Protein AF-0000000081276004 (afdb_homodimer)

Solvent-accessible surface area (backbone atoms only — not comparable to full-atom values): 21443 Å² total; per-residue (Å²): 122,68,46,35,33,49,77,76,47,69,80,52,56,73,73,50,68,52,49,69,80,66,57,55,46,68,77,34,50,74,53,20,30,40,45,36,46,27,44,47,33,45,11,24,35,52,50,48,51,50,47,47,46,24,47,67,69,69,43,90,40,64,66,53,48,53,54,54,70,67,44,74,56,67,69,53,44,51,50,51,40,50,55,50,43,53,64,72,32,64,92,35,61,70,59,47,53,49,50,52,20,52,51,52,51,49,55,57,52,47,55,57,43,46,48,68,54,53,25,25,57,21,36,27,87,78,38,81,78,37,38,30,40,31,43,65,82,29,68,75,51,72,77,45,48,76,46,24,31,40,40,37,64,67,45,27,50,51,50,26,50,53,33,33,50,50,36,50,53,49,53,56,48,46,39,50,75,69,61,33,73,78,31,70,82,44,51,48,59,52,52,54,52,64,35,66,76,35,40,66,52,70,104,124,68,45,36,33,50,75,77,46,70,81,52,57,76,45,75,66,53,44,70,81,66,57,55,46,70,76,34,51,73,52,19,31,40,47,36,46,28,45,47,33,46,12,26,36,50,50,46,51,50,46,46,46,25,47,68,69,70,42,90,42,64,66,53,48,53,56,54,68,68,46,73,57,67,68,53,43,50,48,50,41,50,55,49,42,54,66,72,32,64,91,36,62,68,60,46,52,50,50,51,21,52,52,51,50,49,55,56,55,47,55,57,44,47,49,69,55,53,25,27,56,23,35,27,88,78,36,80,76,39,37,30,39,31,43,64,84,30,68,75,52,73,77,44,47,77,47,24,31,39,40,40,64,64,46,30,51,49,50,27,51,52,33,34,51,51,35,49,53,48,52,55,48,47,39,50,75,69,61,32,72,76,31,70,83,44,52,49,58,51,54,53,53,65,34,65,77,34,39,68,53,70,104

Radius of gyration: 22.64 Å; Cα contacts (8 Å, |Δi|>4): 605; chains: 2; bounding box: 50×72×54 Å

Nearest PDB structures (foldseek):
  5a7d-assembly2_Q  TM=2.598E-01  e=9.391E+00  Drosophila melanogaster

pLDDT: mean 90.32, std 7.88, range [60.88, 97.88]

Secondary structure (DSSP, 8-state):
--EEHHHH-TT------S-TT--TGGG-HHHHHHHHHHHHHHHHHHHHHHHHHHHHTTS--HHHHHHHHHS-SHHHHHHHHHHHHHHHTTT-HHHHHHHHHHHHHHHHHHHHHHHHHHSEEE--TT-TT-EEEE-GGGTSSS--GGGEEEE-HHHHHHHHHHHHHHHHHHHHHHHHHTT-GGGTTSHHHHHHHHSHHHHHHH-/--EEHHHH-TTPPPB--S-TT--TGGG-HHHHHHHHHHHHHHHHHHHHHHHHHHHHTTS--HHHHHHHHHS-SHHHHHHHHHHHHHHHTTT-HHHHHHHHHHHHHHHHHHHHHHHHHHSEEEB-TT-TT-EEEE-GGGTSSS--GGGEEEE-HHHHHHHHHHHHHHHHHHHHHHHHHTT-GGGTTSHHHHHHHHSHHHHHHH-

Structure (mmCIF, N/CA/C/O backbone):
data_AF-0000000081276004-model_v1
#
loop_
_entity.id
_entity.type
_entity.pdbx_description
1 polymer 'Uncharacterized protein'
#
loop_
_atom_site.group_PDB
_atom_site.id
_atom_site.type_symbol
_atom_site.label_atom_id
_atom_site.label_alt_id
_atom_site.label_comp_id
_atom_site.label_asym_id
_atom_site.label_entity_id
_atom_site.label_seq_id
_atom_site.pdbx_PDB_ins_code
_atom_site.Cartn_x
_atom_site.Cartn_y
_atom_site.Cartn_z
_atom_site.occupancy
_atom_site.B_iso_or_equiv
_atom_site.auth_seq_id
_atom_site.auth_comp_id
_atom_site.auth_asym_id
_atom_site.auth_atom_id
_atom_site.pdbx_PDB_model_num
ATOM 1 N N . MET A 1 1 ? 20.219 4.16 3.414 1 78.31 1 MET A N 1
ATOM 2 C CA . MET A 1 1 ? 19.469 3.623 2.277 1 78.31 1 MET A CA 1
ATOM 3 C C . MET A 1 1 ? 19.766 2.137 2.094 1 78.31 1 MET A C 1
ATOM 5 O O . MET A 1 1 ? 20.906 1.693 2.268 1 78.31 1 MET A O 1
ATOM 9 N N . PRO A 1 2 ? 18.688 1.425 1.86 1 89.38 2 PRO A N 1
ATOM 10 C CA . PRO A 1 2 ? 18.938 -0.004 1.656 1 89.38 2 PRO A CA 1
ATOM 11 C C . PRO A 1 2 ? 19.906 -0.278 0.504 1 89.38 2 PRO A C 1
ATOM 13 O O . PRO A 1 2 ? 19.953 0.487 -0.462 1 89.38 2 PRO A O 1
ATOM 16 N N . GLN A 1 3 ? 20.75 -1.247 0.705 1 90.06 3 GLN A N 1
ATOM 17 C CA . GLN A 1 3 ? 21.719 -1.628 -0.309 1 90.06 3 GLN A CA 1
ATOM 18 C C . GLN A 1 3 ? 21.328 -2.941 -0.982 1 90.06 3 GLN A C 1
ATOM 20 O O . GLN A 1 3 ? 20.688 -3.793 -0.366 1 90.06 3 GLN A O 1
ATOM 25 N N . PRO A 1 4 ? 21.75 -3.107 -2.252 1 90.94 4 PRO A N 1
ATOM 26 C CA . PRO A 1 4 ? 21.469 -4.375 -2.928 1 90.94 4 PRO A CA 1
ATOM 27 C C . PRO A 1 4 ? 22.172 -5.559 -2.273 1 90.94 4 PRO A C 1
ATOM 29 O O . PRO A 1 4 ? 23.281 -5.41 -1.751 1 90.94 4 PRO A O 1
ATOM 32 N N . LEU A 1 5 ? 21.531 -6.656 -2.324 1 88.75 5 LEU A N 1
ATOM 33 C CA . LEU A 1 5 ? 22.078 -7.875 -1.737 1 88.75 5 LEU A CA 1
ATOM 34 C C . LEU A 1 5 ? 23.438 -8.219 -2.342 1 88.75 5 LEU A C 1
ATOM 36 O O . LEU A 1 5 ? 24.328 -8.711 -1.645 1 88.75 5 LEU A O 1
ATOM 40 N N . SER A 1 6 ? 23.641 -7.91 -3.656 1 86.62 6 SER A N 1
ATOM 41 C CA . SER A 1 6 ? 24.875 -8.211 -4.359 1 86.62 6 SER A CA 1
ATOM 42 C C . SER A 1 6 ? 26.062 -7.453 -3.754 1 86.62 6 SER A C 1
ATOM 44 O O . SER A 1 6 ? 27.203 -7.914 -3.824 1 86.62 6 SER A O 1
ATOM 46 N N . ARG A 1 7 ? 25.797 -6.371 -3.125 1 87.38 7 ARG A N 1
ATOM 47 C CA . ARG A 1 7 ? 26.844 -5.547 -2.523 1 87.38 7 ARG A CA 1
ATOM 48 C C . ARG A 1 7 ? 27.047 -5.906 -1.055 1 87.38 7 ARG A C 1
ATOM 50 O O . ARG A 1 7 ? 28.172 -5.875 -0.552 1 87.38 7 ARG A O 1
ATOM 57 N N . VAL A 1 8 ? 26.031 -6.352 -0.382 1 86.94 8 VAL A N 1
ATOM 58 C CA . VAL A 1 8 ? 26.094 -6.637 1.048 1 86.94 8 VAL A CA 1
ATOM 59 C C . VAL A 1 8 ? 26.703 -8.016 1.273 1 86.94 8 VAL A C 1
ATOM 61 O O . VAL A 1 8 ? 27.625 -8.172 2.084 1 86.94 8 VAL A O 1
ATOM 64 N N . THR A 1 9 ? 26.141 -9.039 0.538 1 85.81 9 THR A N 1
ATOM 65 C CA . THR A 1 9 ? 26.625 -10.414 0.626 1 85.81 9 THR A CA 1
ATOM 66 C C . THR A 1 9 ? 26.297 -11.188 -0.644 1 85.81 9 THR A C 1
ATOM 68 O O . THR A 1 9 ? 25.266 -11.852 -0.718 1 85.81 9 THR A O 1
ATOM 71 N N . PRO A 1 10 ? 27.172 -11.172 -1.586 1 81.69 10 PRO A N 1
ATOM 72 C CA . PRO A 1 10 ? 26.922 -11.781 -2.893 1 81.69 10 PRO A CA 1
ATOM 73 C C . PRO A 1 10 ? 26.609 -13.273 -2.795 1 81.69 10 PRO A C 1
ATOM 75 O O . PRO A 1 10 ? 25.922 -13.82 -3.654 1 81.69 10 PRO A O 1
ATOM 78 N N . GLU A 1 11 ? 27.016 -13.914 -1.723 1 79.81 11 GLU A N 1
ATOM 79 C CA . GLU A 1 11 ? 26.875 -15.367 -1.648 1 79.81 11 GLU A CA 1
ATOM 80 C C . GLU A 1 11 ? 25.734 -15.758 -0.714 1 79.81 11 GLU A C 1
ATOM 82 O O . GLU A 1 11 ? 25.531 -16.938 -0.441 1 79.81 11 GLU A O 1
ATOM 87 N N . ALA A 1 12 ? 24.984 -14.797 -0.309 1 81.06 12 ALA A N 1
ATOM 88 C CA . ALA A 1 12 ? 23.938 -15.094 0.66 1 81.06 12 ALA A CA 1
ATOM 89 C C . ALA A 1 12 ? 22.828 -15.93 0.03 1 81.06 12 ALA A C 1
ATOM 91 O O . ALA A 1 12 ? 22.453 -15.711 -1.123 1 81.06 12 ALA A O 1
ATOM 92 N N . GLY A 1 13 ? 22.422 -16.969 0.756 1 80.12 13 GLY A N 1
ATOM 93 C CA . GLY A 1 13 ? 21.234 -17.703 0.328 1 80.12 13 GLY A CA 1
ATOM 94 C C . GLY A 1 13 ? 19.969 -16.891 0.463 1 80.12 13 GLY A C 1
ATOM 95 O O . GLY A 1 13 ? 19.844 -16.062 1.36 1 80.12 13 GLY A O 1
ATOM 96 N N . ILE A 1 14 ? 19.188 -16.969 -0.552 1 76 14 ILE A N 1
ATOM 97 C CA . ILE A 1 14 ? 17.844 -16.391 -0.474 1 76 14 ILE A CA 1
ATOM 98 C C . ILE A 1 14 ? 16.828 -17.5 -0.227 1 76 14 ILE A C 1
ATOM 100 O O . ILE A 1 14 ? 16.75 -18.469 -0.986 1 76 14 ILE A O 1
ATOM 104 N N . VAL A 1 15 ? 16.203 -17.516 0.828 1 64.56 15 VAL A N 1
ATOM 105 C CA . VAL A 1 15 ? 15.32 -18.625 1.182 1 64.56 15 VAL A CA 1
ATOM 106 C C . VAL A 1 15 ? 14 -18.484 0.439 1 64.56 15 VAL A C 1
ATOM 108 O O . VAL A 1 15 ? 13.516 -19.438 -0.176 1 64.56 15 VAL A O 1
ATOM 111 N N . VAL A 1 16 ? 13.211 -17.453 0.784 1 62.56 16 VAL A N 1
ATOM 112 C CA . VAL A 1 16 ? 11.852 -17.547 0.275 1 62.56 16 VAL A CA 1
ATOM 113 C C . VAL A 1 16 ? 11.398 -16.172 -0.246 1 62.56 16 VAL A C 1
ATOM 115 O O . VAL A 1 16 ? 11.453 -15.18 0.478 1 62.56 16 VAL A O 1
ATOM 118 N N . ILE A 1 17 ? 11.117 -16.297 -1.538 1 66.25 17 ILE A N 1
ATOM 119 C CA . ILE A 1 17 ? 10.594 -15.07 -2.119 1 66.25 17 ILE A CA 1
ATOM 120 C C . ILE A 1 17 ? 9.273 -15.359 -2.838 1 66.25 17 ILE A C 1
ATOM 122 O O . ILE A 1 17 ? 9.211 -16.234 -3.699 1 66.25 17 ILE A O 1
ATOM 126 N N . GLY A 1 18 ? 8.297 -14.586 -2.33 1 65.19 18 GLY A N 1
ATOM 127 C CA . GLY A 1 18 ? 7.098 -14.484 -3.148 1 65.19 18 GLY A CA 1
ATOM 128 C C . GLY A 1 18 ? 6.207 -15.711 -3.051 1 65.19 18 GLY A C 1
ATOM 129 O O . GLY A 1 18 ? 5.309 -15.898 -3.871 1 65.19 18 GLY A O 1
ATOM 130 N N . ASN A 1 19 ? 6.594 -16.641 -2.172 1 70.38 19 ASN A N 1
ATOM 131 C CA . ASN A 1 19 ? 5.727 -17.812 -2.047 1 70.38 19 ASN A CA 1
ATOM 132 C C . ASN A 1 19 ? 4.559 -17.531 -1.104 1 70.38 19 ASN A C 1
ATOM 134 O O . ASN A 1 19 ? 4.746 -17 -0.013 1 70.38 19 ASN A O 1
ATOM 138 N N . ALA A 1 20 ? 3.412 -17.891 -1.712 1 76.5 20 ALA A N 1
ATOM 139 C CA . ALA A 1 20 ? 2.227 -17.797 -0.864 1 76.5 20 ALA A CA 1
ATOM 140 C C . ALA A 1 20 ? 2.367 -18.688 0.368 1 76.5 20 ALA A C 1
ATOM 142 O O . ALA A 1 20 ? 2.871 -19.812 0.276 1 76.5 20 ALA A O 1
ATOM 143 N N . GLY A 1 21 ? 2.125 -18.141 1.544 1 79.62 21 GLY A N 1
ATOM 144 C CA . GLY A 1 21 ? 2.219 -18.906 2.785 1 79.62 21 GLY A CA 1
ATOM 145 C C . GLY A 1 21 ? 3.482 -18.609 3.568 1 79.62 21 GLY A C 1
ATOM 146 O O . GLY A 1 21 ? 3.561 -18.891 4.766 1 79.62 21 GLY A O 1
ATOM 147 N N . ASP A 1 22 ? 4.453 -18.141 2.768 1 83.06 22 ASP A N 1
ATOM 148 C CA . ASP A 1 22 ? 5.668 -17.75 3.479 1 83.06 22 ASP A CA 1
ATOM 149 C C . ASP A 1 22 ? 5.422 -16.531 4.359 1 83.06 22 ASP A C 1
ATOM 151 O O . ASP A 1 22 ? 4.723 -15.594 3.957 1 83.06 22 ASP A O 1
ATOM 155 N N . ARG A 1 23 ? 5.934 -16.703 5.57 1 89.25 23 ARG A N 1
ATOM 156 C CA . ARG A 1 23 ? 5.73 -15.656 6.562 1 89.25 23 ARG A CA 1
ATOM 157 C C . ARG A 1 23 ? 7.055 -15.039 6.992 1 89.25 23 ARG A C 1
ATOM 159 O O . ARG A 1 23 ? 7.434 -15.125 8.164 1 89.25 23 ARG A O 1
ATOM 166 N N . VAL A 1 24 ? 7.641 -14.328 6.086 1 91.12 24 VAL A N 1
ATOM 167 C CA . VAL A 1 24 ? 8.977 -13.773 6.262 1 91.12 24 VAL A CA 1
ATOM 168 C C . VAL A 1 24 ? 8.984 -12.812 7.449 1 91.12 24 VAL A C 1
ATOM 170 O O . VAL A 1 24 ? 9.844 -12.914 8.328 1 91.12 24 VAL A O 1
ATOM 173 N N . LEU A 1 25 ? 8 -12.008 7.551 1 93.25 25 LEU A N 1
ATOM 174 C CA . LEU A 1 25 ? 7.992 -10.945 8.555 1 93.25 25 LEU A CA 1
ATOM 175 C C . LEU A 1 25 ? 7.609 -11.492 9.922 1 93.25 25 LEU A C 1
ATOM 177 O O . LEU A 1 25 ? 8.047 -10.969 10.953 1 93.25 25 LEU A O 1
ATOM 181 N N . ALA A 1 26 ? 6.906 -12.547 9.938 1 91.94 26 ALA A N 1
ATOM 182 C CA . ALA A 1 26 ? 6.609 -13.203 11.203 1 91.94 26 ALA A CA 1
ATOM 183 C C . ALA A 1 26 ? 7.871 -13.773 11.836 1 91.94 26 ALA A C 1
ATOM 185 O O . ALA A 1 26 ? 7.977 -13.867 13.062 1 91.94 26 ALA A O 1
ATOM 186 N N . ARG A 1 27 ? 8.844 -14.086 11.031 1 92.62 27 ARG A N 1
ATOM 187 C CA . ARG A 1 27 ? 10.102 -14.648 11.523 1 92.62 27 ARG A CA 1
ATOM 188 C C . ARG A 1 27 ? 11.031 -13.547 12.023 1 92.62 27 ARG A C 1
ATOM 190 O O . ARG A 1 27 ? 12.023 -13.828 12.695 1 92.62 27 ARG A O 1
ATOM 197 N N . HIS A 1 28 ? 10.711 -12.359 11.68 1 94.31 28 HIS A N 1
ATOM 198 C CA . HIS A 1 28 ? 11.461 -11.18 12.102 1 94.31 28 HIS A CA 1
ATOM 199 C C . HIS A 1 28 ? 10.547 -10.141 12.734 1 94.31 28 HIS A C 1
ATOM 201 O O . HIS A 1 28 ? 10.406 -9.031 12.219 1 94.31 28 HIS A O 1
ATOM 207 N N . PRO A 1 29 ? 10.023 -10.414 13.93 1 95.12 29 PRO A N 1
ATOM 208 C CA . PRO A 1 29 ? 8.953 -9.586 14.492 1 95.12 29 PRO A CA 1
ATOM 209 C C . PRO A 1 29 ? 9.398 -8.156 14.766 1 95.12 29 PRO A C 1
ATOM 211 O O . PRO A 1 29 ? 8.617 -7.215 14.594 1 95.12 29 PRO A O 1
ATOM 214 N N . ASP A 1 30 ? 10.617 -7.984 15.195 1 95.56 30 ASP A N 1
ATOM 215 C CA . ASP A 1 30 ? 11.102 -6.629 15.461 1 95.56 30 ASP A CA 1
ATOM 216 C C . ASP A 1 30 ? 11.133 -5.801 14.18 1 95.56 30 ASP A C 1
ATOM 218 O O . ASP A 1 30 ? 10.727 -4.637 14.172 1 95.56 30 ASP A O 1
ATOM 222 N N . LEU A 1 31 ? 11.562 -6.422 13.117 1 97 31 LEU A N 1
ATOM 223 C CA . LEU A 1 31 ? 11.602 -5.734 11.828 1 97 31 LEU A CA 1
ATOM 224 C C . LEU A 1 31 ? 10.195 -5.555 11.266 1 97 31 LEU A C 1
ATOM 226 O O . LEU A 1 31 ? 9.906 -4.543 10.617 1 97 31 LEU A O 1
ATOM 230 N N . ALA A 1 32 ? 9.375 -6.512 11.562 1 97.19 32 ALA A N 1
ATOM 231 C CA . ALA A 1 32 ? 7.984 -6.457 11.109 1 97.19 32 ALA A CA 1
ATOM 232 C C . ALA A 1 32 ? 7.273 -5.227 11.672 1 97.19 32 ALA A C 1
ATOM 234 O O . ALA A 1 32 ? 6.57 -4.523 10.945 1 97.19 32 ALA A O 1
ATOM 235 N N . VAL A 1 33 ? 7.488 -4.93 12.883 1 97 33 VAL A N 1
ATOM 236 C CA . VAL A 1 33 ? 6.852 -3.795 13.539 1 97 33 VAL A CA 1
ATOM 237 C C . VAL A 1 33 ? 7.352 -2.492 12.922 1 97 33 VAL A C 1
ATOM 239 O O . VAL A 1 33 ? 6.562 -1.594 12.625 1 97 33 VAL A O 1
ATOM 242 N N . LEU A 1 34 ? 8.617 -2.441 12.688 1 97.19 34 LEU A N 1
ATOM 243 C CA . LEU A 1 34 ? 9.188 -1.247 12.078 1 97.19 34 LEU A CA 1
ATOM 244 C C . LEU A 1 34 ? 8.688 -1.084 10.641 1 97.19 34 LEU A C 1
ATOM 246 O O . LEU A 1 34 ? 8.414 0.034 10.203 1 97.19 34 LEU A O 1
ATOM 250 N N . ALA A 1 35 ? 8.539 -2.176 9.953 1 97.5 35 ALA A N 1
ATOM 251 C CA . ALA A 1 35 ? 8.078 -2.143 8.57 1 97.5 35 ALA A CA 1
ATOM 252 C C . ALA A 1 35 ? 6.648 -1.618 8.477 1 97.5 35 ALA A C 1
ATOM 254 O O . ALA A 1 35 ? 6.348 -0.759 7.648 1 97.5 35 ALA A O 1
ATOM 255 N N . ILE A 1 36 ? 5.809 -2.098 9.281 1 97.38 36 ILE A N 1
ATOM 256 C CA . ILE A 1 36 ? 4.414 -1.671 9.211 1 97.38 36 ILE A CA 1
ATOM 257 C C . ILE A 1 36 ? 4.297 -0.217 9.664 1 97.38 36 ILE A C 1
ATOM 259 O O . ILE A 1 36 ? 3.463 0.534 9.156 1 97.38 36 ILE A O 1
ATOM 263 N N . GLU A 1 37 ? 5.105 0.197 10.602 1 95.69 37 GLU A N 1
ATOM 264 C CA . GLU A 1 37 ? 5.105 1.602 11 1 95.69 37 GLU A CA 1
ATOM 265 C C . GLU A 1 37 ? 5.512 2.504 9.836 1 95.69 37 GLU A C 1
ATOM 267 O O . GLU A 1 37 ? 4.984 3.609 9.688 1 95.69 37 GLU A O 1
ATOM 272 N N . ALA A 1 38 ? 6.445 2.018 9.094 1 96.62 38 ALA A N 1
ATOM 273 C CA . ALA A 1 38 ? 6.859 2.777 7.914 1 96.62 38 ALA A CA 1
ATOM 274 C C . ALA A 1 38 ? 5.707 2.916 6.922 1 96.62 38 ALA A C 1
ATOM 276 O O . ALA A 1 38 ? 5.449 4.008 6.406 1 96.62 38 ALA A O 1
ATOM 277 N N . ILE A 1 39 ? 4.992 1.857 6.727 1 96.44 39 ILE A N 1
ATOM 278 C CA . ILE A 1 39 ? 3.854 1.883 5.812 1 96.44 39 ILE A CA 1
ATOM 279 C C . ILE A 1 39 ? 2.736 2.736 6.406 1 96.44 39 ILE A C 1
ATOM 281 O O . ILE A 1 39 ? 2.148 3.57 5.711 1 96.44 39 ILE A O 1
ATOM 285 N N . ALA A 1 40 ? 2.482 2.611 7.648 1 94.62 40 ALA A N 1
ATOM 286 C CA . ALA A 1 40 ? 1.433 3.352 8.344 1 94.62 40 ALA A CA 1
ATOM 287 C C . ALA A 1 40 ? 1.74 4.848 8.367 1 94.62 40 ALA A C 1
ATOM 289 O O . ALA A 1 40 ? 0.83 5.676 8.305 1 94.62 40 ALA A O 1
ATOM 290 N N . SER A 1 41 ? 2.98 5.18 8.5 1 95.12 41 SER A N 1
ATOM 291 C CA . SER A 1 41 ? 3.363 6.586 8.523 1 95.12 41 SER A CA 1
ATOM 292 C C . SER A 1 41 ? 2.98 7.281 7.219 1 95.12 41 SER A C 1
ATOM 294 O O . SER A 1 41 ? 2.67 8.477 7.211 1 95.12 41 SER A O 1
ATOM 296 N N . TRP A 1 42 ? 2.955 6.504 6.16 1 95.12 42 TRP A N 1
ATOM 297 C CA . TRP A 1 42 ? 2.535 7.09 4.891 1 95.12 42 TRP A CA 1
ATOM 298 C C . TRP A 1 42 ? 1.041 7.398 4.902 1 95.12 42 TRP A C 1
ATOM 300 O O . TRP A 1 42 ? 0.603 8.398 4.32 1 95.12 42 TRP A O 1
ATOM 310 N N . SER A 1 43 ? 0.286 6.551 5.492 1 93 43 SER A N 1
ATOM 311 C CA . SER A 1 43 ? -1.141 6.836 5.594 1 93 43 SER A CA 1
ATOM 312 C C . SER A 1 43 ? -1.389 8.164 6.297 1 93 43 SER A C 1
ATOM 314 O O . SER A 1 43 ? -2.346 8.875 5.977 1 93 43 SER A O 1
ATOM 316 N N . ASN A 1 44 ? -0.542 8.5 7.27 1 92.75 44 ASN A N 1
ATOM 317 C CA . ASN A 1 44 ? -0.617 9.812 7.902 1 92.75 44 ASN A CA 1
ATOM 318 C C . ASN A 1 44 ? -0.337 10.938 6.902 1 92.75 44 ASN A C 1
ATOM 320 O O . ASN A 1 44 ? -0.995 11.977 6.934 1 92.75 44 ASN A O 1
ATOM 324 N N . VAL A 1 45 ? 0.624 10.703 6.055 1 94.19 45 VAL A N 1
ATOM 325 C CA . VAL A 1 45 ? 0.941 11.68 5.02 1 94.19 45 VAL A CA 1
ATOM 326 C C . VAL A 1 45 ? -0.27 11.883 4.109 1 94.19 45 VAL A C 1
ATOM 328 O O . VAL A 1 45 ? -0.637 13.016 3.801 1 94.19 45 VAL A O 1
ATOM 331 N N . GLU A 1 46 ? -0.879 10.758 3.754 1 93 46 GLU A N 1
ATOM 332 C CA . GLU A 1 46 ? -2.068 10.844 2.91 1 93 46 GLU A CA 1
ATOM 333 C C . GLU A 1 46 ? -3.174 11.641 3.598 1 93 46 GLU A C 1
ATOM 335 O O . GLU A 1 46 ? -3.863 12.438 2.955 1 93 46 GLU A O 1
ATOM 340 N N . SER A 1 47 ? -3.34 11.453 4.844 1 90.31 47 SER A N 1
ATOM 341 C CA . SER A 1 47 ? -4.324 12.195 5.621 1 90.31 47 SER A CA 1
ATOM 342 C C . SER A 1 47 ? -4.012 13.688 5.621 1 90.31 47 SER A C 1
ATOM 344 O O . SER A 1 47 ? -4.906 14.516 5.441 1 90.31 47 SER A O 1
ATOM 346 N N . PHE A 1 48 ? -2.801 14 5.801 1 90.5 48 PHE A N 1
ATOM 347 C CA . PHE A 1 48 ? -2.387 15.398 5.816 1 90.5 48 PHE A CA 1
ATOM 348 C C . PHE A 1 48 ? -2.566 16.031 4.441 1 90.5 48 PHE A C 1
ATOM 350 O O . PHE A 1 48 ? -2.975 17.188 4.336 1 90.5 48 PHE A O 1
ATOM 357 N N . MET A 1 49 ? -2.295 15.242 3.375 1 93.25 49 MET A N 1
ATOM 358 C CA . MET A 1 49 ? -2.496 15.742 2.016 1 93.25 49 MET A CA 1
ATOM 359 C C . MET A 1 49 ? -3.971 16.031 1.75 1 93.25 49 MET A C 1
ATOM 361 O O . MET A 1 49 ? -4.309 17.031 1.121 1 93.25 49 MET A O 1
ATOM 365 N N . LEU A 1 50 ? -4.77 15.141 2.24 1 92.69 50 LEU A N 1
ATOM 366 C CA . LEU A 1 50 ? -6.207 15.375 2.139 1 92.69 50 LEU A CA 1
ATOM 367 C C . LEU A 1 50 ? -6.605 16.656 2.855 1 92.69 50 LEU A C 1
ATOM 369 O O . LEU A 1 50 ? -7.332 17.484 2.301 1 92.69 50 LEU A O 1
ATOM 373 N N . GLY A 1 51 ? -6.094 16.812 4.051 1 90.81 51 GLY A N 1
ATOM 374 C CA . GLY A 1 51 ? -6.371 18.031 4.809 1 90.81 51 GLY A CA 1
ATOM 375 C C . GLY A 1 51 ? -5.918 19.297 4.098 1 90.81 51 GLY A C 1
ATOM 376 O O . GLY A 1 51 ? -6.621 20.297 4.113 1 90.81 51 GLY A O 1
ATOM 377 N N . LEU A 1 52 ? -4.797 19.219 3.527 1 92.25 52 LEU A N 1
ATOM 378 C CA . LEU A 1 52 ? -4.262 20.344 2.777 1 92.25 52 LEU A CA 1
ATOM 379 C C . LEU A 1 52 ? -5.168 20.703 1.606 1 92.25 52 LEU A C 1
ATOM 381 O O . LEU A 1 52 ? -5.461 21.875 1.377 1 92.25 52 LEU A O 1
ATOM 385 N N . PHE A 1 53 ? -5.59 19.688 0.873 1 93.69 53 PHE A N 1
ATOM 386 C CA . PHE A 1 53 ? -6.473 19.891 -0.271 1 93.69 53 PHE A CA 1
ATOM 387 C C . PHE A 1 53 ? -7.773 20.562 0.161 1 93.69 53 PHE A C 1
ATOM 389 O O . PHE A 1 53 ? -8.211 21.531 -0.448 1 93.69 53 PHE A O 1
ATOM 396 N N . VAL A 1 54 ? -8.344 20.078 1.195 1 91.69 54 VAL A N 1
ATOM 397 C CA . VAL A 1 54 ? -9.617 20.609 1.689 1 91.69 54 VAL A CA 1
ATOM 398 C C . VAL A 1 54 ? -9.43 22.047 2.174 1 91.69 54 VAL A C 1
ATOM 400 O O . VAL A 1 54 ? -10.297 22.891 1.961 1 91.69 54 VAL A O 1
ATOM 403 N N . GLU A 1 55 ? -8.289 22.328 2.807 1 90.88 55 GLU A N 1
ATOM 404 C CA . GLU A 1 55 ? -8 23.672 3.293 1 90.88 55 GLU A CA 1
ATOM 405 C C . GLU A 1 55 ? -7.953 24.672 2.146 1 90.88 55 GLU A C 1
ATOM 407 O O . GLU A 1 55 ? -8.391 25.812 2.297 1 90.88 55 GLU A O 1
ATOM 412 N N . LEU A 1 56 ? -7.441 24.297 1.029 1 91.94 56 LEU A N 1
ATOM 413 C CA . LEU A 1 56 ? -7.348 25.172 -0.135 1 91.94 56 LEU A CA 1
ATOM 414 C C . LEU A 1 56 ? -8.734 25.562 -0.634 1 91.94 56 LEU A C 1
ATOM 416 O O . LEU A 1 56 ? -8.898 26.625 -1.247 1 91.94 56 LEU A O 1
ATOM 420 N N . PHE A 1 57 ? -9.719 24.75 -0.296 1 89.88 57 PHE A N 1
ATOM 421 C CA . PHE A 1 57 ? -11.102 25.031 -0.68 1 89.88 57 PHE A CA 1
ATOM 422 C C . PHE A 1 57 ? -11.828 25.781 0.433 1 89.88 57 PHE A C 1
ATOM 424 O O . PHE A 1 57 ? -13.047 25.953 0.378 1 89.88 57 PHE A O 1
ATOM 431 N N . GLY A 1 58 ? -11.18 26.188 1.42 1 84.62 58 GLY A N 1
ATOM 432 C CA . GLY A 1 58 ? -11.75 26.984 2.488 1 84.62 58 GLY A CA 1
ATOM 433 C C . GLY A 1 58 ? -12.148 26.156 3.699 1 84.62 58 GLY A C 1
ATOM 434 O O . GLY A 1 58 ? -12.859 26.656 4.582 1 84.62 58 GLY A O 1
ATOM 435 N N . GLY A 1 59 ? -11.875 25 3.713 1 79.75 59 GLY A N 1
ATOM 436 C CA . GLY A 1 59 ? -12.164 24.141 4.852 1 79.75 59 GLY A CA 1
ATOM 437 C C . GLY A 1 59 ? -13.562 23.562 4.82 1 79.75 59 GLY A C 1
ATOM 438 O O . GLY A 1 59 ? -14.438 24.078 4.121 1 79.75 59 GLY A O 1
ATOM 439 N N . HIS A 1 60 ? -13.914 22.391 5.395 1 73.19 60 HIS A N 1
ATOM 440 C CA . HIS A 1 60 ? -15.18 21.703 5.613 1 73.19 60 HIS A CA 1
ATOM 441 C C . HIS A 1 60 ? -15.914 21.469 4.297 1 73.19 60 HIS A C 1
ATOM 443 O O . HIS A 1 60 ? -17.141 21.547 4.246 1 73.19 60 HIS A O 1
ATOM 449 N N . ASN A 1 61 ? -15.281 21.312 3.273 1 79.19 61 ASN A N 1
ATOM 450 C CA . ASN A 1 61 ? -15.898 21.031 1.984 1 79.19 61 ASN A CA 1
ATOM 451 C C . ASN A 1 61 ? -15.961 19.531 1.718 1 79.19 61 ASN A C 1
ATOM 453 O O . ASN A 1 61 ? -14.977 18.922 1.308 1 79.19 61 ASN A O 1
ATOM 457 N N . SER A 1 62 ? -17.141 18.984 1.843 1 83 62 SER A N 1
ATOM 458 C CA . SER A 1 62 ? -17.344 17.547 1.664 1 83 62 SER A CA 1
ATOM 459 C C . SER A 1 62 ? -17.109 17.141 0.213 1 83 62 SER A C 1
ATOM 461 O O . SER A 1 62 ? -16.609 16.047 -0.057 1 83 62 SER A O 1
ATOM 463 N N . LEU A 1 63 ? -17.531 18 -0.675 1 87.81 63 LEU A N 1
ATOM 464 C CA . LEU A 1 63 ? -17.328 17.688 -2.088 1 87.81 63 LEU A CA 1
ATOM 465 C C . LEU A 1 63 ? -15.844 17.594 -2.422 1 87.81 63 LEU A C 1
ATOM 467 O O . LEU A 1 63 ? -15.422 16.672 -3.123 1 87.81 63 LEU A O 1
ATOM 471 N N . ALA A 1 64 ? -15.016 18.516 -1.876 1 90.75 64 ALA A N 1
ATOM 472 C CA . ALA A 1 64 ? -13.57 18.484 -2.094 1 90.75 64 ALA A CA 1
ATOM 473 C C . ALA A 1 64 ? -12.969 17.188 -1.556 1 90.75 64 ALA A C 1
ATOM 475 O O . ALA A 1 64 ? -12.109 16.578 -2.203 1 90.75 64 ALA A O 1
ATOM 476 N N . THR A 1 65 ? -13.422 16.766 -0.4 1 91.44 65 THR A N 1
ATOM 477 C CA . THR A 1 65 ? -12.977 15.508 0.206 1 91.44 65 THR A CA 1
ATOM 478 C C . THR A 1 65 ? -13.281 14.328 -0.707 1 91.44 65 THR A C 1
ATOM 480 O O . THR A 1 65 ? -12.398 13.523 -1.01 1 91.44 65 THR A O 1
ATOM 483 N N . GLU A 1 66 ? -14.516 14.305 -1.208 1 90.12 66 GLU A N 1
ATOM 484 C CA . GLU A 1 66 ? -14.945 13.188 -2.047 1 90.12 66 GLU A CA 1
ATOM 485 C C . GLU A 1 66 ? -14.188 13.164 -3.369 1 90.12 66 GLU A C 1
ATOM 487 O O . GLU A 1 66 ? -13.797 12.102 -3.85 1 90.12 66 GLU A O 1
ATOM 492 N N . VAL A 1 67 ? -13.977 14.305 -3.918 1 91 67 VAL A N 1
ATOM 493 C CA . VAL A 1 67 ? -13.234 14.406 -5.176 1 91 67 VAL A CA 1
ATOM 494 C C . VAL A 1 67 ? -11.805 13.922 -4.973 1 91 67 VAL A C 1
ATOM 496 O O . VAL A 1 67 ? -11.297 13.109 -5.754 1 91 67 VAL A O 1
ATOM 499 N N . PHE A 1 68 ? -11.219 14.391 -3.896 1 93.94 68 PHE A N 1
ATOM 500 C CA . PHE A 1 68 ? -9.828 14.023 -3.623 1 93.94 68 PHE A CA 1
ATOM 501 C C . PHE A 1 68 ? -9.695 12.523 -3.414 1 93.94 68 PHE A C 1
ATOM 503 O O . PHE A 1 68 ? -8.773 11.891 -3.945 1 93.94 68 PHE A O 1
ATOM 510 N N . LEU A 1 69 ? -10.594 11.93 -2.68 1 91.31 69 LEU A N 1
ATOM 511 C CA . LEU A 1 69 ? -10.523 10.516 -2.326 1 91.31 69 LEU A CA 1
ATOM 512 C C . LEU A 1 69 ? -10.836 9.633 -3.533 1 91.31 69 LEU A C 1
ATOM 514 O O . LEU A 1 69 ? -10.469 8.461 -3.559 1 91.31 69 LEU A O 1
ATOM 518 N N . SER A 1 70 ? -11.492 10.219 -4.535 1 90.19 70 SER A N 1
ATOM 519 C CA . SER A 1 70 ? -11.82 9.461 -5.738 1 90.19 70 SER A CA 1
ATOM 520 C C . SER A 1 70 ? -10.609 9.336 -6.66 1 90.19 70 SER A C 1
ATOM 522 O O . SER A 1 70 ? -10.617 8.531 -7.594 1 90.19 70 SER A O 1
ATOM 524 N N . LEU A 1 71 ? -9.602 10.18 -6.453 1 89.75 71 LEU A N 1
ATOM 525 C CA . LEU A 1 71 ? -8.398 10.141 -7.281 1 89.75 71 LEU A CA 1
ATOM 526 C C . LEU A 1 71 ? -7.535 8.938 -6.926 1 89.75 71 LEU A C 1
ATOM 528 O O . LEU A 1 71 ? -7.266 8.68 -5.75 1 89.75 71 LEU A O 1
ATOM 532 N N . ASP A 1 72 ? -7.172 8.234 -8.016 1 83.44 72 ASP A N 1
ATOM 533 C CA . ASP A 1 72 ? -6.328 7.062 -7.797 1 83.44 72 ASP A CA 1
ATOM 534 C C . ASP A 1 72 ? -4.852 7.418 -7.934 1 83.44 72 ASP A C 1
ATOM 536 O O . ASP A 1 72 ? -4.43 7.961 -8.961 1 83.44 72 ASP A O 1
ATOM 540 N N . GLY A 1 73 ? -4.109 7.129 -6.918 1 87.31 73 GLY A N 1
ATOM 541 C CA . GLY A 1 73 ? -2.668 7.305 -6.988 1 87.31 73 GLY A CA 1
ATOM 542 C C . GLY A 1 73 ? -2.201 8.625 -6.41 1 87.31 73 GLY A C 1
ATOM 543 O O . GLY A 1 73 ? -2.926 9.625 -6.457 1 87.31 73 GLY A O 1
ATOM 544 N N . GLN A 1 74 ? -1.061 8.664 -5.973 1 89.25 74 GLN A N 1
ATOM 545 C CA . GLN A 1 74 ? -0.468 9.828 -5.324 1 89.25 74 GLN A CA 1
ATOM 546 C C . GLN A 1 74 ? -0.173 10.93 -6.34 1 89.25 74 GLN A C 1
ATOM 548 O O . GLN A 1 74 ? -0.313 12.117 -6.031 1 89.25 74 GLN A O 1
ATOM 553 N N . ALA A 1 75 ? 0.216 10.539 -7.562 1 90.38 75 ALA A N 1
ATOM 554 C CA . ALA A 1 75 ? 0.528 11.523 -8.594 1 90.38 75 ALA A CA 1
ATOM 555 C C . ALA A 1 75 ? -0.692 12.383 -8.922 1 90.38 75 ALA A C 1
ATOM 557 O O . ALA A 1 75 ? -0.594 13.609 -9.008 1 90.38 75 ALA A O 1
ATOM 558 N N . ALA A 1 76 ? -1.833 11.703 -9.102 1 92.88 76 ALA A N 1
ATOM 559 C CA . ALA A 1 76 ? -3.078 12.414 -9.383 1 92.88 76 ALA A CA 1
ATOM 560 C C . ALA A 1 76 ? -3.467 13.312 -8.211 1 92.88 76 ALA A C 1
ATOM 562 O O . ALA A 1 76 ? -3.908 14.445 -8.414 1 92.88 76 ALA A O 1
ATOM 563 N N . LYS A 1 77 ? -3.299 12.898 -7.004 1 95.38 77 LYS A N 1
ATOM 564 C CA . LYS A 1 77 ? -3.619 13.68 -5.812 1 95.38 77 LYS A CA 1
ATOM 565 C C . LYS A 1 77 ? -2.711 14.898 -5.688 1 95.38 77 LYS A C 1
ATOM 567 O O . LYS A 1 77 ? -3.182 16 -5.414 1 95.38 77 LYS A O 1
ATOM 572 N N . SER A 1 78 ? -1.438 14.688 -5.965 1 95.69 78 SER A N 1
ATOM 573 C CA . SER A 1 78 ? -0.497 15.805 -5.926 1 95.69 78 SER A CA 1
ATOM 574 C C . SER A 1 78 ? -0.824 16.844 -6.996 1 95.69 78 SER A C 1
ATOM 576 O O . SER A 1 78 ? -0.743 18.047 -6.746 1 95.69 78 SER A O 1
ATOM 578 N N . ALA A 1 79 ? -1.215 16.391 -8.156 1 95.69 79 ALA A N 1
ATOM 579 C CA . ALA A 1 79 ? -1.595 17.312 -9.234 1 95.69 79 ALA A CA 1
ATOM 580 C C . ALA A 1 79 ? -2.822 18.125 -8.844 1 95.69 79 ALA A C 1
ATOM 582 O O . ALA A 1 79 ? -2.877 19.328 -9.109 1 95.69 79 ALA A O 1
ATOM 583 N N . ALA A 1 80 ? -3.758 17.5 -8.219 1 95.06 80 ALA A N 1
ATOM 584 C CA . ALA A 1 80 ? -4.965 18.188 -7.777 1 95.06 80 ALA A CA 1
ATOM 585 C C . ALA A 1 80 ? -4.637 19.266 -6.758 1 95.06 80 ALA A C 1
ATOM 587 O O . ALA A 1 80 ? -5.152 20.391 -6.844 1 95.06 80 ALA A O 1
ATOM 588 N N . ILE A 1 81 ? -3.791 18.938 -5.809 1 96.69 81 ILE A N 1
ATOM 589 C CA . ILE A 1 81 ? -3.377 19.906 -4.809 1 96.69 81 ILE A CA 1
ATOM 590 C C . ILE A 1 81 ? -2.668 21.078 -5.488 1 96.69 81 ILE A C 1
ATOM 592 O O . ILE A 1 81 ? -2.936 22.234 -5.18 1 96.69 81 ILE A O 1
ATOM 596 N N . ASN A 1 82 ? -1.836 20.734 -6.449 1 95.81 82 ASN A N 1
ATOM 597 C CA . ASN A 1 82 ? -1.073 21.766 -7.152 1 95.81 82 ASN A CA 1
ATOM 598 C C . ASN A 1 82 ? -1.987 22.719 -7.918 1 95.81 82 ASN A C 1
ATOM 600 O O . ASN A 1 82 ? -1.792 23.938 -7.883 1 95.81 82 ASN A O 1
ATOM 604 N N . VAL A 1 83 ? -2.953 22.219 -8.625 1 95.19 83 VAL A N 1
ATOM 605 C CA . VAL A 1 83 ? -3.887 23.031 -9.398 1 95.19 83 VAL A CA 1
ATOM 606 C C . VAL A 1 83 ? -4.695 23.922 -8.461 1 95.19 83 VAL A C 1
ATOM 608 O O . VAL A 1 83 ? -4.836 25.125 -8.711 1 95.19 83 VAL A O 1
ATOM 611 N N . ALA A 1 84 ? -5.238 23.359 -7.395 1 94.69 84 ALA A N 1
ATOM 612 C CA . ALA A 1 84 ? -5.98 24.156 -6.41 1 94.69 84 ALA A CA 1
ATOM 613 C C . ALA A 1 84 ? -5.109 25.25 -5.816 1 94.69 84 ALA A C 1
ATOM 615 O O . ALA A 1 84 ? -5.547 26.406 -5.703 1 94.69 84 ALA A O 1
ATOM 616 N N . ALA A 1 85 ? -3.902 24.906 -5.496 1 95.81 85 ALA A N 1
ATOM 617 C CA . ALA A 1 85 ? -2.984 25.859 -4.867 1 95.81 85 ALA A CA 1
ATOM 618 C C . ALA A 1 85 ? -2.629 27 -5.824 1 95.81 85 ALA A C 1
ATOM 620 O O . ALA A 1 85 ? -2.557 28.156 -5.418 1 95.81 85 ALA A O 1
ATOM 621 N N . ALA A 1 86 ? -2.418 26.656 -7.059 1 95.12 86 ALA A N 1
ATOM 622 C CA . ALA A 1 86 ? -2.08 27.672 -8.055 1 95.12 86 ALA A CA 1
ATOM 623 C C . ALA A 1 86 ? -3.191 28.703 -8.18 1 95.12 86 ALA A C 1
ATOM 625 O O . ALA A 1 86 ? -2.922 29.891 -8.398 1 95.12 86 ALA A O 1
ATOM 626 N N . SER A 1 87 ? -4.371 28.234 -8.062 1 93.69 87 SER A N 1
ATOM 627 C CA . SER A 1 87 ? -5.52 29.125 -8.148 1 93.69 87 SER A CA 1
ATOM 628 C C . SER A 1 87 ? -5.66 29.969 -6.891 1 93.69 87 SER A C 1
ATOM 630 O O . SER A 1 87 ? -5.836 31.188 -6.973 1 93.69 87 SER A O 1
ATOM 632 N N . VAL A 1 88 ? -5.551 29.438 -5.746 1 92.75 88 VAL A N 1
ATOM 633 C CA . VAL A 1 88 ? -5.809 30.078 -4.461 1 92.75 88 VAL A CA 1
ATOM 634 C C . VAL A 1 88 ? -4.637 30.984 -4.09 1 92.75 88 VAL A C 1
ATOM 636 O O . VAL A 1 88 ? -4.832 32.062 -3.5 1 92.75 88 VAL A O 1
ATOM 639 N N . LEU A 1 89 ? -3.471 30.562 -4.473 1 94 89 LEU A N 1
ATOM 640 C CA . LEU A 1 89 ? -2.268 31.266 -4.059 1 94 89 LEU A CA 1
ATOM 641 C C . LEU A 1 89 ? -1.688 32.062 -5.215 1 94 89 LEU A C 1
ATOM 643 O O . LEU A 1 89 ? -0.477 32.312 -5.273 1 94 89 LEU A O 1
ATOM 647 N N . LYS A 1 90 ? -2.451 32.469 -6.137 1 92.62 90 LYS A N 1
ATOM 648 C CA . LYS A 1 90 ? -2.02 33.156 -7.352 1 92.62 90 LYS A CA 1
ATOM 649 C C . LYS A 1 90 ? -1.166 34.375 -7.016 1 92.62 90 LYS A C 1
ATOM 651 O O . LYS A 1 90 ? -0.208 34.688 -7.727 1 92.62 90 LYS A O 1
ATOM 656 N N . ASP A 1 91 ? -1.395 35.188 -5.949 1 92.5 91 ASP A N 1
ATOM 657 C CA . ASP A 1 91 ? -0.627 36.375 -5.586 1 92.5 91 ASP A CA 1
ATOM 658 C C . ASP A 1 91 ? 0.267 36.094 -4.379 1 92.5 91 ASP A C 1
ATOM 660 O O . ASP A 1 91 ? 0.72 37.031 -3.709 1 92.5 91 ASP A O 1
ATOM 664 N N . ARG A 1 92 ? 0.469 34.844 -4.062 1 93.31 92 ARG A N 1
ATOM 665 C CA . ARG A 1 92 ? 1.282 34.406 -2.936 1 93.31 92 ARG A CA 1
ATOM 666 C C . ARG A 1 92 ? 2.346 33.406 -3.385 1 93.31 92 ARG A C 1
ATOM 668 O O . ARG A 1 92 ? 2.354 32.25 -2.941 1 93.31 92 ARG A O 1
ATOM 675 N N . ASP A 1 93 ? 3.342 33.906 -4.141 1 94.25 93 ASP A N 1
ATOM 676 C CA . ASP A 1 93 ? 4.328 33.094 -4.852 1 94.25 93 ASP A CA 1
ATOM 677 C C . ASP A 1 93 ? 5.207 32.312 -3.873 1 94.25 93 ASP A C 1
ATOM 679 O O . ASP A 1 93 ? 5.574 31.172 -4.137 1 94.25 93 ASP A O 1
ATOM 683 N N . ALA A 1 94 ? 5.551 32.938 -2.812 1 93.88 94 ALA A N 1
ATOM 684 C CA . ALA A 1 94 ? 6.426 32.281 -1.839 1 93.88 94 ALA A CA 1
ATOM 685 C C . ALA A 1 94 ? 5.754 31.062 -1.242 1 93.88 94 ALA A C 1
ATOM 687 O O . ALA A 1 94 ? 6.383 30.016 -1.105 1 93.88 94 ALA A O 1
ATOM 688 N N . GLU A 1 95 ? 4.5 31.188 -0.908 1 95.12 95 GLU A N 1
ATOM 689 C CA . GLU A 1 95 ? 3.74 30.062 -0.369 1 95.12 95 GLU A CA 1
ATOM 690 C C . GLU A 1 95 ? 3.6 28.953 -1.398 1 95.12 95 GLU A C 1
ATOM 692 O O . GLU A 1 95 ? 3.76 27.781 -1.07 1 95.12 95 GLU A O 1
ATOM 697 N N . LEU A 1 96 ? 3.393 29.344 -2.6 1 96.56 96 LEU A N 1
ATOM 698 C CA . LEU A 1 96 ? 3.211 28.359 -3.664 1 96.56 96 LEU A CA 1
ATOM 699 C C . LEU A 1 96 ? 4.492 27.562 -3.896 1 96.56 96 LEU A C 1
ATOM 701 O O . LEU A 1 96 ? 4.449 26.344 -4.066 1 96.56 96 LEU A O 1
ATOM 705 N N . ARG A 1 97 ? 5.582 28.234 -3.885 1 96.38 97 ARG A N 1
ATOM 706 C CA . ARG A 1 97 ? 6.867 27.562 -4.09 1 96.38 97 ARG A CA 1
ATOM 707 C C . ARG A 1 97 ? 7.152 26.562 -2.977 1 96.38 97 ARG A C 1
ATOM 709 O O . ARG A 1 97 ? 7.625 25.453 -3.24 1 96.38 97 ARG A O 1
ATOM 716 N N . VAL A 1 98 ? 6.848 26.922 -1.783 1 96.69 98 VAL A N 1
ATOM 717 C CA . VAL A 1 98 ? 7.082 26.047 -0.642 1 96.69 98 VAL A CA 1
ATOM 718 C C . VAL A 1 98 ? 6.164 24.828 -0.729 1 96.69 98 VAL A C 1
ATOM 720 O O . VAL A 1 98 ? 6.594 23.703 -0.481 1 96.69 98 VAL A O 1
ATOM 723 N N . LEU A 1 99 ? 4.961 25.047 -1.102 1 97.12 99 LEU A N 1
ATOM 724 C CA . LEU A 1 99 ? 4.031 23.938 -1.241 1 97.12 99 LEU A CA 1
ATOM 725 C C . LEU A 1 99 ? 4.516 22.953 -2.305 1 97.12 99 LEU A C 1
ATOM 727 O O . LEU A 1 99 ? 4.469 21.734 -2.102 1 97.12 99 LEU A O 1
ATOM 731 N N . ARG A 1 100 ? 4.996 23.453 -3.391 1 97.06 100 ARG A N 1
ATOM 732 C CA . ARG A 1 100 ? 5.492 22.594 -4.461 1 97.06 100 ARG A CA 1
ATOM 733 C C . ARG A 1 100 ? 6.703 21.797 -4 1 97.06 100 ARG A C 1
ATOM 735 O O . ARG A 1 100 ? 6.875 20.641 -4.391 1 97.06 100 ARG A O 1
ATOM 742 N N . ALA A 1 101 ? 7.492 22.422 -3.193 1 97.81 101 ALA A N 1
ATOM 743 C CA . ALA A 1 101 ? 8.609 21.703 -2.602 1 97.81 101 ALA A CA 1
ATOM 744 C C . ALA A 1 101 ? 8.125 20.562 -1.703 1 97.81 101 ALA A C 1
ATOM 746 O O . ALA A 1 101 ? 8.664 19.469 -1.735 1 97.81 101 ALA A O 1
ATOM 747 N N . ILE A 1 102 ? 7.145 20.828 -0.931 1 97.62 102 ILE A N 1
ATOM 748 C CA . ILE A 1 102 ? 6.562 19.828 -0.044 1 97.62 102 ILE A CA 1
ATOM 749 C C . ILE A 1 102 ? 6.016 18.672 -0.868 1 97.62 102 ILE A C 1
ATOM 751 O O . ILE A 1 102 ? 6.246 17.5 -0.538 1 97.62 102 ILE A O 1
ATOM 755 N N . LEU A 1 103 ? 5.367 18.969 -1.961 1 97.62 103 LEU A N 1
ATOM 756 C CA . LEU A 1 103 ? 4.809 17.938 -2.826 1 97.62 103 LEU A CA 1
ATOM 757 C C . LEU A 1 103 ? 5.914 17.125 -3.486 1 97.62 103 LEU A C 1
ATOM 759 O O . LEU A 1 103 ? 5.762 15.914 -3.697 1 97.62 103 LEU A O 1
ATOM 763 N N . ALA A 1 104 ? 6.992 17.781 -3.779 1 97.38 104 ALA A N 1
ATOM 764 C CA . ALA A 1 104 ? 8.133 17.078 -4.348 1 97.38 104 ALA A CA 1
ATOM 765 C C . ALA A 1 104 ? 8.727 16.094 -3.338 1 97.38 104 ALA A C 1
ATOM 767 O O . ALA A 1 104 ? 9.141 14.992 -3.703 1 97.38 104 ALA A O 1
ATOM 768 N N . ILE A 1 105 ? 8.805 16.469 -2.129 1 97.75 105 ILE A N 1
ATOM 769 C CA . ILE A 1 105 ? 9.273 15.586 -1.067 1 97.75 105 ILE A CA 1
ATOM 770 C C . ILE A 1 105 ? 8.32 14.398 -0.932 1 97.75 105 ILE A C 1
ATOM 772 O O . ILE A 1 105 ? 8.758 13.258 -0.78 1 97.75 105 ILE A O 1
ATOM 776 N N . ALA A 1 106 ? 7.023 14.656 -0.969 1 97.56 106 ALA A N 1
ATOM 777 C CA . ALA A 1 106 ? 6.023 13.602 -0.887 1 97.56 106 ALA A CA 1
ATOM 778 C C . ALA A 1 106 ? 6.227 12.562 -1.991 1 97.56 106 ALA A C 1
ATOM 780 O O . ALA A 1 106 ? 6.102 11.359 -1.754 1 97.56 106 ALA A O 1
ATOM 781 N N . LYS A 1 107 ? 6.531 13.047 -3.143 1 96.69 107 LYS A N 1
ATOM 782 C CA . LYS A 1 107 ? 6.773 12.141 -4.266 1 96.69 107 LYS A CA 1
ATOM 783 C C . LYS A 1 107 ? 7.941 11.211 -3.975 1 96.69 107 LYS A C 1
ATOM 785 O O . LYS A 1 107 ? 7.867 10.008 -4.25 1 96.69 107 LYS A O 1
ATOM 790 N N . THR A 1 108 ? 8.961 11.742 -3.451 1 96.12 108 THR A N 1
ATOM 791 C CA . THR A 1 108 ? 10.141 10.945 -3.102 1 96.12 108 THR A CA 1
ATOM 792 C C . THR A 1 108 ? 9.789 9.914 -2.029 1 96.12 108 THR A C 1
ATOM 794 O O . THR A 1 108 ? 10.141 8.742 -2.156 1 96.12 108 THR A O 1
ATOM 797 N N . ASN A 1 109 ? 9.109 10.344 -0.984 1 97.19 109 ASN A N 1
ATOM 798 C CA . ASN A 1 109 ? 8.742 9.453 0.11 1 97.19 109 ASN A CA 1
ATOM 799 C C . ASN A 1 109 ? 7.801 8.344 -0.363 1 97.19 109 ASN A C 1
ATOM 801 O O . ASN A 1 109 ? 7.863 7.215 0.131 1 97.19 109 ASN A O 1
ATOM 805 N N . GLU A 1 110 ? 6.941 8.688 -1.244 1 96.31 110 GLU A N 1
ATOM 806 C CA . GLU A 1 110 ? 6 7.727 -1.8 1 96.31 110 GLU A CA 1
ATOM 807 C C . GLU A 1 110 ? 6.73 6.551 -2.449 1 96.31 110 GLU A C 1
ATOM 809 O O . GLU A 1 110 ? 6.289 5.406 -2.342 1 96.31 110 GLU A O 1
ATOM 814 N N . LYS A 1 111 ? 7.812 6.82 -3.123 1 95.38 111 LYS A N 1
ATOM 815 C CA . LYS A 1 111 ? 8.586 5.773 -3.787 1 95.38 111 LYS A CA 1
ATOM 816 C C . LYS A 1 111 ? 9.109 4.754 -2.779 1 95.38 111 LYS A C 1
ATOM 818 O O . LYS A 1 111 ? 9.102 3.549 -3.045 1 95.38 111 LYS A O 1
ATOM 823 N N . ASP A 1 112 ? 9.516 5.219 -1.684 1 95.88 112 ASP A N 1
ATOM 824 C CA . ASP A 1 112 ? 10.016 4.324 -0.646 1 95.88 112 ASP A CA 1
ATOM 825 C C . ASP A 1 112 ? 8.891 3.465 -0.071 1 95.88 112 ASP A C 1
ATOM 827 O O . ASP A 1 112 ? 9.047 2.252 0.09 1 95.88 112 ASP A O 1
ATOM 831 N N . ARG A 1 113 ? 7.816 4.121 0.203 1 95.19 113 ARG A N 1
ATOM 832 C CA . ARG A 1 113 ? 6.672 3.379 0.723 1 95.19 113 ARG A CA 1
ATOM 833 C C . ARG A 1 113 ? 6.184 2.348 -0.289 1 95.19 113 ARG A C 1
ATOM 835 O O . ARG A 1 113 ? 5.789 1.242 0.085 1 95.19 113 ARG A O 1
ATOM 842 N N . ASN A 1 114 ? 6.164 2.674 -1.565 1 94.56 114 ASN A N 1
ATOM 843 C CA . ASN A 1 114 ? 5.688 1.78 -2.615 1 94.56 114 ASN A CA 1
ATOM 844 C C . ASN A 1 114 ? 6.504 0.491 -2.666 1 94.56 114 ASN A C 1
ATOM 846 O O . ASN A 1 114 ? 5.953 -0.59 -2.877 1 94.56 114 ASN A O 1
ATOM 850 N N . LYS A 1 115 ? 7.777 0.604 -2.455 1 95.69 115 LYS A N 1
ATOM 851 C CA . LYS A 1 115 ? 8.602 -0.603 -2.408 1 95.69 115 LYS A CA 1
ATOM 852 C C . LYS A 1 115 ? 8.148 -1.529 -1.281 1 95.69 115 LYS A C 1
ATOM 854 O O . LYS A 1 115 ? 7.996 -2.734 -1.487 1 95.69 115 LYS A O 1
ATOM 859 N N . LEU A 1 116 ? 7.883 -0.964 -0.144 1 96.56 116 LEU A N 1
ATOM 860 C CA . LEU A 1 116 ? 7.488 -1.749 1.021 1 96.56 116 LEU A CA 1
ATOM 861 C C . LEU A 1 116 ? 6.133 -2.414 0.794 1 96.56 116 LEU A C 1
ATOM 863 O O . LEU A 1 116 ? 5.91 -3.545 1.233 1 96.56 116 LEU A O 1
ATOM 867 N N . ALA A 1 117 ? 5.309 -1.736 0.075 1 94.38 117 ALA A N 1
ATOM 868 C CA . ALA A 1 117 ? 3.928 -2.189 -0.051 1 94.38 117 ALA A CA 1
ATOM 869 C C . ALA A 1 117 ? 3.773 -3.166 -1.215 1 94.38 117 ALA A C 1
ATOM 871 O O . ALA A 1 117 ? 2.881 -4.016 -1.206 1 94.38 117 ALA A O 1
ATOM 872 N N . HIS A 1 118 ? 4.695 -3.062 -2.213 1 93.19 118 HIS A N 1
ATOM 873 C CA . HIS A 1 118 ? 4.387 -3.738 -3.467 1 93.19 118 HIS A CA 1
ATOM 874 C C . HIS A 1 118 ? 5.477 -4.734 -3.842 1 93.19 118 HIS A C 1
ATOM 876 O O . HIS A 1 118 ? 5.273 -5.59 -4.703 1 93.19 118 HIS A O 1
ATOM 882 N N . TRP A 1 119 ? 6.66 -4.633 -3.279 1 93.5 119 TRP A N 1
ATOM 883 C CA . TRP A 1 119 ? 7.707 -5.598 -3.594 1 93.5 119 TRP A CA 1
ATOM 884 C C . TRP A 1 119 ? 7.562 -6.855 -2.742 1 93.5 119 TRP A C 1
ATOM 886 O O . TRP A 1 119 ? 6.891 -6.84 -1.706 1 93.5 119 TRP A O 1
ATOM 896 N N . THR A 1 120 ? 8.133 -7.891 -3.176 1 92.75 120 THR A N 1
ATOM 897 C CA . THR A 1 120 ? 8.023 -9.172 -2.496 1 92.75 120 THR A CA 1
ATOM 898 C C . THR A 1 120 ? 9.047 -9.273 -1.365 1 92.75 120 THR A C 1
ATOM 900 O O . THR A 1 120 ? 10.219 -8.938 -1.547 1 92.75 120 THR A O 1
ATOM 903 N N . TRP A 1 121 ? 8.555 -9.734 -0.213 1 94.5 121 TRP A N 1
ATOM 904 C CA . TRP A 1 121 ? 9.391 -9.844 0.976 1 94.5 121 TRP A CA 1
ATOM 905 C C . TRP A 1 121 ? 10.117 -11.18 1.015 1 94.5 121 TRP A C 1
ATOM 907 O O . TRP A 1 121 ? 9.555 -12.211 0.622 1 94.5 121 TRP A O 1
ATOM 917 N N . GLY A 1 122 ? 11.391 -11.156 1.394 1 92.94 122 GLY A N 1
ATOM 918 C CA . GLY A 1 122 ? 12.203 -12.344 1.603 1 92.94 122 GLY A CA 1
ATOM 919 C C . GLY A 1 122 ? 13.164 -12.203 2.773 1 92.94 122 GLY A C 1
ATOM 920 O O . GLY A 1 122 ? 13.109 -11.219 3.512 1 92.94 122 GLY A O 1
ATOM 921 N N . ASP A 1 123 ? 13.812 -13.305 3.096 1 92.25 123 ASP A N 1
ATOM 922 C CA . ASP A 1 123 ? 14.859 -13.266 4.109 1 92.25 123 ASP A CA 1
ATOM 923 C C . ASP A 1 123 ? 16.016 -14.203 3.75 1 92.25 123 ASP A C 1
ATOM 925 O O . ASP A 1 123 ? 15.953 -14.906 2.736 1 92.25 123 ASP A O 1
ATOM 929 N N . SER A 1 124 ? 17.109 -14.039 4.395 1 90.19 124 SER A N 1
ATOM 930 C CA . SER A 1 124 ? 18.312 -14.836 4.199 1 90.19 124 SER A CA 1
ATOM 931 C C . SER A 1 124 ? 18.875 -15.336 5.527 1 90.19 124 SER A C 1
ATOM 933 O O . SER A 1 124 ? 18.969 -14.57 6.488 1 90.19 124 SER A O 1
ATOM 935 N N . PRO A 1 125 ? 19.234 -16.609 5.512 1 87.88 125 PRO A N 1
ATOM 936 C CA . PRO A 1 125 ? 19.875 -17.125 6.734 1 87.88 125 PRO A CA 1
ATOM 937 C C . PRO A 1 125 ? 21.188 -16.438 7.047 1 87.88 125 PRO A C 1
ATOM 939 O O . PRO A 1 125 ? 21.625 -16.422 8.203 1 87.88 125 PRO A O 1
ATOM 942 N N . ASN A 1 126 ? 21.781 -15.812 6.148 1 90.94 126 ASN A N 1
ATOM 943 C CA . ASN A 1 126 ? 23.062 -15.141 6.312 1 90.94 126 ASN A CA 1
ATOM 944 C C . ASN A 1 126 ? 22.891 -13.727 6.863 1 90.94 126 ASN A C 1
ATOM 946 O O . ASN A 1 126 ? 23.859 -13.102 7.293 1 90.94 126 ASN A O 1
ATOM 950 N N . LEU A 1 127 ? 21.688 -13.32 6.805 1 91.75 127 LEU A N 1
ATOM 951 C CA . LEU A 1 127 ? 21.391 -11.969 7.262 1 91.75 127 LEU A CA 1
ATOM 952 C C . LEU A 1 127 ? 20.25 -11.977 8.273 1 91.75 127 LEU A C 1
ATOM 954 O O . LEU A 1 127 ? 19.172 -11.43 8 1 91.75 127 LEU A O 1
ATOM 958 N N . PRO A 1 128 ? 20.516 -12.445 9.438 1 89.69 128 PRO A N 1
ATOM 959 C CA . PRO A 1 128 ? 19.453 -12.602 10.422 1 89.69 128 PRO A CA 1
ATOM 960 C C . PRO A 1 128 ? 18.906 -11.266 10.922 1 89.69 128 PRO A C 1
ATOM 962 O O . PRO A 1 128 ? 17.797 -11.203 11.453 1 89.69 128 PRO A O 1
ATOM 965 N N . ASP A 1 129 ? 19.688 -10.188 10.75 1 94.12 129 ASP A N 1
ATOM 966 C CA . ASP A 1 129 ? 19.281 -8.875 11.25 1 94.12 129 ASP A CA 1
ATOM 967 C C . ASP A 1 129 ? 18.609 -8.055 10.148 1 94.12 129 ASP A C 1
ATOM 969 O O . ASP A 1 129 ? 18.406 -6.852 10.305 1 94.12 129 ASP A O 1
ATOM 973 N N . ALA A 1 130 ? 18.234 -8.805 9.031 1 95.56 130 ALA A N 1
ATOM 974 C CA . ALA A 1 130 ? 17.703 -8.078 7.879 1 95.56 130 ALA A CA 1
ATOM 975 C C . ALA A 1 130 ? 16.594 -8.867 7.195 1 95.56 130 ALA A C 1
ATOM 977 O O . ALA A 1 130 ? 16.438 -10.07 7.422 1 95.56 130 ALA A O 1
ATOM 978 N N . VAL A 1 131 ? 15.75 -8.141 6.488 1 95.75 131 VAL A N 1
ATOM 979 C CA . VAL A 1 131 ? 14.82 -8.734 5.539 1 95.75 131 VAL A CA 1
ATOM 980 C C . VAL A 1 131 ? 15.125 -8.234 4.129 1 95.75 131 VAL A C 1
ATOM 982 O O . VAL A 1 131 ? 15.883 -7.281 3.953 1 95.75 131 VAL A O 1
ATOM 985 N N . LEU A 1 132 ? 14.594 -8.961 3.229 1 94.06 132 LEU A N 1
ATOM 986 C CA . LEU A 1 132 ? 14.875 -8.641 1.834 1 94.06 132 LEU A CA 1
ATOM 987 C C . LEU A 1 132 ? 13.617 -8.141 1.13 1 94.06 132 LEU A C 1
ATOM 989 O O . LEU A 1 132 ? 12.508 -8.602 1.42 1 94.06 132 LEU A O 1
ATOM 993 N N . LEU A 1 133 ? 13.797 -7.16 0.253 1 94.75 133 LEU A N 1
ATOM 994 C CA . LEU A 1 133 ? 12.758 -6.746 -0.684 1 94.75 133 LEU A CA 1
ATOM 995 C C . LEU A 1 133 ? 13.195 -6.992 -2.123 1 94.75 133 LEU A C 1
ATOM 997 O O . LEU A 1 133 ? 14.25 -6.516 -2.549 1 94.75 133 LEU A O 1
ATOM 1001 N N . VAL A 1 134 ? 12.305 -7.672 -2.779 1 92.12 134 VAL A N 1
ATOM 1002 C CA . VAL A 1 134 ? 12.648 -8.125 -4.125 1 92.12 134 VAL A CA 1
ATOM 1003 C C . VAL A 1 134 ? 11.844 -7.336 -5.156 1 92.12 134 VAL A C 1
ATOM 1005 O O . VAL A 1 134 ? 10.617 -7.34 -5.133 1 92.12 134 VAL A O 1
ATOM 1008 N N . ASP A 1 135 ? 12.57 -6.746 -6.062 1 90.81 135 ASP A N 1
ATOM 1009 C CA . ASP A 1 135 ? 11.938 -6.074 -7.195 1 90.81 135 ASP A CA 1
ATOM 1010 C C . ASP A 1 135 ? 11.164 -7.062 -8.062 1 90.81 135 ASP A C 1
ATOM 1012 O O . ASP A 1 135 ? 11.711 -8.078 -8.5 1 90.81 135 ASP A O 1
ATOM 1016 N N . PRO A 1 136 ? 9.875 -6.77 -8.273 1 86.81 136 PRO A N 1
ATOM 1017 C CA . PRO A 1 136 ? 9.055 -7.715 -9.039 1 86.81 136 PRO A CA 1
ATOM 1018 C C . PRO A 1 136 ? 9.617 -7.98 -10.438 1 86.81 136 PRO A C 1
ATOM 1020 O O . PRO A 1 136 ? 9.344 -9.031 -11.023 1 86.81 136 PRO A O 1
ATOM 1023 N N . ARG A 1 137 ? 10.438 -7.176 -11.023 1 83.94 137 ARG A N 1
ATOM 1024 C CA . ARG A 1 137 ? 11.031 -7.375 -12.344 1 83.94 137 ARG A CA 1
ATOM 1025 C C . ARG A 1 137 ? 11.883 -8.641 -12.375 1 83.94 137 ARG A C 1
ATOM 1027 O O . ARG A 1 137 ? 12.039 -9.266 -13.43 1 83.94 137 ARG A O 1
ATOM 1034 N N . THR A 1 138 ? 12.367 -8.953 -11.164 1 79.69 138 THR A N 1
ATOM 1035 C CA . THR A 1 138 ? 13.289 -10.086 -11.141 1 79.69 138 THR A CA 1
ATOM 1036 C C . THR A 1 138 ? 12.578 -11.359 -10.695 1 79.69 138 THR A C 1
ATOM 1038 O O . THR A 1 138 ? 13.18 -12.43 -10.664 1 79.69 138 THR A O 1
ATOM 1041 N N . THR A 1 139 ? 11.352 -11.312 -10.422 1 74 139 THR A N 1
ATOM 1042 C CA . THR A 1 139 ? 10.656 -12.492 -9.93 1 74 139 THR A CA 1
ATOM 1043 C C . THR A 1 139 ? 10.18 -13.367 -11.086 1 74 139 THR A C 1
ATOM 1045 O O . THR A 1 139 ? 9.844 -14.531 -10.891 1 74 139 THR A O 1
ATOM 1048 N N . VAL A 1 140 ? 10.133 -12.828 -12.242 1 73.19 140 VAL A N 1
ATOM 1049 C CA . VAL A 1 140 ? 9.609 -13.555 -13.391 1 73.19 140 VAL A CA 1
ATOM 1050 C C . VAL A 1 140 ? 10.734 -14.32 -14.078 1 73.19 140 VAL A C 1
ATOM 1052 O O . VAL A 1 140 ? 10.492 -15.312 -14.773 1 73.19 140 VAL A O 1
ATOM 1055 N N . HIS A 1 141 ? 11.953 -13.766 -13.883 1 73.5 141 HIS A N 1
ATOM 1056 C CA . HIS A 1 141 ? 13.133 -14.383 -14.477 1 73.5 141 HIS A CA 1
ATOM 1057 C C . HIS A 1 141 ? 14.062 -14.938 -13.406 1 73.5 141 HIS A C 1
ATOM 1059 O O . HIS A 1 141 ? 13.633 -15.195 -12.281 1 73.5 141 HIS A O 1
ATOM 1065 N N . GLU A 1 142 ? 15.164 -15.203 -13.828 1 73.69 142 GLU A N 1
ATOM 1066 C CA . GLU A 1 142 ? 16.203 -15.562 -12.859 1 73.69 142 GLU A CA 1
ATOM 1067 C C . GLU A 1 142 ? 16.438 -14.43 -11.859 1 73.69 142 GLU A C 1
ATOM 1069 O O . GLU A 1 142 ? 16.5 -13.258 -12.242 1 73.69 142 GLU A O 1
ATOM 1074 N N . LEU A 1 143 ? 16.312 -14.922 -10.695 1 78.5 143 LEU A N 1
ATOM 1075 C CA . LEU A 1 143 ? 16.516 -13.938 -9.633 1 78.5 143 LEU A CA 1
ATOM 1076 C C . LEU A 1 143 ? 17.828 -13.203 -9.82 1 78.5 143 LEU A C 1
ATOM 1078 O O . LEU A 1 143 ? 18.891 -13.836 -9.898 1 78.5 143 LEU A O 1
ATOM 1082 N N . ASP A 1 144 ? 17.766 -11.945 -10.086 1 82.5 144 ASP A N 1
ATOM 1083 C CA . ASP A 1 144 ? 18.906 -11.055 -10.156 1 82.5 144 ASP A CA 1
ATOM 1084 C C . ASP A 1 144 ? 19.141 -10.344 -8.82 1 82.5 144 ASP A C 1
ATOM 1086 O O . ASP A 1 144 ? 18.328 -9.5 -8.414 1 82.5 144 ASP A O 1
ATOM 1090 N N . ARG A 1 145 ? 20.203 -10.633 -8.18 1 85.69 145 ARG A N 1
ATOM 1091 C CA . ARG A 1 145 ? 20.5 -10.172 -6.828 1 85.69 145 ARG A CA 1
ATOM 1092 C C . ARG A 1 145 ? 20.703 -8.664 -6.793 1 85.69 145 ARG A C 1
ATOM 1094 O O . ARG A 1 145 ? 20.672 -8.047 -5.723 1 85.69 145 ARG A O 1
ATOM 1101 N N . SER A 1 146 ? 20.984 -8.094 -7.906 1 87.25 146 SER A N 1
ATOM 1102 C CA . SER A 1 146 ? 21.156 -6.648 -7.98 1 87.25 146 SER A CA 1
ATOM 1103 C C . SER A 1 146 ? 19.828 -5.93 -7.793 1 87.25 146 SER A C 1
ATOM 1105 O O . SER A 1 146 ? 19.797 -4.719 -7.562 1 87.25 146 SER A O 1
ATOM 1107 N N . TYR A 1 147 ? 18.719 -6.723 -7.797 1 89.38 147 TYR A N 1
ATOM 1108 C CA . TYR A 1 147 ? 17.391 -6.148 -7.652 1 89.38 147 TYR A CA 1
ATOM 1109 C C . TYR A 1 147 ? 16.703 -6.66 -6.391 1 89.38 147 TYR A C 1
ATOM 1111 O O . TYR A 1 147 ? 15.477 -6.645 -6.289 1 89.38 147 TYR A O 1
ATOM 1119 N N . VAL A 1 148 ? 17.562 -7.148 -5.512 1 91.75 148 VAL A N 1
ATOM 1120 C CA . VAL A 1 148 ? 17.125 -7.539 -4.172 1 91.75 148 VAL A CA 1
ATOM 1121 C C . VAL A 1 148 ? 17.781 -6.633 -3.135 1 91.75 148 VAL A C 1
ATOM 1123 O O . VAL A 1 148 ? 19.016 -6.543 -3.068 1 91.75 148 VAL A O 1
ATOM 1126 N N . TYR A 1 149 ? 16.984 -5.996 -2.326 1 95 149 TYR A N 1
ATOM 1127 C CA . TYR A 1 149 ? 17.547 -5.008 -1.409 1 95 149 TYR A CA 1
ATOM 1128 C C . TYR A 1 149 ? 17.438 -5.48 0.036 1 95 149 TYR A C 1
ATOM 1130 O O . TYR A 1 149 ? 16.438 -6.102 0.419 1 95 149 TYR A O 1
ATOM 1138 N N . VAL A 1 150 ? 18.453 -5.16 0.772 1 96.06 150 VAL A N 1
ATOM 1139 C CA . VAL A 1 150 ? 18.547 -5.551 2.176 1 96.06 150 VAL A CA 1
ATOM 1140 C C . VAL A 1 150 ? 18.016 -4.426 3.062 1 96.06 150 VAL A C 1
ATOM 1142 O O . VAL A 1 150 ? 18.531 -3.303 3.025 1 96.06 150 VAL A O 1
ATOM 1145 N N . TYR A 1 151 ? 17.031 -4.711 3.83 1 97.19 151 TYR A N 1
ATOM 1146 C CA . TYR A 1 151 ? 16.438 -3.742 4.75 1 97.19 151 TYR A CA 1
ATOM 1147 C C . TYR A 1 151 ? 16.719 -4.121 6.199 1 97.19 151 TYR A C 1
ATOM 1149 O O . TYR A 1 151 ? 16.484 -5.262 6.605 1 97.19 151 TYR A O 1
ATOM 1157 N N . ARG A 1 152 ? 17.25 -3.18 6.934 1 97.5 152 ARG A N 1
ATOM 1158 C CA . ARG A 1 152 ? 17.5 -3.318 8.367 1 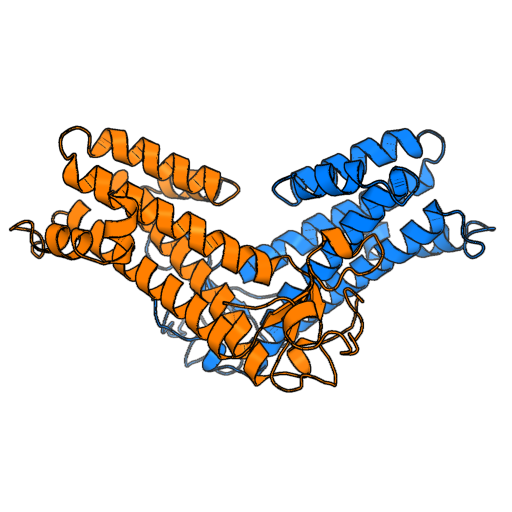97.5 152 ARG A CA 1
ATOM 1159 C C . ARG A 1 152 ? 16.656 -2.326 9.164 1 97.5 152 ARG A C 1
ATOM 1161 O O . ARG A 1 152 ? 15.922 -1.524 8.586 1 97.5 152 ARG A O 1
ATOM 1168 N N . ALA A 1 153 ? 16.797 -2.457 10.477 1 97.62 153 ALA A N 1
ATOM 1169 C CA . ALA A 1 153 ? 15.977 -1.633 11.367 1 97.62 153 ALA A CA 1
ATOM 1170 C C . ALA A 1 153 ? 16.094 -0.154 11.008 1 97.62 153 ALA A C 1
ATOM 1172 O O . ALA A 1 153 ? 15.094 0.554 10.922 1 97.62 153 ALA A O 1
ATOM 1173 N N . GLN A 1 154 ? 17.266 0.288 10.719 1 97.38 154 GLN A N 1
ATOM 1174 C CA . GLN A 1 154 ? 17.516 1.706 10.5 1 97.38 154 GLN A CA 1
ATOM 1175 C C . GLN A 1 154 ? 16.859 2.195 9.211 1 97.38 154 GLN A C 1
ATOM 1177 O O . GLN A 1 154 ? 16.484 3.365 9.109 1 97.38 154 GLN A O 1
ATOM 1182 N N . ASP A 1 155 ? 16.734 1.312 8.273 1 97.81 155 ASP A N 1
ATOM 1183 C CA . ASP A 1 155 ? 16.094 1.695 7.016 1 97.81 155 ASP A CA 1
ATOM 1184 C C . ASP A 1 155 ? 14.625 2.021 7.223 1 97.81 155 ASP A C 1
ATOM 1186 O O . ASP A 1 155 ? 14.117 3.016 6.695 1 97.81 155 ASP A O 1
ATOM 1190 N N . PHE A 1 156 ? 13.938 1.247 7.996 1 97.81 156 PHE A N 1
ATOM 1191 C CA . PHE A 1 156 ? 12.523 1.477 8.281 1 97.81 156 PHE A CA 1
ATOM 1192 C C . PHE A 1 156 ? 12.344 2.727 9.133 1 97.81 156 PHE A C 1
ATOM 1194 O O . PHE A 1 156 ? 11.43 3.521 8.891 1 97.81 156 PHE A O 1
ATOM 1201 N N . ILE A 1 157 ? 13.195 2.9 10.094 1 96.94 157 ILE A N 1
ATOM 1202 C CA . ILE A 1 157 ? 13.141 4.059 10.984 1 96.94 157 ILE A CA 1
ATOM 1203 C C . ILE A 1 157 ? 13.32 5.34 10.164 1 96.94 157 ILE A C 1
ATOM 1205 O O . ILE A 1 157 ? 12.586 6.312 10.359 1 96.94 157 ILE A O 1
ATOM 1209 N N . ALA A 1 158 ? 14.234 5.293 9.219 1 97.56 158 ALA A N 1
ATOM 1210 C CA . ALA A 1 158 ? 14.508 6.457 8.383 1 97.56 158 ALA A CA 1
ATOM 1211 C C . ALA A 1 158 ? 13.289 6.824 7.535 1 97.56 158 ALA A C 1
ATOM 1213 O O . ALA A 1 158 ? 12.977 8.008 7.367 1 97.56 158 ALA A O 1
ATOM 1214 N N . ILE A 1 159 ? 12.617 5.82 7.023 1 97.38 159 ILE A N 1
ATOM 1215 C CA . ILE A 1 159 ? 11.422 6.055 6.215 1 97.38 159 ILE A CA 1
ATOM 1216 C C . ILE A 1 159 ? 10.328 6.672 7.078 1 97.38 159 ILE A C 1
ATOM 1218 O O . ILE A 1 159 ? 9.688 7.648 6.68 1 97.38 159 ILE A O 1
ATOM 1222 N N . THR A 1 160 ? 10.117 6.16 8.242 1 96.56 160 THR A N 1
ATOM 1223 C CA . THR A 1 160 ? 9.117 6.684 9.172 1 96.56 160 THR A CA 1
ATOM 1224 C C . THR A 1 160 ? 9.422 8.133 9.531 1 96.56 160 THR A C 1
ATOM 1226 O O . THR A 1 160 ? 8.531 8.984 9.5 1 96.56 160 THR A O 1
ATOM 1229 N N . GLN A 1 161 ? 10.664 8.414 9.812 1 96.31 161 GLN A N 1
ATOM 1230 C CA . GLN A 1 161 ? 11.07 9.758 10.203 1 96.31 161 GLN A CA 1
ATOM 1231 C C . GLN A 1 161 ? 10.891 10.742 9.055 1 96.31 161 GLN A C 1
ATOM 1233 O O . GLN A 1 161 ? 10.484 11.891 9.266 1 96.31 161 GLN A O 1
ATOM 1238 N N . ALA A 1 162 ? 11.234 10.289 7.867 1 96.88 162 ALA A N 1
ATOM 1239 C CA . ALA A 1 162 ? 11.031 11.141 6.695 1 96.88 162 ALA A CA 1
ATOM 1240 C C . ALA A 1 162 ? 9.562 11.492 6.52 1 96.88 162 ALA A C 1
ATOM 1242 O O . ALA A 1 162 ? 9.219 12.641 6.234 1 96.88 162 ALA A O 1
ATOM 1243 N N . ASN A 1 163 ? 8.695 10.523 6.711 1 96.75 163 ASN A N 1
ATOM 1244 C CA . ASN A 1 163 ? 7.258 10.758 6.598 1 96.75 163 ASN A CA 1
ATOM 1245 C C . ASN A 1 163 ? 6.746 11.672 7.703 1 96.75 163 ASN A C 1
ATOM 1247 O O . ASN A 1 163 ? 5.91 12.539 7.457 1 96.75 163 ASN A O 1
ATOM 1251 N N . ASP A 1 164 ? 7.277 11.469 8.859 1 95.38 164 ASP A N 1
ATOM 1252 C CA . ASP A 1 164 ? 6.898 12.328 9.969 1 95.38 164 ASP A CA 1
ATOM 1253 C C . ASP A 1 164 ? 7.289 13.773 9.703 1 95.38 164 ASP A C 1
ATOM 1255 O O . ASP A 1 164 ? 6.512 14.695 9.977 1 95.38 164 ASP A O 1
ATOM 1259 N N . ARG A 1 165 ? 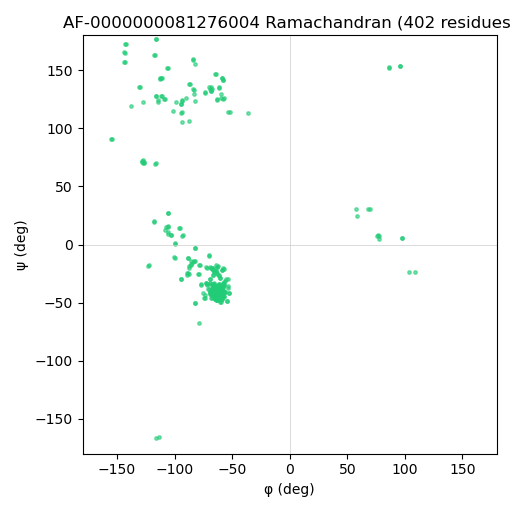8.5 13.938 9.219 1 95.5 165 ARG A N 1
ATOM 1260 C CA . ARG A 1 165 ? 8.922 15.297 8.883 1 95.5 165 ARG A CA 1
ATOM 1261 C C . ARG A 1 165 ? 8.008 15.914 7.84 1 95.5 165 ARG A C 1
ATOM 1263 O O . ARG A 1 165 ? 7.613 17.078 7.961 1 95.5 165 ARG A O 1
ATOM 1270 N N . LEU A 1 166 ? 7.695 15.156 6.863 1 96.5 166 LEU A N 1
ATOM 1271 C CA . LEU A 1 166 ? 6.805 15.633 5.812 1 96.5 166 LEU A CA 1
ATOM 1272 C C . LEU A 1 166 ? 5.453 16.047 6.387 1 96.5 166 LEU A C 1
ATOM 1274 O O . LEU A 1 166 ? 4.906 17.094 6.012 1 96.5 166 LEU A O 1
ATOM 1278 N N . CYS A 1 167 ? 4.918 15.25 7.27 1 94.75 167 CYS A N 1
ATOM 1279 C CA . CYS A 1 167 ? 3.672 15.609 7.941 1 94.75 167 CYS A CA 1
ATOM 1280 C C . CYS A 1 167 ? 3.816 16.922 8.688 1 94.75 167 CYS A C 1
ATOM 1282 O O . CYS A 1 167 ? 2.898 17.75 8.688 1 94.75 167 CYS A O 1
ATOM 1284 N N . GLY A 1 168 ? 4.961 17.062 9.297 1 93.25 168 GLY A N 1
ATOM 1285 C CA . GLY A 1 168 ? 5.234 18.328 9.969 1 93.25 168 GLY A CA 1
ATOM 1286 C C . GLY A 1 168 ? 5.207 19.516 9.023 1 93.25 168 GLY A C 1
ATOM 1287 O O . GLY A 1 168 ? 4.637 20.562 9.352 1 93.25 168 GLY A O 1
ATOM 1288 N N . TYR A 1 169 ? 5.848 19.375 7.895 1 94.88 169 TYR A N 1
ATOM 1289 C CA . TYR A 1 169 ? 5.809 20.438 6.883 1 94.88 169 TYR A CA 1
ATOM 1290 C C . TYR A 1 169 ? 4.375 20.75 6.477 1 94.88 169 TYR A C 1
ATOM 1292 O O . TYR A 1 169 ? 3.992 21.906 6.367 1 94.88 169 TYR A O 1
ATOM 1300 N N . GLY A 1 170 ? 3.627 19.656 6.266 1 92.56 170 GLY A N 1
ATOM 1301 C CA . GLY A 1 170 ? 2.234 19.828 5.883 1 92.56 170 GLY A CA 1
ATOM 1302 C C . GLY A 1 170 ? 1.417 20.578 6.918 1 92.56 170 GLY A C 1
ATOM 1303 O O . GLY A 1 170 ? 0.625 21.453 6.574 1 92.56 170 GLY A O 1
ATOM 1304 N N . LEU A 1 171 ? 1.573 20.203 8.125 1 90.12 171 LEU A N 1
ATOM 1305 C CA . LEU A 1 171 ? 0.848 20.859 9.211 1 90.12 171 LEU A CA 1
ATOM 1306 C C . LEU A 1 171 ? 1.188 22.344 9.273 1 90.12 171 LEU A C 1
ATOM 1308 O O . LEU A 1 171 ? 0.292 23.188 9.367 1 90.12 171 LEU A O 1
ATOM 1312 N N . SER A 1 172 ? 2.477 22.672 9.266 1 91.88 172 SER A N 1
ATOM 1313 C CA . SER A 1 172 ? 2.912 24.062 9.289 1 91.88 172 SER A CA 1
ATOM 1314 C C . SER A 1 172 ? 2.314 24.844 8.125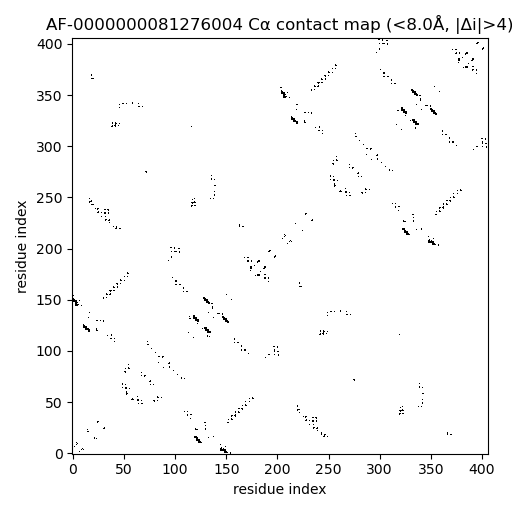 1 91.88 172 SER A C 1
ATOM 1316 O O . SER A 1 172 ? 1.854 25.969 8.312 1 91.88 172 SER A O 1
ATOM 1318 N N . PHE A 1 173 ? 2.268 24.266 7 1 94.31 173 PHE A N 1
ATOM 1319 C CA . PHE A 1 173 ? 1.749 24.969 5.832 1 94.31 173 PHE A CA 1
ATOM 1320 C C . PHE A 1 173 ? 0.25 25.203 5.965 1 94.31 173 PHE A C 1
ATOM 1322 O O . PHE A 1 173 ? -0.255 26.266 5.559 1 94.31 173 PHE A O 1
ATOM 1329 N N . ARG A 1 174 ? -0.427 24.219 6.461 1 90.44 174 ARG A N 1
ATOM 1330 C CA . ARG A 1 174 ? -1.859 24.391 6.68 1 90.44 174 ARG A CA 1
ATOM 1331 C C . ARG A 1 174 ? -2.135 25.562 7.617 1 90.44 174 ARG A C 1
ATOM 1333 O O . ARG A 1 174 ? -3.096 26.312 7.418 1 90.44 174 ARG A O 1
ATOM 1340 N N . LEU A 1 175 ? -1.295 25.688 8.578 1 89.38 175 LEU A N 1
ATOM 1341 C CA . LEU A 1 175 ? -1.425 26.828 9.484 1 89.38 175 LEU A CA 1
ATOM 1342 C C . LEU A 1 175 ? -1.212 28.141 8.734 1 89.38 175 LEU A C 1
ATOM 1344 O O . LEU A 1 175 ? -1.907 29.125 8.992 1 89.38 175 LEU A O 1
ATOM 1348 N N . ILE A 1 176 ? -0.316 28.094 7.898 1 90.81 176 ILE A N 1
ATOM 1349 C CA . ILE A 1 176 ? -0.042 29.281 7.078 1 90.81 176 ILE A CA 1
ATOM 1350 C C . ILE A 1 176 ? -1.262 29.609 6.223 1 90.81 176 ILE A C 1
ATOM 1352 O O . ILE A 1 176 ? -1.688 30.766 6.152 1 90.81 176 ILE A O 1
ATOM 1356 N N . LEU A 1 177 ? -1.854 28.625 5.609 1 88.62 177 LEU A N 1
ATOM 1357 C CA . LEU A 1 177 ? -3.021 28.812 4.754 1 88.62 177 LEU A CA 1
ATOM 1358 C C . LEU A 1 177 ? -4.188 29.391 5.547 1 88.62 177 LEU A C 1
ATOM 1360 O O . LEU A 1 177 ? -4.941 30.219 5.027 1 88.62 177 LEU A O 1
ATOM 1364 N N . ARG A 1 178 ? -4.305 29.031 6.793 1 85.25 178 ARG A N 1
ATOM 1365 C CA . ARG A 1 178 ? -5.422 29.438 7.637 1 85.25 178 ARG A CA 1
ATOM 1366 C C . ARG A 1 178 ? -5.199 30.828 8.203 1 85.25 178 ARG A C 1
ATOM 1368 O O . ARG A 1 178 ? -6.082 31.391 8.867 1 85.25 178 ARG A O 1
ATOM 1375 N N . GLY A 1 179 ? -4.098 31.359 7.914 1 79.06 179 GLY A N 1
ATOM 1376 C CA . GLY A 1 179 ? -3.793 32.656 8.484 1 79.06 179 GLY A CA 1
ATOM 1377 C C . GLY A 1 179 ? -3.578 32.625 9.984 1 79.06 179 GLY A C 1
ATOM 1378 O O . GLY A 1 179 ? -3.951 33.562 10.695 1 79.06 179 GLY A O 1
ATOM 1379 N N . HIS A 1 180 ? -3.119 31.578 10.375 1 73.75 180 HIS A N 1
ATOM 1380 C CA . HIS A 1 180 ? -2.863 31.406 11.797 1 73.75 180 HIS A CA 1
ATOM 1381 C C . HIS A 1 180 ? -1.891 32.438 12.32 1 73.75 180 HIS A C 1
ATOM 1383 O O . HIS A 1 180 ? -0.978 32.875 11.609 1 73.75 180 HIS A O 1
ATOM 1389 N N . MET A 1 181 ? -2.188 32.812 13.492 1 70.62 181 MET A N 1
ATOM 1390 C CA . MET A 1 181 ? -1.451 33.875 14.156 1 70.62 181 MET A CA 1
ATOM 1391 C C . MET A 1 181 ? 0.045 33.594 14.172 1 70.62 181 MET A C 1
ATOM 1393 O O . MET A 1 181 ? 0.865 34.5 14.141 1 70.62 181 MET A O 1
ATOM 1397 N N . ALA A 1 182 ? 0.289 32.344 14.188 1 68.5 182 ALA A N 1
ATOM 1398 C CA . ALA A 1 182 ? 1.693 31.953 14.234 1 68.5 182 ALA A CA 1
ATOM 1399 C C . ALA A 1 182 ? 2.434 32.406 12.977 1 68.5 182 ALA A C 1
ATOM 1401 O O . ALA A 1 182 ? 3.666 32.469 12.961 1 68.5 182 ALA A O 1
ATOM 1402 N N . ASN A 1 183 ? 1.671 32.688 11.945 1 73.5 183 ASN A N 1
ATOM 1403 C CA . ASN A 1 183 ? 2.318 33.125 10.711 1 73.5 183 ASN A CA 1
ATOM 1404 C C . ASN A 1 183 ? 2.098 34.625 10.453 1 73.5 183 ASN A C 1
ATOM 1406 O O . ASN A 1 183 ? 2.219 35.094 9.32 1 73.5 183 ASN A O 1
ATOM 1410 N N . ARG A 1 184 ? 1.674 35.344 11.438 1 71.44 184 ARG A N 1
ATOM 1411 C CA . ARG A 1 184 ? 1.327 36.75 11.266 1 71.44 184 ARG A CA 1
ATOM 1412 C C . ARG A 1 184 ? 2.51 37.531 10.719 1 71.44 184 ARG A C 1
ATOM 1414 O O . ARG A 1 184 ? 2.334 38.406 9.875 1 71.44 184 ARG A O 1
ATOM 1421 N N . ASP A 1 185 ? 3.658 37.125 11.086 1 78.56 185 ASP A N 1
ATOM 1422 C CA . ASP A 1 185 ? 4.82 37.875 10.609 1 78.56 185 ASP A CA 1
ATOM 1423 C C . ASP A 1 185 ? 5.52 37.125 9.477 1 78.56 185 ASP A C 1
ATOM 1425 O O . ASP A 1 185 ? 6.59 37.531 9.016 1 78.56 185 ASP A O 1
ATOM 1429 N N . GLY A 1 186 ? 4.91 36.031 8.969 1 86.25 186 GLY A N 1
ATOM 1430 C CA . GLY A 1 186 ? 5.52 35.219 7.914 1 86.25 186 GLY A CA 1
ATOM 1431 C C . GLY A 1 186 ? 6.621 34.312 8.414 1 86.25 186 GLY A C 1
ATOM 1432 O O . GLY A 1 186 ? 7.359 33.719 7.621 1 86.25 186 GLY A O 1
ATOM 1433 N N . SER A 1 187 ? 6.734 34.281 9.719 1 87.94 187 SER A N 1
ATOM 1434 C CA . SER A 1 187 ? 7.824 33.562 10.336 1 87.94 187 SER A CA 1
ATOM 1435 C C . SER A 1 187 ? 7.703 32.062 10.062 1 87.94 187 SER A C 1
ATOM 1437 O O . SER A 1 187 ? 8.703 31.391 9.789 1 87.94 187 SER A O 1
ATOM 1439 N N . LEU A 1 188 ? 6.527 31.594 10.055 1 91.62 188 LEU A N 1
ATOM 1440 C CA . LEU A 1 188 ? 6.324 30.156 9.836 1 91.62 188 LEU A CA 1
ATOM 1441 C C . LEU A 1 188 ? 6.719 29.781 8.414 1 91.62 188 LEU A C 1
ATOM 1443 O O . LEU A 1 188 ? 7.336 28.734 8.203 1 91.62 188 LEU A O 1
ATOM 1447 N N . LEU A 1 189 ? 6.398 30.578 7.523 1 93.94 189 LEU A N 1
ATOM 1448 C CA . LEU A 1 189 ? 6.773 30.312 6.137 1 93.94 189 LEU A CA 1
ATOM 1449 C C . LEU A 1 189 ? 8.289 30.359 5.973 1 93.94 189 LEU A C 1
ATOM 1451 O O . LEU A 1 189 ? 8.859 29.516 5.266 1 93.94 189 LEU A O 1
ATOM 1455 N N . ALA A 1 190 ? 8.867 31.328 6.602 1 93.69 190 ALA A N 1
ATOM 1456 C CA . ALA A 1 190 ? 10.32 31.453 6.527 1 93.69 190 ALA A CA 1
ATOM 1457 C C . ALA A 1 190 ? 11.008 30.234 7.133 1 93.69 190 ALA A C 1
ATOM 1459 O O . ALA A 1 190 ? 12.016 29.766 6.605 1 93.69 190 ALA A O 1
ATOM 1460 N N . GLU A 1 191 ? 10.508 29.781 8.219 1 93.94 191 GLU A N 1
ATOM 1461 C CA . GLU A 1 191 ? 11.047 28.594 8.875 1 93.94 191 GLU A CA 1
ATOM 1462 C C . GLU A 1 191 ? 10.922 27.375 7.98 1 93.94 191 GLU A C 1
ATOM 1464 O O . GLU A 1 191 ? 11.867 26.578 7.863 1 93.94 191 GLU A O 1
ATOM 1469 N N . LEU A 1 192 ? 9.781 27.266 7.387 1 94.5 192 LEU A N 1
ATOM 1470 C CA . LEU A 1 192 ? 9.547 26.141 6.477 1 94.5 192 LEU A CA 1
ATOM 1471 C C . LEU A 1 192 ? 10.492 26.203 5.285 1 94.5 192 LEU A C 1
ATOM 1473 O O . LEU A 1 192 ? 11.078 25.203 4.898 1 94.5 192 LEU A O 1
ATOM 1477 N N . ALA A 1 193 ? 10.664 27.344 4.77 1 95 193 ALA A N 1
ATOM 1478 C CA . ALA A 1 193 ? 11.523 27.547 3.605 1 95 193 ALA A CA 1
ATOM 1479 C C . ALA A 1 193 ? 12.984 27.281 3.947 1 95 193 ALA A C 1
ATOM 1481 O O . ALA A 1 193 ? 13.789 26.938 3.068 1 95 193 ALA A O 1
ATOM 1482 N N . ALA A 1 194 ? 13.328 27.359 5.215 1 95 194 ALA A N 1
ATOM 1483 C CA . ALA A 1 194 ? 14.711 27.203 5.656 1 95 194 ALA A CA 1
ATOM 1484 C C . ALA A 1 194 ? 15.055 25.75 5.918 1 95 194 ALA A C 1
ATOM 1486 O O . ALA A 1 194 ? 16.219 25.391 6.035 1 95 194 ALA A O 1
ATOM 1487 N N . GLU A 1 195 ? 14.031 24.891 5.953 1 96 195 GLU A N 1
ATOM 1488 C CA . GLU A 1 195 ? 14.297 23.469 6.141 1 96 195 GLU A CA 1
ATOM 1489 C C . GLU A 1 195 ? 15.148 22.906 5.004 1 96 195 GLU A C 1
ATOM 1491 O O . GLU A 1 195 ? 14.898 23.188 3.832 1 96 195 GLU A O 1
ATOM 1496 N N . GLN A 1 196 ? 16.141 22.125 5.359 1 95.31 196 GLN A N 1
ATOM 1497 C CA . GLN A 1 196 ? 17.109 21.625 4.398 1 95.31 196 GLN A CA 1
ATOM 1498 C C . GLN A 1 196 ? 16.422 20.906 3.246 1 95.31 196 GLN A C 1
ATOM 1500 O O . GLN A 1 196 ? 16.734 21.141 2.078 1 95.31 196 GLN A O 1
ATOM 1505 N N . GLU A 1 197 ? 15.539 20.031 3.527 1 95.88 197 GLU A N 1
ATOM 1506 C CA . GLU A 1 197 ? 14.859 19.234 2.51 1 95.88 197 GLU A CA 1
ATOM 1507 C C . GLU A 1 197 ? 14.062 20.125 1.559 1 95.88 197 GLU A C 1
ATOM 1509 O O . GLU A 1 197 ? 13.961 19.828 0.365 1 95.88 197 GLU A O 1
ATOM 1514 N N . ILE A 1 198 ? 13.508 21.188 2.107 1 96.75 198 ILE A N 1
ATOM 1515 C CA . ILE A 1 198 ? 12.727 22.125 1.299 1 96.75 198 ILE A CA 1
ATOM 1516 C C . ILE A 1 198 ? 13.664 22.953 0.432 1 96.75 198 ILE A C 1
ATOM 1518 O O . ILE A 1 198 ? 13.43 23.109 -0.77 1 96.75 198 ILE A O 1
ATOM 1522 N N . GLN A 1 199 ? 14.703 23.375 1.002 1 95.94 199 GLN A N 1
ATOM 1523 C CA . GLN A 1 199 ? 15.672 24.172 0.272 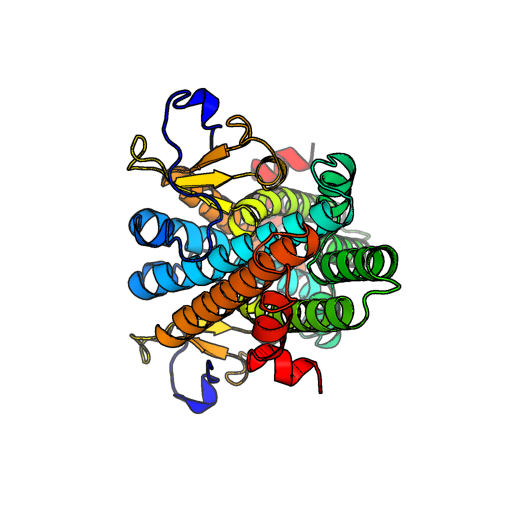1 95.94 199 GLN A CA 1
ATOM 1524 C C . GLN A 1 199 ? 16.203 23.422 -0.946 1 95.94 199 GLN A C 1
ATOM 1526 O O . GLN A 1 199 ? 16.438 24.016 -1.999 1 95.94 199 GLN A O 1
ATOM 1531 N N . GLU A 1 200 ? 16.359 22.188 -0.797 1 95.44 200 GLU A N 1
ATOM 1532 C CA . GLU A 1 200 ? 16.891 21.359 -1.874 1 95.44 200 GLU A CA 1
ATOM 1533 C C . GLU A 1 200 ? 15.93 21.312 -3.059 1 95.44 200 GLU A C 1
ATOM 1535 O O . GLU A 1 200 ? 16.344 21.031 -4.188 1 95.44 200 GLU A O 1
ATOM 1540 N N . ARG A 1 201 ? 14.688 21.562 -2.76 1 92.88 201 ARG A N 1
ATOM 1541 C CA . ARG A 1 201 ? 13.68 21.484 -3.814 1 92.88 201 ARG A CA 1
ATOM 1542 C C . ARG A 1 201 ? 13.336 22.875 -4.355 1 92.88 201 ARG A C 1
ATOM 1544 O O . ARG A 1 201 ? 12.633 22.984 -5.363 1 92.88 201 ARG A O 1
ATOM 1551 N N . LEU A 1 202 ? 13.789 23.906 -3.674 1 89.44 202 LEU A N 1
ATOM 1552 C CA . LEU A 1 202 ? 13.539 25.281 -4.105 1 89.44 202 LEU A CA 1
ATOM 1553 C C . LEU A 1 202 ? 14.617 25.734 -5.082 1 89.44 202 LEU A C 1
ATOM 1555 O O . LEU A 1 202 ? 14.43 26.734 -5.785 1 89.44 202 LEU A O 1
ATOM 1559 N N . ARG A 1 203 ? 15.75 25.031 -5.039 1 77.62 203 ARG A N 1
ATOM 1560 C CA . ARG A 1 203 ? 16.812 25.391 -5.973 1 77.62 203 ARG A CA 1
ATOM 1561 C C . ARG A 1 203 ? 16.484 24.906 -7.383 1 77.62 203 ARG A C 1
ATOM 1563 O O . ARG A 1 203 ? 15.797 23.891 -7.555 1 77.62 203 ARG A O 1
ATOM 1570 N N . MET B 1 1 ? -15.188 -10.297 9.719 1 78.75 1 MET B N 1
ATOM 1571 C CA . MET B 1 1 ? -15.078 -8.977 9.117 1 78.75 1 MET B CA 1
ATOM 1572 C C . MET B 1 1 ? -15.023 -7.887 10.188 1 78.75 1 MET B C 1
ATOM 1574 O O . MET B 1 1 ? -15.727 -7.973 11.195 1 78.75 1 MET B O 1
ATOM 1578 N N . PRO B 1 2 ? -14.109 -6.973 9.969 1 89.56 2 PRO B N 1
ATOM 1579 C CA . PRO B 1 2 ? -14.055 -5.902 10.969 1 89.56 2 PRO B CA 1
ATOM 1580 C C . PRO B 1 2 ? -15.383 -5.16 11.117 1 89.56 2 PRO B C 1
ATOM 1582 O O . PRO B 1 2 ? -16.141 -5.051 10.148 1 89.56 2 PRO B O 1
ATOM 1585 N N . GLN B 1 3 ? -15.703 -4.824 12.328 1 90.25 3 GLN B N 1
ATOM 1586 C CA . GLN B 1 3 ? -16.938 -4.105 12.625 1 90.25 3 GLN B CA 1
ATOM 1587 C C . GLN B 1 3 ? -16.656 -2.652 12.984 1 90.25 3 GLN B C 1
ATOM 1589 O O . GLN B 1 3 ? -15.594 -2.334 13.523 1 90.25 3 GLN B O 1
ATOM 1594 N N . PRO B 1 4 ? -17.641 -1.766 12.711 1 91.19 4 PRO B N 1
ATOM 1595 C CA . PRO B 1 4 ? -17.453 -0.365 13.102 1 91.19 4 PRO B CA 1
ATOM 1596 C C . PRO B 1 4 ? -17.375 -0.182 14.617 1 91.19 4 PRO B C 1
ATOM 1598 O O . PRO B 1 4 ? -18.031 -0.917 15.367 1 91.19 4 PRO B O 1
ATOM 1601 N N . LEU B 1 5 ? -16.609 0.759 14.984 1 88.75 5 LEU B N 1
ATOM 1602 C CA . LEU B 1 5 ? -16.406 1.058 16.406 1 88.75 5 LEU B CA 1
ATOM 1603 C C . LEU B 1 5 ? -17.734 1.374 17.078 1 88.75 5 LEU B C 1
ATOM 1605 O O . LEU B 1 5 ? -17.953 1.017 18.234 1 88.75 5 LEU B O 1
ATOM 1609 N N . SER B 1 6 ? -18.688 2.002 16.344 1 86.69 6 SER B N 1
ATOM 1610 C CA . SER B 1 6 ? -20 2.389 16.875 1 86.69 6 SER B CA 1
ATOM 1611 C C . SER B 1 6 ? -20.797 1.166 17.297 1 86.69 6 SER B C 1
ATOM 1613 O O . SER B 1 6 ? -21.641 1.25 18.203 1 86.69 6 SER B O 1
ATOM 1615 N N . ARG B 1 7 ? -20.531 0.054 16.734 1 87.75 7 ARG B N 1
ATOM 1616 C CA . ARG B 1 7 ? -21.25 -1.18 17.047 1 87.75 7 ARG B CA 1
ATOM 1617 C C . ARG B 1 7 ? -20.531 -1.989 18.109 1 87.75 7 ARG B C 1
ATOM 1619 O O . ARG B 1 7 ? -21.172 -2.637 18.938 1 87.75 7 ARG B O 1
ATOM 1626 N N . VAL B 1 8 ? -19.234 -1.889 18.172 1 87.19 8 VAL B N 1
ATOM 1627 C CA . VAL B 1 8 ? -18.453 -2.693 19.094 1 87.19 8 VAL B CA 1
ATOM 1628 C C . VAL B 1 8 ? -18.453 -2.055 20.484 1 87.19 8 VAL B C 1
ATOM 1630 O O . VAL B 1 8 ? -18.719 -2.727 21.484 1 87.19 8 VAL B O 1
ATOM 1633 N N . THR B 1 9 ? -18.125 -0.71 20.516 1 86.12 9 THR B N 1
ATOM 1634 C CA . THR B 1 9 ? -18.109 0.05 21.75 1 86.12 9 THR B CA 1
ATOM 1635 C C . THR B 1 9 ? -18.344 1.534 21.484 1 86.12 9 THR B C 1
ATOM 1637 O O . THR B 1 9 ? -17.375 2.295 21.328 1 86.12 9 THR B O 1
ATOM 1640 N N . PRO B 1 10 ? -19.562 1.958 21.5 1 81.75 10 PRO B N 1
ATOM 1641 C CA . PRO B 1 10 ? -19.906 3.334 21.141 1 81.75 10 PRO B CA 1
ATOM 1642 C C . PRO B 1 10 ? -19.219 4.371 22.031 1 81.75 10 PRO B C 1
ATOM 1644 O O . PRO B 1 10 ? -19 5.504 21.594 1 81.75 10 PRO B O 1
ATOM 1647 N N . GLU B 1 11 ? -18.797 3.988 23.203 1 79.44 11 GLU B N 1
ATOM 1648 C CA . GLU B 1 11 ? -18.266 4.973 24.141 1 79.44 11 GLU B CA 1
ATOM 1649 C C . GLU B 1 11 ? -16.75 4.875 24.25 1 79.44 11 GLU B C 1
ATOM 1651 O O . GLU B 1 11 ? -16.141 5.531 25.078 1 79.44 11 GLU B O 1
ATOM 1656 N N . ALA B 1 12 ? -16.188 4.133 23.375 1 81.06 12 ALA B N 1
ATOM 1657 C CA . ALA B 1 12 ? -14.742 3.916 23.469 1 81.06 12 ALA B CA 1
ATOM 1658 C C . ALA B 1 12 ? -13.977 5.188 23.125 1 81.06 12 ALA B C 1
ATOM 1660 O O . ALA B 1 12 ? -14.344 5.918 22.203 1 81.06 12 ALA B O 1
ATOM 1661 N N . GLY B 1 13 ? -12.969 5.48 23.953 1 79.44 13 GLY B N 1
ATOM 1662 C CA . GLY B 1 13 ? -12.047 6.543 23.578 1 79.44 13 GLY B CA 1
ATOM 1663 C C . GLY B 1 13 ? -11.18 6.188 22.391 1 79.44 13 GLY B C 1
ATOM 1664 O O . GLY B 1 13 ? -10.828 5.023 22.203 1 79.44 13 GLY B O 1
ATOM 1665 N N . ILE B 1 14 ? -11.117 7.047 21.5 1 74.25 14 ILE B N 1
ATOM 1666 C CA . ILE B 1 14 ? -10.188 6.875 20.375 1 74.25 14 ILE B CA 1
ATOM 1667 C C . ILE B 1 14 ? -8.922 7.684 20.641 1 74.25 14 ILE B C 1
ATOM 1669 O O . ILE B 1 14 ? -8.992 8.875 20.969 1 74.25 14 ILE B O 1
ATOM 1673 N N . VAL B 1 15 ? -7.746 6.949 20.641 1 63.72 15 VAL B N 1
ATOM 1674 C CA . VAL B 1 15 ? -6.473 7.648 20.766 1 63.72 15 VAL B CA 1
ATOM 1675 C C . VAL B 1 15 ? -6.031 8.18 19.406 1 63.72 15 VAL B C 1
ATOM 1677 O O . VAL B 1 15 ? -6.348 7.598 18.375 1 63.72 15 VAL B O 1
ATOM 1680 N N . VAL B 1 16 ? -5.223 9.203 19.328 1 61.69 16 VAL B N 1
ATOM 1681 C CA . VAL B 1 16 ? -4.801 10.172 18.312 1 61.69 16 VAL B CA 1
ATOM 1682 C C . VAL B 1 16 ? -4.723 9.492 16.953 1 61.69 16 VAL B C 1
ATOM 1684 O O . VAL B 1 16 ? -4.035 8.477 16.797 1 61.69 16 VAL B O 1
ATOM 1687 N N . ILE B 1 17 ? -5.547 9.883 16.156 1 61.12 17 ILE B N 1
ATOM 1688 C CA . ILE B 1 17 ? -5.688 9.531 14.75 1 61.12 17 ILE B CA 1
ATOM 1689 C C . ILE B 1 17 ? -4.875 10.492 13.891 1 61.12 17 ILE B C 1
ATOM 1691 O O . ILE B 1 17 ? -4.953 11.711 14.07 1 61.12 17 ILE B O 1
ATOM 1695 N N . GLY B 1 18 ? -4 9.859 13.062 1 60.88 18 GLY B N 1
ATOM 1696 C CA . GLY B 1 18 ? -3.385 10.617 11.984 1 60.88 18 GLY B CA 1
ATOM 1697 C C . GLY B 1 18 ? -2.283 11.547 12.461 1 60.88 18 GLY B C 1
ATOM 1698 O O . GLY B 1 18 ? -1.87 12.445 11.727 1 60.88 18 GLY B O 1
ATOM 1699 N N . ASN B 1 19 ? -1.972 11.406 13.719 1 62.5 19 ASN B N 1
ATOM 1700 C CA . ASN B 1 19 ? -0.885 12.25 14.211 1 62.5 19 ASN B CA 1
ATOM 1701 C C . ASN B 1 19 ? 0.48 11.648 13.883 1 62.5 19 ASN B C 1
ATOM 1703 O O . ASN B 1 19 ? 0.749 10.492 14.203 1 62.5 19 ASN B O 1
ATOM 1707 N N . ALA B 1 20 ? 1.15 12.547 13.195 1 71.31 20 ALA B N 1
ATOM 1708 C CA . ALA B 1 20 ? 2.531 12.164 12.914 1 71.31 20 ALA B CA 1
ATOM 1709 C C . ALA B 1 20 ? 3.303 11.898 14.203 1 71.31 20 ALA B C 1
ATOM 1711 O O . ALA B 1 20 ? 3.143 12.633 15.188 1 71.31 20 ALA B O 1
ATOM 1712 N N . GLY B 1 21 ? 3.896 10.711 14.305 1 75.38 21 GLY B N 1
ATOM 1713 C CA . GLY B 1 21 ? 4.664 10.344 15.484 1 75.38 21 GLY B CA 1
ATOM 1714 C C . GLY B 1 21 ? 3.977 9.297 16.344 1 75.38 21 GLY B C 1
ATOM 1715 O O . GLY B 1 21 ? 4.621 8.633 17.156 1 75.38 21 GLY B O 1
ATOM 1716 N N . ASP B 1 22 ? 2.658 9.297 16.156 1 80.31 22 ASP B N 1
ATOM 1717 C CA . ASP B 1 22 ? 1.96 8.25 16.891 1 80.31 22 ASP B CA 1
ATOM 1718 C C . ASP B 1 22 ? 2.307 6.867 16.328 1 80.31 22 ASP B C 1
ATOM 1720 O O . ASP B 1 22 ? 2.365 6.676 15.117 1 80.31 22 ASP B O 1
ATOM 1724 N N . ARG B 1 23 ? 2.633 6.023 17.312 1 87.62 23 ARG B N 1
ATOM 1725 C CA . ARG B 1 23 ? 3.078 4.68 16.938 1 87.62 23 ARG B CA 1
ATOM 1726 C C . ARG B 1 23 ? 2.1 3.625 17.453 1 87.62 23 ARG B C 1
ATOM 1728 O O . ARG B 1 23 ? 2.461 2.771 18.266 1 87.62 23 ARG B O 1
ATOM 1735 N N . VAL B 1 24 ? 0.96 3.627 16.828 1 90.19 24 VAL B N 1
ATOM 1736 C CA . VAL B 1 24 ? -0.147 2.775 17.25 1 90.19 24 VAL B CA 1
ATOM 1737 C C . VAL B 1 24 ? 0.27 1.309 17.172 1 90.19 24 VAL B C 1
ATOM 1739 O O . VAL B 1 24 ? 0.099 0.553 18.125 1 90.19 24 VAL B O 1
ATOM 1742 N N . LEU B 1 25 ? 0.904 0.945 16.141 1 92.69 25 LEU B N 1
ATOM 1743 C CA . LEU B 1 25 ? 1.201 -0.461 15.891 1 92.69 25 LEU B CA 1
ATOM 1744 C C . LEU B 1 25 ? 2.393 -0.921 16.719 1 92.69 25 LEU B C 1
ATOM 1746 O O . LEU B 1 25 ? 2.482 -2.094 17.094 1 92.69 25 LEU B O 1
ATOM 1750 N N . ALA B 1 26 ? 3.221 -0.021 17.078 1 91 26 ALA B N 1
ATOM 1751 C CA . ALA B 1 26 ? 4.316 -0.364 17.984 1 91 26 ALA B CA 1
ATOM 1752 C C . ALA B 1 26 ? 3.789 -0.739 19.359 1 91 26 ALA B C 1
ATOM 1754 O O . ALA B 1 26 ? 4.398 -1.546 20.062 1 91 26 ALA B O 1
ATOM 1755 N N . ARG B 1 27 ? 2.635 -0.232 19.703 1 92.12 27 ARG B N 1
ATOM 1756 C CA . ARG B 1 27 ? 2.035 -0.516 21 1 92.12 27 ARG B CA 1
ATOM 1757 C C . ARG B 1 27 ? 1.291 -1.848 20.984 1 92.12 27 ARG B C 1
ATOM 1759 O O . ARG B 1 27 ? 0.923 -2.375 22.031 1 92.12 27 ARG B O 1
ATOM 1766 N N . HIS B 1 28 ? 1.083 -2.332 19.828 1 94 28 HIS B N 1
ATOM 1767 C CA . HIS B 1 28 ? 0.419 -3.615 19.625 1 94 28 HIS B CA 1
ATOM 1768 C C . HIS B 1 28 ? 1.244 -4.527 18.719 1 94 28 HIS B C 1
ATOM 1770 O O . HIS B 1 28 ? 0.8 -4.891 17.625 1 94 28 HIS B O 1
ATOM 1776 N N . PRO B 1 29 ? 2.371 -5.039 19.203 1 94.94 29 PRO B N 1
ATOM 1777 C CA . PRO B 1 29 ? 3.324 -5.719 18.328 1 94.94 29 PRO B CA 1
ATOM 1778 C C . PRO B 1 29 ? 2.754 -6.996 17.719 1 94.94 29 PRO B C 1
ATOM 1780 O O . PRO B 1 29 ? 3.057 -7.316 16.562 1 94.94 29 PRO B O 1
ATOM 1783 N N . ASP B 1 30 ? 1.973 -7.711 18.469 1 95.56 30 ASP B N 1
ATOM 1784 C CA . ASP B 1 30 ? 1.396 -8.938 17.922 1 95.56 30 ASP B CA 1
ATOM 1785 C C . ASP B 1 30 ? 0.464 -8.625 16.75 1 95.56 30 ASP B C 1
ATOM 1787 O O . ASP B 1 30 ? 0.499 -9.312 15.727 1 95.56 30 ASP B O 1
ATOM 1791 N N . LEU B 1 31 ? -0.306 -7.582 16.891 1 96.88 31 LEU B N 1
ATOM 1792 C CA . LEU B 1 31 ? -1.208 -7.176 15.828 1 96.88 31 LEU B CA 1
ATOM 1793 C C . LEU B 1 31 ? -0.433 -6.559 14.664 1 96.88 31 LEU B C 1
ATOM 1795 O O . LEU B 1 31 ? -0.807 -6.73 13.508 1 96.88 31 LEU B O 1
ATOM 1799 N N . ALA B 1 32 ? 0.629 -5.902 15.023 1 97.12 32 ALA B N 1
ATOM 1800 C CA . ALA B 1 32 ? 1.479 -5.281 14.016 1 97.12 32 ALA B CA 1
ATOM 1801 C C . ALA B 1 32 ? 2.049 -6.324 13.062 1 97.12 32 ALA B C 1
ATOM 1803 O O . ALA B 1 32 ? 2.041 -6.133 11.844 1 97.12 32 ALA B O 1
ATOM 1804 N N . VAL B 1 33 ? 2.463 -7.414 13.562 1 97.12 33 VAL B N 1
ATOM 1805 C CA . VAL B 1 33 ? 3.045 -8.484 12.758 1 97.12 33 VAL B CA 1
ATOM 1806 C C . VAL B 1 33 ? 1.981 -9.07 11.836 1 97.12 33 VAL B C 1
ATOM 1808 O O . VAL B 1 33 ? 2.23 -9.281 10.648 1 97.12 33 VAL B O 1
ATOM 1811 N N . LEU B 1 34 ? 0.833 -9.266 12.375 1 97.38 34 LEU B N 1
ATOM 1812 C CA . LEU B 1 34 ? -0.256 -9.805 11.57 1 97.38 34 LEU B CA 1
ATOM 1813 C C . LEU B 1 34 ? -0.676 -8.805 10.492 1 97.38 34 LEU B C 1
ATOM 1815 O O . LEU B 1 34 ? -0.974 -9.195 9.359 1 97.38 34 LEU B O 1
ATOM 1819 N N . ALA B 1 35 ? -0.657 -7.555 10.828 1 97.56 35 ALA B N 1
ATOM 1820 C CA . ALA B 1 35 ? -1.046 -6.512 9.883 1 97.56 35 ALA B CA 1
ATOM 1821 C C . ALA B 1 35 ? -0.078 -6.449 8.703 1 97.56 35 ALA B C 1
ATOM 1823 O O . ALA B 1 35 ? -0.501 -6.391 7.547 1 97.56 35 ALA B O 1
ATOM 1824 N N . ILE B 1 36 ? 1.16 -6.457 8.969 1 97.56 36 ILE B N 1
ATOM 1825 C CA . ILE B 1 36 ? 2.135 -6.348 7.891 1 97.56 36 ILE B CA 1
ATOM 1826 C C . ILE B 1 36 ? 2.113 -7.621 7.047 1 97.56 36 ILE B C 1
ATOM 1828 O O . ILE B 1 36 ? 2.318 -7.574 5.832 1 97.56 36 ILE B O 1
ATOM 1832 N N . GLU B 1 37 ? 1.858 -8.75 7.66 1 96.25 37 GLU B N 1
ATOM 1833 C CA . GLU B 1 37 ? 1.73 -9.984 6.883 1 96.25 37 GLU B CA 1
ATOM 1834 C C . GLU B 1 37 ? 0.545 -9.906 5.926 1 96.25 37 GLU B C 1
ATOM 1836 O O . GLU B 1 37 ? 0.61 -10.43 4.809 1 96.25 37 GLU B O 1
ATOM 1841 N N . ALA B 1 38 ? -0.48 -9.297 6.41 1 96.94 38 ALA B N 1
ATOM 1842 C CA . ALA B 1 38 ? -1.639 -9.109 5.539 1 96.94 38 ALA B CA 1
ATOM 1843 C C . ALA B 1 38 ? -1.29 -8.227 4.34 1 96.94 38 ALA B C 1
ATOM 1845 O O . ALA B 1 38 ? -1.637 -8.555 3.203 1 96.94 38 ALA B O 1
ATOM 1846 N N . ILE B 1 39 ? -0.58 -7.203 4.582 1 96.75 39 ILE B N 1
ATOM 1847 C CA . ILE B 1 39 ? -0.171 -6.305 3.506 1 96.75 39 ILE B CA 1
ATOM 1848 C C . ILE B 1 39 ? 0.833 -7.012 2.598 1 96.75 39 ILE B C 1
ATOM 1850 O O . ILE B 1 39 ? 0.712 -6.961 1.371 1 96.75 39 ILE B O 1
ATOM 1854 N N . ALA B 1 40 ? 1.758 -7.703 3.15 1 95.19 40 ALA B N 1
ATOM 1855 C CA . ALA B 1 40 ? 2.793 -8.414 2.408 1 95.19 40 ALA B CA 1
ATOM 1856 C C . ALA B 1 40 ? 2.189 -9.531 1.562 1 95.19 40 ALA B C 1
ATOM 1858 O O . ALA B 1 40 ? 2.68 -9.828 0.47 1 95.19 40 ALA B O 1
ATOM 1859 N N . SER B 1 41 ? 1.186 -10.164 2.061 1 95.81 41 SER B N 1
ATOM 1860 C CA . SER B 1 41 ? 0.543 -11.234 1.308 1 95.81 41 SER B CA 1
ATOM 1861 C C . SER B 1 41 ? -0.029 -10.719 -0.009 1 95.81 41 SER B C 1
ATOM 1863 O O . SER B 1 41 ? -0.085 -11.453 -0.997 1 95.81 41 SER B O 1
ATOM 1865 N N . TRP B 1 42 ? -0.402 -9.461 -0.004 1 95.62 42 TRP B N 1
ATOM 1866 C CA . TRP B 1 42 ? -0.901 -8.891 -1.251 1 95.62 42 TRP B CA 1
ATOM 1867 C C . TRP B 1 42 ? 0.224 -8.734 -2.27 1 95.62 42 TRP B C 1
ATOM 1869 O O . TRP B 1 42 ? 0.011 -8.914 -3.471 1 95.62 42 TRP B O 1
ATOM 1879 N N . SER B 1 43 ? 1.37 -8.367 -1.812 1 93.5 43 SER B N 1
ATOM 1880 C CA . SER B 1 43 ? 2.496 -8.281 -2.734 1 93.5 43 SER B CA 1
ATOM 1881 C C . SER B 1 43 ? 2.742 -9.617 -3.432 1 93.5 43 SER B C 1
ATOM 1883 O O . SER B 1 43 ? 3.158 -9.648 -4.594 1 93.5 43 SER B O 1
ATOM 1885 N N . ASN B 1 44 ? 2.506 -10.719 -2.721 1 93.19 44 ASN B N 1
ATOM 1886 C CA . ASN B 1 44 ? 2.578 -12.031 -3.35 1 93.19 44 ASN B CA 1
ATOM 1887 C C . ASN B 1 44 ? 1.526 -12.188 -4.445 1 93.19 44 ASN B C 1
ATOM 1889 O O . ASN B 1 44 ? 1.808 -12.75 -5.508 1 93.19 44 ASN B O 1
ATOM 1893 N N . VAL B 1 45 ? 0.352 -11.695 -4.164 1 94.62 45 VAL B N 1
ATOM 1894 C CA . VAL B 1 45 ? -0.713 -11.734 -5.16 1 94.62 45 VAL B CA 1
ATOM 1895 C C . VAL B 1 45 ? -0.287 -10.961 -6.406 1 94.62 45 VAL B C 1
ATOM 1897 O O . VAL B 1 45 ? -0.446 -11.438 -7.531 1 94.62 45 VAL B O 1
ATOM 1900 N N . GLU B 1 46 ? 0.284 -9.797 -6.16 1 93.25 46 GLU B N 1
ATOM 1901 C CA . GLU B 1 46 ? 0.755 -8.984 -7.277 1 93.25 46 GLU B CA 1
ATOM 1902 C C . GLU B 1 46 ? 1.811 -9.727 -8.094 1 93.25 46 GLU B C 1
ATOM 1904 O O . GLU B 1 46 ? 1.811 -9.656 -9.32 1 93.25 46 GLU B O 1
ATOM 1909 N N . SER B 1 47 ? 2.678 -10.398 -7.438 1 90.62 47 SER B N 1
ATOM 1910 C CA . SER B 1 47 ? 3.697 -11.195 -8.109 1 90.62 47 SER B CA 1
ATOM 1911 C C . SER B 1 47 ? 3.068 -12.297 -8.961 1 90.62 47 SER B C 1
ATOM 1913 O O . SER B 1 47 ? 3.475 -12.523 -10.102 1 90.62 47 SER B O 1
ATOM 1915 N N . PHE B 1 48 ? 2.119 -12.953 -8.422 1 90.81 48 PHE B N 1
ATOM 1916 C CA . PHE B 1 48 ? 1.443 -14.031 -9.141 1 90.81 48 PHE B CA 1
ATOM 1917 C C . PHE B 1 48 ? 0.678 -13.477 -10.344 1 90.81 48 PHE B C 1
ATOM 1919 O O . PHE B 1 48 ? 0.66 -14.094 -11.406 1 90.81 48 PHE B O 1
ATOM 1926 N N . MET B 1 49 ? 0.076 -12.281 -10.172 1 93.31 49 MET B N 1
ATOM 1927 C CA . MET B 1 49 ? -0.63 -11.641 -11.273 1 93.31 49 MET B CA 1
ATOM 1928 C C . MET B 1 49 ? 0.333 -11.281 -12.398 1 93.31 49 MET B C 1
ATOM 1930 O O . MET B 1 49 ? 0.013 -11.461 -13.578 1 93.31 49 MET B O 1
ATOM 1934 N N . LEU B 1 50 ? 1.463 -10.797 -11.992 1 92.81 50 LEU B N 1
ATOM 1935 C CA . LEU B 1 50 ? 2.5 -10.516 -12.977 1 92.81 50 LEU B CA 1
ATOM 1936 C C . LEU B 1 50 ? 2.889 -11.789 -13.727 1 92.81 50 LEU B C 1
ATOM 1938 O O . LEU B 1 50 ? 2.965 -11.781 -14.961 1 92.81 50 LEU B O 1
ATOM 1942 N N . GLY B 1 51 ? 3.088 -12.852 -12.992 1 90.88 51 GLY B N 1
ATOM 1943 C CA . GLY B 1 51 ? 3.416 -14.125 -13.609 1 90.88 51 GLY B CA 1
ATOM 1944 C C . GLY B 1 51 ? 2.354 -14.609 -14.578 1 90.88 51 GLY B C 1
ATOM 1945 O O . GLY B 1 51 ? 2.674 -15.141 -15.648 1 90.88 51 GLY B O 1
ATOM 1946 N N . LEU B 1 52 ? 1.169 -14.453 -14.195 1 92.38 52 LEU B N 1
ATOM 1947 C CA . LEU B 1 52 ? 0.05 -14.844 -15.039 1 92.38 52 LEU B CA 1
ATOM 1948 C C . LEU B 1 52 ? 0.053 -14.055 -16.344 1 92.38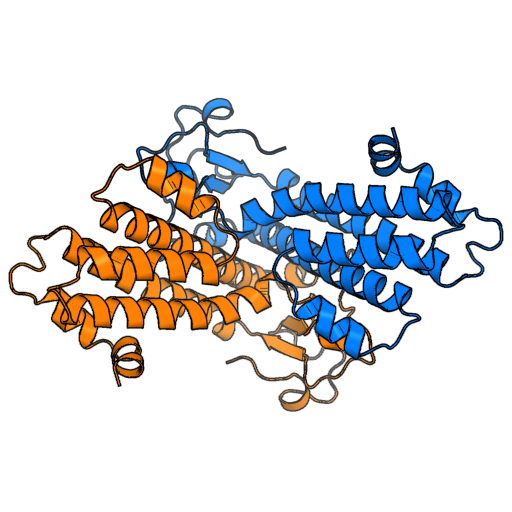 52 LEU B C 1
ATOM 1950 O O . LEU B 1 52 ? -0.123 -14.633 -17.422 1 92.38 52 LEU B O 1
ATOM 1954 N N . PHE B 1 53 ? 0.236 -12.75 -16.234 1 93.56 53 PHE B N 1
ATOM 1955 C CA . PHE B 1 53 ? 0.273 -11.883 -17.391 1 93.56 53 PHE B CA 1
ATOM 1956 C C . PHE B 1 53 ? 1.388 -12.305 -18.344 1 93.56 53 PHE B C 1
ATOM 1958 O O . PHE B 1 53 ? 1.164 -12.445 -19.547 1 93.56 53 PHE B O 1
ATOM 1965 N N . VAL B 1 54 ? 2.527 -12.539 -17.828 1 91.5 54 VAL B N 1
ATOM 1966 C CA . VAL B 1 54 ? 3.686 -12.914 -18.625 1 91.5 54 VAL B CA 1
ATOM 1967 C C . VAL B 1 54 ? 3.436 -14.266 -19.281 1 91.5 54 VAL B C 1
ATOM 1969 O O . VAL B 1 54 ? 3.803 -14.477 -20.438 1 91.5 54 VAL B O 1
ATOM 1972 N N . GLU B 1 55 ? 2.795 -15.188 -18.562 1 90.75 55 GLU B N 1
ATOM 1973 C CA . GLU B 1 55 ? 2.482 -16.5 -19.109 1 90.75 55 GLU B CA 1
ATOM 1974 C C . GLU B 1 55 ? 1.567 -16.406 -20.328 1 90.75 55 GLU B C 1
ATOM 1976 O O . GLU B 1 55 ? 1.717 -17.156 -21.281 1 90.75 55 GLU B O 1
ATOM 1981 N N . LEU B 1 56 ? 0.653 -15.516 -20.312 1 91.81 56 LEU B N 1
ATOM 1982 C CA . LEU B 1 56 ? -0.277 -15.328 -21.422 1 91.81 56 LEU B CA 1
ATOM 1983 C C . LEU B 1 56 ? 0.459 -14.875 -22.688 1 91.81 56 LEU B C 1
ATOM 1985 O O . LEU B 1 56 ? 0.002 -15.133 -23.797 1 91.81 56 LEU B O 1
ATOM 1989 N N . PHE B 1 57 ? 1.637 -14.281 -22.484 1 89.62 57 PHE B N 1
ATOM 1990 C CA . PHE B 1 57 ? 2.455 -13.852 -23.609 1 89.62 57 PHE B CA 1
ATOM 1991 C C . PHE B 1 57 ? 3.455 -14.93 -24 1 89.62 57 PHE B C 1
ATOM 1993 O O . PHE B 1 57 ? 4.352 -14.688 -24.812 1 89.62 57 PHE B O 1
ATOM 2000 N N . GLY B 1 58 ? 3.383 -16.062 -23.469 1 84.44 58 GLY B N 1
ATOM 2001 C CA . GLY B 1 58 ? 4.227 -17.188 -23.844 1 84.44 58 GLY B CA 1
ATOM 2002 C C . GLY B 1 58 ? 5.418 -17.375 -22.922 1 84.44 58 GLY B C 1
ATOM 2003 O O . GLY B 1 58 ? 6.344 -18.125 -23.234 1 84.44 58 GLY B O 1
ATOM 2004 N N . GLY B 1 59 ? 5.504 -16.688 -21.969 1 78.81 59 GLY B N 1
ATOM 2005 C CA . GLY B 1 59 ? 6.57 -16.828 -20.984 1 78.81 59 GLY B CA 1
ATOM 2006 C C . GLY B 1 59 ? 7.824 -16.062 -21.344 1 78.81 59 GLY B C 1
ATOM 2007 O O . GLY B 1 59 ? 8.039 -15.734 -22.516 1 78.81 59 GLY B O 1
ATOM 2008 N N . HIS B 1 60 ? 8.711 -15.57 -20.5 1 71.94 60 HIS B N 1
ATOM 2009 C CA . HIS B 1 60 ? 10.023 -14.945 -20.562 1 71.94 60 HIS B CA 1
ATOM 2010 C C . HIS B 1 60 ? 9.992 -13.68 -21.406 1 71.94 60 HIS B C 1
ATOM 2012 O O . HIS B 1 60 ? 11 -13.305 -22.031 1 71.94 60 HIS B O 1
ATOM 2018 N N . ASN B 1 61 ? 8.914 -13.086 -21.531 1 78.38 61 ASN B N 1
ATOM 2019 C CA . ASN B 1 61 ? 8.828 -11.836 -22.281 1 78.38 61 ASN B CA 1
ATOM 2020 C C . ASN B 1 61 ? 9.117 -10.633 -21.391 1 78.38 61 ASN B C 1
ATOM 2022 O O . ASN B 1 61 ? 8.242 -10.195 -20.625 1 78.38 61 ASN B O 1
ATOM 2026 N N . SER B 1 62 ? 10.273 -10.055 -21.562 1 81.25 62 SER B N 1
ATOM 2027 C CA . SER B 1 62 ? 10.68 -8.906 -20.75 1 81.25 62 SER B CA 1
ATOM 2028 C C . SER B 1 62 ? 9.805 -7.691 -21.047 1 81.25 62 SER B C 1
ATOM 2030 O O . SER B 1 62 ? 9.508 -6.902 -20.141 1 81.25 62 SER B O 1
ATOM 2032 N N . LEU B 1 63 ? 9.438 -7.551 -22.281 1 86.94 63 LEU B N 1
ATOM 2033 C CA . LEU B 1 63 ? 8.594 -6.414 -22.641 1 86.94 63 LEU B CA 1
ATOM 2034 C C . LEU B 1 63 ? 7.246 -6.5 -21.938 1 86.94 63 LEU B C 1
ATOM 2036 O O . LEU B 1 63 ? 6.746 -5.5 -21.422 1 86.94 63 LEU B O 1
ATOM 2040 N N . ALA B 1 64 ? 6.648 -7.715 -21.844 1 90.44 64 ALA B N 1
ATOM 2041 C CA . ALA B 1 64 ? 5.379 -7.906 -21.156 1 90.44 64 ALA B CA 1
ATOM 2042 C C . ALA B 1 64 ? 5.5 -7.543 -19.672 1 90.44 64 ALA B C 1
ATOM 2044 O O . ALA B 1 64 ? 4.609 -6.902 -19.109 1 90.44 64 ALA B O 1
ATOM 2045 N N . THR B 1 65 ? 6.605 -7.918 -19.062 1 91.25 65 THR B N 1
ATOM 2046 C CA . THR B 1 65 ? 6.883 -7.59 -17.672 1 91.25 65 THR B CA 1
ATOM 2047 C C . THR B 1 65 ? 6.93 -6.078 -17.469 1 91.25 65 THR B C 1
ATOM 2049 O O . THR B 1 65 ? 6.25 -5.543 -16.594 1 91.25 65 THR B O 1
ATOM 2052 N N . GLU B 1 66 ? 7.652 -5.406 -18.359 1 89.75 66 GLU B N 1
ATOM 2053 C CA . GLU B 1 66 ? 7.828 -3.961 -18.25 1 89.75 66 GLU B CA 1
ATOM 2054 C C . GLU B 1 66 ? 6.508 -3.227 -18.469 1 89.75 66 GLU B C 1
ATOM 2056 O O . GLU B 1 66 ? 6.199 -2.266 -17.75 1 89.75 66 GLU B O 1
ATOM 2061 N N . VAL B 1 67 ? 5.75 -3.688 -19.391 1 90.56 67 VAL B N 1
ATOM 2062 C CA . VAL B 1 67 ? 4.457 -3.072 -19.672 1 90.56 67 VAL B CA 1
ATOM 2063 C C . VAL B 1 67 ? 3.531 -3.238 -18.484 1 90.56 67 VAL B C 1
ATOM 2065 O O . VAL B 1 67 ? 2.904 -2.273 -18.031 1 90.56 67 VAL B O 1
ATOM 2068 N N . PHE B 1 68 ? 3.529 -4.441 -17.953 1 93.62 68 PHE B N 1
ATOM 2069 C CA . PHE B 1 68 ? 2.652 -4.727 -16.828 1 93.62 68 PHE B CA 1
ATOM 2070 C C . PHE B 1 68 ? 3.025 -3.877 -15.617 1 93.62 68 PHE B C 1
ATOM 2072 O O . PHE B 1 68 ? 2.152 -3.311 -14.953 1 93.62 68 PHE B O 1
ATOM 2079 N N . LEU B 1 69 ? 4.285 -3.758 -15.328 1 91.12 69 LEU B N 1
ATOM 2080 C CA . LEU B 1 69 ? 4.766 -3.053 -14.148 1 91.12 69 LEU B CA 1
ATOM 2081 C C . LEU B 1 69 ? 4.59 -1.546 -14.305 1 91.12 69 LEU B C 1
ATOM 2083 O O . LEU B 1 69 ? 4.582 -0.812 -13.312 1 91.12 69 LEU B O 1
ATOM 2087 N N . SER B 1 70 ? 4.449 -1.087 -15.547 1 90 70 SER B N 1
ATOM 2088 C CA . SER B 1 70 ? 4.254 0.338 -15.797 1 90 70 SER B CA 1
ATOM 2089 C C . SER B 1 70 ? 2.818 0.76 -15.5 1 90 70 SER B C 1
ATOM 2091 O O . SER B 1 70 ? 2.525 1.954 -15.398 1 90 70 SER B O 1
ATOM 2093 N N . LEU B 1 71 ? 1.902 -0.214 -15.43 1 89.56 71 LEU B N 1
ATOM 2094 C CA . LEU B 1 71 ? 0.502 0.088 -15.148 1 89.56 71 LEU B CA 1
ATOM 2095 C C . LEU B 1 71 ? 0.305 0.454 -13.688 1 89.56 71 LEU B C 1
ATOM 2097 O O . LEU B 1 71 ? 0.804 -0.239 -12.797 1 89.56 71 LEU B O 1
ATOM 2101 N N . ASP B 1 72 ? -0.414 1.594 -13.555 1 83.06 72 ASP B N 1
ATOM 2102 C CA . ASP B 1 72 ? -0.681 2.037 -12.195 1 83.06 72 ASP B CA 1
ATOM 2103 C C . ASP B 1 72 ? -2.025 1.51 -11.695 1 83.06 72 ASP B C 1
ATOM 2105 O O . ASP B 1 72 ? -3.057 1.722 -12.336 1 83.06 72 ASP B O 1
ATOM 2109 N N . GLY B 1 73 ? -1.997 0.819 -10.602 1 87.19 73 GLY B N 1
ATOM 2110 C CA . GLY B 1 73 ? -3.23 0.382 -9.969 1 87.19 73 GLY B CA 1
ATOM 2111 C C . GLY B 1 73 ? -3.625 -1.034 -10.344 1 87.19 73 GLY B C 1
ATOM 2112 O O . GLY B 1 73 ? -3.332 -1.493 -11.453 1 87.19 73 GLY B O 1
ATOM 2113 N N . GLN B 1 74 ? -4.309 -1.635 -9.531 1 89.19 74 GLN B N 1
ATOM 2114 C CA . GLN B 1 74 ? -4.727 -3.023 -9.695 1 89.19 74 GLN B CA 1
ATOM 2115 C C . GLN B 1 74 ? -5.793 -3.152 -10.781 1 89.19 74 GLN B C 1
ATOM 2117 O O . GLN B 1 74 ? -5.812 -4.137 -11.523 1 89.19 74 GLN B O 1
ATOM 2122 N N . ALA B 1 75 ? -6.66 -2.133 -10.906 1 90.19 75 ALA B N 1
ATOM 2123 C CA . ALA B 1 75 ? -7.719 -2.172 -11.914 1 90.19 75 ALA B CA 1
ATOM 2124 C C . ALA B 1 75 ? -7.133 -2.223 -13.328 1 90.19 75 ALA B C 1
ATOM 2126 O O . ALA B 1 75 ? -7.57 -3.02 -14.156 1 90.19 75 ALA B O 1
ATOM 2127 N N . ALA B 1 76 ? -6.148 -1.362 -13.562 1 92.62 76 ALA B N 1
ATOM 2128 C CA . ALA B 1 76 ? -5.477 -1.348 -14.859 1 92.62 76 ALA B CA 1
ATOM 2129 C C . ALA B 1 76 ? -4.762 -2.67 -15.117 1 92.62 76 ALA B C 1
ATOM 2131 O O . ALA B 1 76 ? -4.801 -3.193 -16.234 1 92.62 76 ALA B O 1
ATOM 2132 N N . LYS B 1 77 ? -4.145 -3.26 -14.156 1 95.31 77 LYS B N 1
ATOM 2133 C CA . LYS B 1 77 ? -3.438 -4.531 -14.281 1 95.31 77 LYS B CA 1
ATOM 2134 C C . LYS B 1 77 ? -4.41 -5.672 -14.57 1 95.31 77 LYS B C 1
ATOM 2136 O O . LYS B 1 77 ? -4.164 -6.496 -15.453 1 95.31 77 LYS B O 1
ATOM 2141 N N . SER B 1 78 ? -5.52 -5.656 -13.875 1 95.56 78 SER B N 1
ATOM 2142 C CA . SER B 1 78 ? -6.539 -6.676 -14.109 1 95.56 78 SER B CA 1
ATOM 2143 C C . SER B 1 78 ? -7.113 -6.566 -15.516 1 95.56 78 SER B C 1
ATOM 2145 O O . SER B 1 78 ? -7.348 -7.578 -16.188 1 95.56 78 SER B O 1
ATOM 2147 N N . ALA B 1 79 ? -7.316 -5.363 -15.992 1 95.44 79 ALA B N 1
ATOM 2148 C CA . ALA B 1 79 ? -7.816 -5.148 -17.344 1 95.44 79 ALA B CA 1
ATOM 2149 C C . ALA B 1 79 ? -6.832 -5.672 -18.391 1 95.44 79 ALA B C 1
ATOM 2151 O O . ALA B 1 79 ? -7.23 -6.301 -19.375 1 95.44 79 ALA B O 1
ATOM 2152 N N . ALA B 1 80 ? -5.578 -5.449 -18.156 1 94.94 80 ALA B N 1
ATOM 2153 C CA . ALA B 1 80 ? -4.543 -5.926 -19.062 1 94.94 80 ALA B CA 1
ATOM 2154 C C . ALA B 1 80 ? -4.535 -7.449 -19.125 1 94.94 80 ALA B C 1
ATOM 2156 O O . ALA B 1 80 ? -4.449 -8.023 -20.219 1 94.94 80 ALA B O 1
ATOM 2157 N N . ILE B 1 81 ? -4.625 -8.078 -17.984 1 96.56 81 ILE B N 1
ATOM 2158 C CA . ILE B 1 81 ? -4.668 -9.531 -17.938 1 96.56 81 ILE B CA 1
ATOM 2159 C C . ILE B 1 81 ? -5.898 -10.039 -18.688 1 96.56 81 ILE B C 1
ATOM 2161 O O . ILE B 1 81 ? -5.809 -10.977 -19.484 1 96.56 81 ILE B O 1
ATOM 2165 N N . ASN B 1 82 ? -6.996 -9.344 -18.484 1 95.62 82 ASN B N 1
ATOM 2166 C CA . ASN B 1 82 ? -8.25 -9.75 -19.109 1 95.62 82 ASN B CA 1
ATOM 2167 C C . ASN B 1 82 ? -8.164 -9.648 -20.641 1 95.62 82 ASN B C 1
ATOM 2169 O O . ASN B 1 82 ? -8.609 -10.547 -21.344 1 95.62 82 ASN B O 1
ATOM 2173 N N . VAL B 1 83 ? -7.637 -8.578 -21.156 1 94.94 83 VAL B N 1
ATOM 2174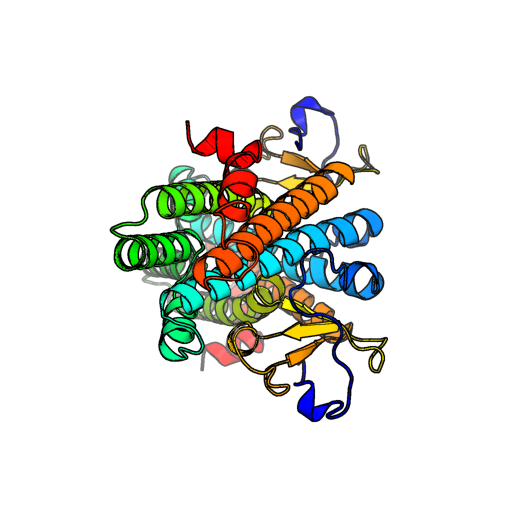 C CA . VAL B 1 83 ? -7.508 -8.367 -22.594 1 94.94 83 VAL B CA 1
ATOM 2175 C C . VAL B 1 83 ? -6.582 -9.43 -23.188 1 94.94 83 VAL B C 1
ATOM 2177 O O . VAL B 1 83 ? -6.906 -10.039 -24.219 1 94.94 83 VAL B O 1
ATOM 2180 N N . ALA B 1 84 ? -5.438 -9.664 -22.578 1 94.5 84 ALA B N 1
ATOM 2181 C CA . ALA B 1 84 ? -4.512 -10.695 -23.031 1 94.5 84 ALA B CA 1
ATOM 2182 C C . ALA B 1 84 ? -5.172 -12.07 -23.031 1 94.5 84 ALA B C 1
ATOM 2184 O O . ALA B 1 84 ? -5.055 -12.828 -24 1 94.5 84 ALA B O 1
ATOM 2185 N N . ALA B 1 85 ? -5.887 -12.352 -21.984 1 95.75 85 ALA B N 1
ATOM 2186 C CA . ALA B 1 85 ? -6.531 -13.648 -21.828 1 95.75 85 ALA B CA 1
ATOM 2187 C C . ALA B 1 85 ? -7.613 -13.852 -22.891 1 95.75 85 ALA B C 1
ATOM 2189 O O . ALA B 1 85 ? -7.746 -14.945 -23.438 1 95.75 85 ALA B O 1
ATOM 2190 N N . ALA B 1 86 ? -8.359 -12.828 -23.156 1 95 86 ALA B N 1
ATOM 2191 C CA . ALA B 1 86 ? -9.422 -12.914 -24.156 1 95 86 ALA B CA 1
ATOM 2192 C C . ALA B 1 86 ? -8.852 -13.266 -25.531 1 95 86 ALA B C 1
ATOM 2194 O O . ALA B 1 86 ? -9.484 -13.992 -26.297 1 95 86 ALA B O 1
ATOM 2195 N N . SER B 1 87 ? -7.715 -12.742 -25.781 1 93.56 87 SER B N 1
ATOM 2196 C CA . SER B 1 87 ? -7.062 -13.008 -27.047 1 93.56 87 SER B CA 1
ATOM 2197 C C . SER B 1 87 ? -6.488 -14.422 -27.094 1 93.56 87 SER B C 1
ATOM 2199 O O . SER B 1 87 ? -6.699 -15.156 -28.062 1 93.56 87 SER B O 1
ATOM 2201 N N . VAL B 1 88 ? -5.828 -14.875 -26.109 1 92.81 88 VAL B N 1
ATOM 2202 C CA . VAL B 1 88 ? -5.09 -16.141 -26.047 1 92.81 88 VAL B CA 1
ATOM 2203 C C . VAL B 1 88 ? -6.059 -17.297 -25.859 1 92.81 88 VAL B C 1
ATOM 2205 O O . VAL B 1 88 ? -5.852 -18.391 -26.406 1 92.81 88 VAL B O 1
ATOM 2208 N N . LEU B 1 89 ? -7.102 -17.016 -25.125 1 94 89 LEU B N 1
ATOM 2209 C CA . LEU B 1 89 ? -8.023 -18.094 -24.75 1 94 89 LEU B CA 1
ATOM 2210 C C . LEU B 1 89 ? -9.32 -17.984 -25.562 1 94 89 LEU B C 1
ATOM 2212 O O . LEU B 1 89 ? -10.383 -18.391 -25.078 1 94 89 LEU B O 1
ATOM 2216 N N . LYS B 1 90 ? -9.289 -17.438 -26.688 1 92.75 90 LYS B N 1
ATOM 2217 C CA . LYS B 1 90 ? -10.469 -17.188 -27.516 1 92.75 90 LYS B CA 1
ATOM 2218 C C . LYS B 1 90 ? -11.273 -18.469 -27.734 1 92.75 90 LYS B C 1
ATOM 2220 O O . LYS B 1 90 ? -12.508 -18.422 -27.781 1 92.75 90 LYS B O 1
ATOM 2225 N N . ASP B 1 91 ? -10.719 -19.688 -27.875 1 92.69 91 ASP B N 1
ATOM 2226 C CA . ASP B 1 91 ? -11.43 -20.938 -28.094 1 92.69 91 ASP B CA 1
ATOM 2227 C C . ASP B 1 91 ? -11.438 -21.797 -26.844 1 92.69 91 ASP B C 1
ATOM 2229 O O . ASP B 1 91 ? -11.68 -23 -26.906 1 92.69 91 ASP B O 1
ATOM 2233 N N . ARG B 1 92 ? -11.117 -21.203 -25.719 1 93.31 92 ARG B N 1
ATOM 2234 C CA . ARG B 1 92 ? -11.047 -21.891 -24.422 1 93.31 92 ARG B CA 1
ATOM 2235 C C . ARG B 1 92 ? -11.898 -21.156 -23.391 1 93.31 92 ARG B C 1
ATOM 2237 O O . ARG B 1 92 ? -11.375 -20.672 -22.375 1 93.31 92 ARG B O 1
ATOM 2244 N N . ASP B 1 93 ? -13.227 -21.234 -23.547 1 94.31 93 ASP B N 1
ATOM 2245 C CA . ASP B 1 93 ? -14.195 -20.438 -22.797 1 94.31 93 ASP B CA 1
ATOM 2246 C C . ASP B 1 93 ? -14.172 -20.781 -21.312 1 94.31 93 ASP B C 1
ATOM 2248 O O . ASP B 1 93 ? -14.32 -19.906 -20.453 1 94.31 93 ASP B O 1
ATOM 2252 N N . ALA B 1 94 ? -14.047 -22.031 -21.047 1 93.81 94 ALA B N 1
ATOM 2253 C CA . ALA B 1 94 ? -14.055 -22.469 -19.656 1 93.81 94 ALA B CA 1
ATOM 2254 C C . ALA B 1 94 ? -12.875 -21.859 -18.891 1 93.81 94 ALA B C 1
ATOM 2256 O O . ALA B 1 94 ? -13.039 -21.391 -17.766 1 93.81 94 ALA B O 1
ATOM 2257 N N . GLU B 1 95 ? -11.727 -21.875 -19.5 1 95.06 95 GLU B N 1
ATOM 2258 C CA . GLU B 1 95 ? -10.539 -21.297 -18.891 1 95.06 95 GLU B CA 1
ATOM 2259 C C . GLU B 1 95 ? -10.703 -19.781 -18.703 1 95.06 95 GLU B C 1
ATOM 2261 O O . GLU B 1 95 ? -10.352 -19.25 -17.656 1 95.06 95 GLU B O 1
ATOM 2266 N N . LEU B 1 96 ? -11.289 -19.172 -19.656 1 96.5 96 LEU B N 1
ATOM 2267 C CA . LEU B 1 96 ? -11.477 -17.719 -19.609 1 96.5 96 LEU B CA 1
ATOM 2268 C C . LEU B 1 96 ? -12.43 -17.344 -18.469 1 96.5 96 LEU B C 1
ATOM 2270 O O . LEU B 1 96 ? -12.172 -16.375 -17.75 1 96.5 96 LEU B O 1
ATOM 2274 N N . ARG B 1 97 ? -13.453 -18.078 -18.312 1 96.38 97 ARG B N 1
ATOM 2275 C CA . ARG B 1 97 ? -14.422 -17.797 -17.266 1 96.38 97 ARG B CA 1
ATOM 2276 C C . ARG B 1 97 ? -13.797 -17.953 -15.883 1 96.38 97 ARG B C 1
ATOM 2278 O O . ARG B 1 97 ? -14.031 -17.125 -14.992 1 96.38 97 ARG B O 1
ATOM 2285 N N . VAL B 1 98 ? -13 -18.938 -15.719 1 96.69 98 VAL B N 1
ATOM 2286 C CA . VAL B 1 98 ? -12.344 -19.188 -14.438 1 96.69 98 VAL B CA 1
ATOM 2287 C C . VAL B 1 98 ? -11.352 -18.062 -14.141 1 96.69 98 VAL B C 1
ATOM 2289 O O . VAL B 1 98 ? -11.273 -17.562 -13.016 1 96.69 98 VAL B O 1
ATOM 2292 N N . LEU B 1 99 ? -10.641 -17.656 -15.133 1 97.12 99 LEU B N 1
ATOM 2293 C CA . LEU B 1 99 ? -9.688 -16.562 -14.945 1 97.12 99 LEU B CA 1
ATOM 2294 C C . LEU B 1 99 ? -10.406 -15.289 -14.523 1 97.12 99 LEU B C 1
ATOM 2296 O O . LEU B 1 99 ? -9.945 -14.586 -13.617 1 97.12 99 LEU B O 1
ATOM 2300 N N . ARG B 1 100 ? -11.516 -15.008 -15.133 1 97 100 ARG B N 1
ATOM 2301 C CA . ARG B 1 100 ? -12.281 -13.812 -14.797 1 97 100 ARG B CA 1
ATOM 2302 C C . ARG B 1 100 ? -12.797 -13.883 -13.359 1 97 100 ARG B C 1
ATOM 2304 O O . ARG B 1 100 ? -12.852 -12.867 -12.664 1 97 100 ARG B O 1
ATOM 2311 N N . ALA B 1 101 ? -13.141 -15.062 -12.969 1 97.75 101 ALA B N 1
ATOM 2312 C CA . ALA B 1 101 ? -13.539 -15.258 -11.578 1 97.75 101 ALA B CA 1
ATOM 2313 C C . ALA B 1 101 ? -12.367 -14.977 -10.633 1 97.75 101 ALA B C 1
ATOM 2315 O O . ALA B 1 101 ? -12.547 -14.336 -9.594 1 97.75 101 ALA B O 1
ATOM 2316 N N . ILE B 1 102 ? -11.242 -15.445 -10.969 1 97.69 102 ILE B N 1
ATOM 2317 C CA . ILE B 1 102 ? -10.039 -15.227 -10.172 1 97.69 102 ILE B CA 1
ATOM 2318 C C . ILE B 1 102 ? -9.758 -13.727 -10.07 1 97.69 102 ILE B C 1
ATOM 2320 O O . ILE B 1 102 ? -9.469 -13.219 -8.984 1 97.69 102 ILE B O 1
ATOM 2324 N N . LEU B 1 103 ? -9.906 -13.016 -11.156 1 97.56 103 LEU B N 1
ATOM 2325 C CA . LEU B 1 103 ? -9.672 -11.578 -11.172 1 97.56 103 LEU B CA 1
ATOM 2326 C C . LEU B 1 103 ? -10.711 -10.844 -10.328 1 97.56 103 LEU B C 1
ATOM 2328 O O . LEU B 1 103 ? -10.398 -9.836 -9.688 1 97.56 103 LEU B O 1
ATOM 2332 N N . ALA B 1 104 ? -11.891 -11.367 -10.336 1 97.31 104 ALA B N 1
ATOM 2333 C CA . ALA B 1 104 ? -12.938 -10.781 -9.5 1 97.31 104 ALA B CA 1
ATOM 2334 C C . ALA B 1 104 ? -12.617 -10.953 -8.016 1 97.31 104 ALA B C 1
ATOM 2336 O O . ALA B 1 104 ? -12.875 -10.047 -7.211 1 97.31 104 ALA B O 1
ATOM 2337 N N . ILE B 1 105 ? -12.117 -12.039 -7.648 1 97.69 105 ILE B N 1
ATOM 2338 C CA . ILE B 1 105 ? -11.688 -12.281 -6.273 1 97.69 105 ILE B CA 1
ATOM 2339 C C . ILE B 1 105 ? -10.547 -11.328 -5.918 1 97.69 105 ILE B C 1
ATOM 2341 O O . ILE B 1 105 ? -10.523 -10.758 -4.82 1 97.69 105 ILE B O 1
ATOM 2345 N N . ALA B 1 106 ? -9.602 -11.156 -6.824 1 97.56 106 ALA B N 1
ATOM 2346 C CA . ALA B 1 106 ? -8.484 -10.242 -6.605 1 97.56 106 ALA B CA 1
ATOM 2347 C C . ALA B 1 106 ? -8.984 -8.828 -6.32 1 97.56 106 ALA B C 1
ATOM 2349 O O . ALA B 1 106 ? -8.453 -8.141 -5.449 1 97.56 106 ALA B O 1
ATOM 2350 N N . LYS B 1 107 ? -9.977 -8.438 -7.035 1 96.56 107 LYS B N 1
ATOM 2351 C CA . LYS B 1 107 ? -10.547 -7.109 -6.832 1 96.56 107 LYS B CA 1
ATOM 2352 C C . LYS B 1 107 ? -11.094 -6.957 -5.414 1 96.56 107 LYS B C 1
ATOM 2354 O O . LYS B 1 107 ? -10.875 -5.93 -4.77 1 96.56 107 LYS B O 1
ATOM 2359 N N . THR B 1 108 ? -11.758 -7.934 -4.973 1 96.06 108 THR B N 1
ATOM 2360 C CA . THR B 1 108 ? -12.312 -7.922 -3.623 1 96.06 108 THR B CA 1
ATOM 2361 C C . THR B 1 108 ? -11.195 -7.871 -2.584 1 96.06 108 THR B C 1
ATOM 2363 O O . THR B 1 108 ? -11.242 -7.066 -1.649 1 96.06 108 THR B O 1
ATOM 2366 N N . ASN B 1 109 ? -10.195 -8.719 -2.74 1 97.25 109 ASN B N 1
ATOM 2367 C CA . ASN B 1 109 ? -9.086 -8.781 -1.799 1 97.25 109 ASN B CA 1
ATOM 2368 C C . ASN B 1 109 ? -8.297 -7.469 -1.778 1 97.25 109 ASN B C 1
ATOM 2370 O O . ASN B 1 109 ? -7.793 -7.059 -0.732 1 97.25 109 ASN B O 1
ATOM 2374 N N . GLU B 1 110 ? -8.18 -6.879 -2.914 1 96.31 110 GLU B N 1
ATOM 2375 C CA . GLU B 1 110 ? -7.477 -5.605 -3.029 1 96.31 110 GLU B CA 1
ATOM 2376 C C . GLU B 1 110 ? -8.117 -4.539 -2.143 1 96.31 110 GLU B C 1
ATOM 2378 O O . GLU B 1 110 ? -7.414 -3.725 -1.54 1 96.31 110 GLU B O 1
ATOM 2383 N N . LYS B 1 111 ? -9.414 -4.523 -2.064 1 95.25 111 LYS B N 1
ATOM 2384 C CA . LYS B 1 111 ? -10.125 -3.543 -1.249 1 95.25 111 LYS B CA 1
ATOM 2385 C C . LYS B 1 111 ? -9.742 -3.676 0.223 1 95.25 111 LYS B C 1
ATOM 2387 O O . LYS B 1 111 ? -9.578 -2.672 0.92 1 95.25 111 LYS B O 1
ATOM 2392 N N . ASP B 1 112 ? -9.609 -4.844 0.658 1 95.81 112 ASP B N 1
ATOM 2393 C CA . ASP B 1 112 ? -9.227 -5.078 2.047 1 95.81 112 ASP B CA 1
ATOM 2394 C C . ASP B 1 112 ? -7.793 -4.605 2.307 1 95.81 112 ASP B C 1
ATOM 2396 O O . ASP B 1 112 ? -7.531 -3.926 3.303 1 95.81 112 ASP B O 1
ATOM 2400 N N . ARG B 1 113 ? -6.953 -4.977 1.411 1 95.12 113 ARG B N 1
ATOM 2401 C CA . ARG B 1 113 ? -5.562 -4.543 1.552 1 95.12 113 ARG B CA 1
ATOM 2402 C C . ARG B 1 113 ? -5.457 -3.023 1.503 1 95.12 113 ARG B C 1
ATOM 2404 O O . ARG B 1 113 ? -4.656 -2.43 2.23 1 95.12 113 ARG B O 1
ATOM 2411 N N . ASN B 1 114 ? -6.207 -2.359 0.645 1 94.56 114 ASN B N 1
ATOM 2412 C CA . ASN B 1 114 ? -6.168 -0.908 0.489 1 94.56 114 ASN B CA 1
ATOM 2413 C C . ASN B 1 114 ? -6.531 -0.195 1.788 1 94.56 114 ASN B C 1
ATOM 2415 O O . ASN B 1 114 ? -5.93 0.825 2.131 1 94.56 114 ASN B O 1
ATOM 2419 N N . LYS B 1 115 ? -7.465 -0.739 2.506 1 95.62 115 LYS B N 1
ATOM 2420 C CA . LYS B 1 115 ? -7.797 -0.155 3.803 1 95.62 115 LYS B CA 1
ATOM 2421 C C . LYS B 1 115 ? -6.594 -0.183 4.742 1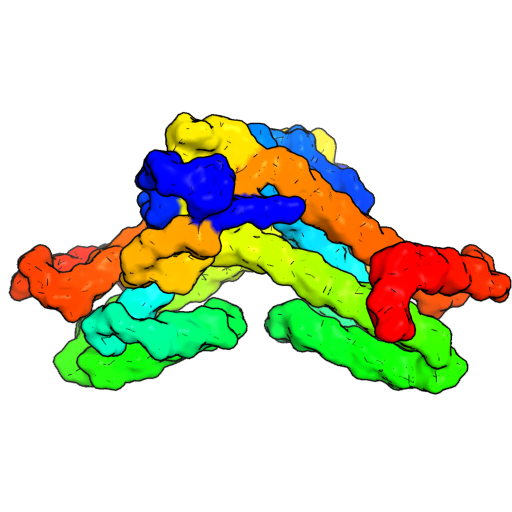 95.62 115 LYS B C 1
ATOM 2423 O O . LYS B 1 115 ? -6.281 0.82 5.387 1 95.62 115 LYS B O 1
ATOM 2428 N N . LEU B 1 116 ? -5.914 -1.281 4.758 1 96.38 116 LEU B N 1
ATOM 2429 C CA . LEU B 1 116 ? -4.77 -1.447 5.652 1 96.38 116 LEU B CA 1
ATOM 2430 C C . LEU B 1 116 ? -3.637 -0.503 5.266 1 96.38 116 LEU B C 1
ATOM 2432 O O . LEU B 1 116 ? -2.939 0.026 6.133 1 96.38 116 LEU B O 1
ATOM 2436 N N . ALA B 1 117 ? -3.521 -0.275 4.008 1 94.38 117 ALA B N 1
ATOM 2437 C CA . ALA B 1 117 ? -2.363 0.465 3.512 1 94.38 117 ALA B CA 1
ATOM 2438 C C . ALA B 1 117 ? -2.623 1.969 3.535 1 94.38 117 ALA B C 1
ATOM 2440 O O . ALA B 1 117 ? -1.688 2.764 3.652 1 94.38 117 ALA B O 1
ATOM 2441 N N . HIS B 1 118 ? -3.939 2.35 3.469 1 93.12 118 HIS B N 1
ATOM 2442 C CA . HIS B 1 118 ? -4.191 3.75 3.152 1 93.12 118 HIS B CA 1
ATOM 2443 C C . HIS B 1 118 ? -5.016 4.422 4.242 1 93.12 118 HIS B C 1
ATOM 2445 O O . HIS B 1 118 ? -5.098 5.652 4.297 1 93.1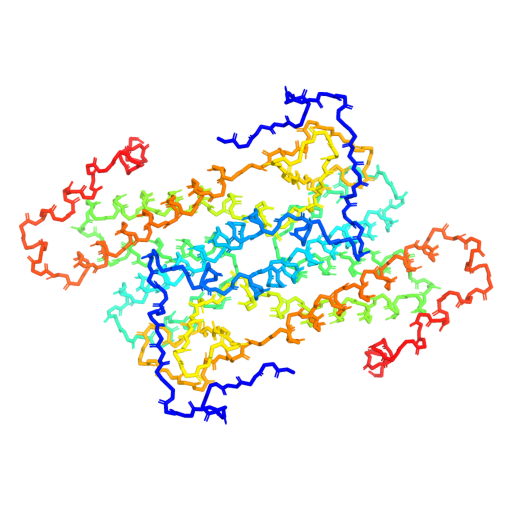2 118 HIS B O 1
ATOM 2451 N N . TRP B 1 119 ? -5.68 3.682 5.094 1 92.94 119 TRP B N 1
ATOM 2452 C CA . TRP B 1 119 ? -6.445 4.301 6.172 1 92.94 119 TRP B CA 1
ATOM 2453 C C . TRP B 1 119 ? -5.551 4.605 7.367 1 92.94 119 TRP B C 1
ATOM 2455 O O . TRP B 1 119 ? -4.469 4.035 7.504 1 92.94 119 TRP B O 1
ATOM 2465 N N . THR B 1 120 ? -5.969 5.477 8.164 1 92.19 120 THR B N 1
ATOM 2466 C CA . THR B 1 120 ? -5.184 5.906 9.32 1 92.19 120 THR B CA 1
ATOM 2467 C C . THR B 1 120 ? -5.379 4.949 10.492 1 92.19 120 THR B C 1
ATOM 2469 O O . THR B 1 120 ? -6.508 4.566 10.812 1 92.19 120 THR B O 1
ATOM 2472 N N . TRP B 1 121 ? -4.254 4.574 11.094 1 93.81 121 TRP B N 1
ATOM 2473 C CA . TRP B 1 121 ? -4.27 3.625 12.203 1 93.81 121 TRP B CA 1
ATOM 2474 C C . TRP B 1 121 ? -4.492 4.336 13.531 1 93.81 121 TRP B C 1
ATOM 2476 O O . TRP B 1 121 ? -3.977 5.438 13.75 1 93.81 121 TRP B O 1
ATOM 2486 N N . GLY B 1 122 ? -5.328 3.754 14.383 1 92.12 122 GLY B N 1
ATOM 2487 C CA . GLY B 1 122 ? -5.57 4.211 15.742 1 92.12 122 GLY B CA 1
ATOM 2488 C C . GLY B 1 122 ? -5.746 3.076 16.734 1 92.12 122 GLY B C 1
ATOM 2489 O O . GLY B 1 122 ? -5.562 1.908 16.375 1 92.12 122 GLY B O 1
ATOM 2490 N N . ASP B 1 123 ? -5.82 3.436 18 1 91.81 123 ASP B N 1
ATOM 2491 C CA . ASP B 1 123 ? -6.137 2.451 19.016 1 91.81 123 ASP B CA 1
ATOM 2492 C C . ASP B 1 123 ? -7.004 3.061 20.125 1 91.81 123 ASP B C 1
ATOM 2494 O O . ASP B 1 123 ? -7.324 4.25 20.078 1 91.81 123 ASP B O 1
ATOM 2498 N N . SER B 1 124 ? -7.574 2.234 20.906 1 89.56 124 SER B N 1
ATOM 2499 C CA . SER B 1 124 ? -8.438 2.621 22.016 1 89.56 124 SER B CA 1
ATOM 2500 C C . SER B 1 124 ? -8.031 1.911 23.312 1 89.56 124 SER B C 1
ATOM 2502 O O . SER B 1 124 ? -7.805 0.7 23.312 1 89.56 124 SER B O 1
ATOM 2504 N N . PRO B 1 125 ? -8.008 2.707 24.375 1 87.44 125 PRO B N 1
ATOM 2505 C CA . PRO B 1 125 ? -7.719 2.061 25.656 1 87.44 125 PRO B CA 1
ATOM 2506 C C . PRO B 1 125 ? -8.789 1.046 26.047 1 87.44 125 PRO B C 1
ATOM 2508 O O . PRO B 1 125 ? -8.516 0.134 26.844 1 87.44 125 PRO B O 1
ATOM 2511 N N . ASN B 1 126 ? -9.891 1.105 25.516 1 90.62 126 ASN B N 1
ATOM 2512 C CA . ASN B 1 126 ? -11.008 0.217 25.828 1 90.62 126 ASN B CA 1
ATOM 2513 C C . ASN B 1 126 ? -10.93 -1.086 25.047 1 90.62 126 ASN B C 1
ATOM 2515 O O . ASN B 1 126 ? -11.633 -2.049 25.344 1 90.62 126 ASN B O 1
ATOM 2519 N N . LEU B 1 127 ? -10.109 -1.033 24.078 1 91.75 127 LEU B N 1
ATOM 2520 C CA . LEU B 1 127 ? -9.961 -2.201 23.219 1 91.75 127 LEU B CA 1
ATOM 2521 C C . LEU B 1 127 ? -8.5 -2.605 23.094 1 91.75 127 LEU B C 1
ATOM 2523 O O . LEU B 1 127 ? -7.918 -2.537 22 1 91.75 127 LEU B O 1
ATOM 2527 N N . PRO B 1 128 ? -7.961 -3.16 24.125 1 89.12 128 PRO B N 1
ATOM 2528 C CA . PRO B 1 128 ? -6.527 -3.463 24.125 1 89.12 128 PRO B CA 1
ATOM 2529 C C . PRO B 1 128 ? -6.164 -4.59 23.156 1 89.12 128 PRO B C 1
ATOM 2531 O O . PRO B 1 128 ? -5 -4.723 22.781 1 89.12 128 PRO B O 1
ATOM 2534 N N . ASP B 1 129 ? -7.156 -5.398 22.766 1 93.94 129 ASP B N 1
ATOM 2535 C CA . ASP B 1 129 ? -6.891 -6.535 21.891 1 93.94 129 ASP B CA 1
ATOM 2536 C C . ASP B 1 129 ? -7.152 -6.172 20.438 1 93.94 129 ASP B C 1
ATOM 2538 O O . ASP B 1 129 ? -7.199 -7.051 19.578 1 93.94 129 ASP B O 1
ATOM 2542 N N . ALA B 1 130 ? -7.281 -4.797 20.188 1 95.44 130 ALA B N 1
ATOM 2543 C CA . ALA B 1 130 ? -7.664 -4.379 18.844 1 95.44 130 ALA B CA 1
ATOM 2544 C C . ALA B 1 130 ? -6.941 -3.094 18.453 1 95.44 130 ALA B C 1
ATOM 2546 O O . ALA B 1 130 ? -6.391 -2.395 19.297 1 95.44 130 ALA B O 1
ATOM 2547 N N . VAL B 1 131 ? -6.836 -2.881 17.156 1 95.38 131 VAL B N 1
ATOM 2548 C CA . VAL B 1 131 ? -6.449 -1.59 16.594 1 95.38 131 VAL B CA 1
ATOM 2549 C C . VAL B 1 131 ? -7.582 -1.038 15.734 1 95.38 131 VAL B C 1
ATOM 2551 O O . VAL B 1 131 ? -8.523 -1.762 15.398 1 95.38 131 VAL B O 1
ATOM 2554 N N . LEU B 1 132 ? -7.457 0.211 15.508 1 93.62 132 LEU B N 1
ATOM 2555 C CA . LEU B 1 132 ? -8.516 0.878 14.758 1 93.62 132 LEU B CA 1
ATOM 2556 C C . LEU B 1 132 ? -8.008 1.338 13.391 1 93.62 132 LEU B C 1
ATOM 2558 O O . LEU B 1 132 ? -6.848 1.727 13.258 1 93.62 132 LEU B O 1
ATOM 2562 N N . LEU B 1 133 ? -8.867 1.238 12.391 1 94.25 133 LEU B N 1
ATOM 2563 C CA . LEU B 1 133 ? -8.648 1.859 11.094 1 94.25 133 LEU B CA 1
ATOM 2564 C C . LEU B 1 133 ? -9.711 2.914 10.805 1 94.25 133 LEU B C 1
ATOM 2566 O O . LEU B 1 133 ? -10.906 2.621 10.836 1 94.25 133 LEU B O 1
ATOM 2570 N N . VAL B 1 134 ? -9.172 4.055 10.477 1 91.62 134 VAL B N 1
ATOM 2571 C CA . VAL B 1 134 ? -10.062 5.203 10.32 1 91.62 134 VAL B CA 1
ATOM 2572 C C . VAL B 1 134 ? -10.188 5.562 8.844 1 91.62 134 VAL B C 1
ATOM 2574 O O . VAL B 1 134 ? -9.188 5.852 8.18 1 91.62 134 VAL B O 1
ATOM 2577 N N . ASP B 1 135 ? -11.406 5.605 8.398 1 90.56 135 ASP B N 1
ATOM 2578 C CA . ASP B 1 135 ? -11.688 6.066 7.043 1 90.56 135 ASP B CA 1
ATOM 2579 C C . ASP B 1 135 ? -11.289 7.531 6.867 1 90.56 135 ASP B C 1
ATOM 2581 O O . ASP B 1 135 ? -11.719 8.391 7.637 1 90.56 135 ASP B O 1
ATOM 2585 N N . PRO B 1 136 ? -10.445 7.789 5.867 1 86.5 136 PRO B N 1
ATOM 2586 C CA . PRO B 1 136 ? -9.977 9.164 5.688 1 86.5 136 PRO B CA 1
ATOM 2587 C C . PRO B 1 136 ? -11.125 10.156 5.496 1 86.5 136 PRO B C 1
ATOM 2589 O O . PRO B 1 136 ? -10.969 11.352 5.781 1 86.5 136 PRO B O 1
ATOM 2592 N N . ARG B 1 137 ? -12.305 9.789 5.102 1 84 137 ARG B N 1
ATOM 2593 C CA . ARG B 1 137 ? -13.445 10.68 4.91 1 84 137 ARG B CA 1
ATOM 2594 C C . ARG B 1 137 ? -13.828 11.367 6.219 1 84 137 ARG B C 1
ATOM 2596 O O . ARG B 1 137 ? -14.375 12.469 6.207 1 84 137 ARG B O 1
ATOM 2603 N N . THR B 1 138 ? -13.477 10.641 7.281 1 80 138 THR B N 1
ATOM 2604 C CA . THR B 1 138 ? -13.93 11.172 8.57 1 80 138 THR B CA 1
ATOM 2605 C C . THR B 1 138 ? -12.797 11.922 9.266 1 80 138 THR B C 1
ATOM 2607 O O . THR B 1 138 ? -12.992 12.477 10.352 1 80 138 THR B O 1
ATOM 2610 N N . THR B 1 139 ? -11.68 12.016 8.688 1 74.12 139 THR B N 1
ATOM 2611 C CA . THR B 1 139 ? -10.555 12.664 9.352 1 74.12 139 THR B CA 1
ATOM 2612 C C . THR B 1 139 ? -10.594 14.172 9.125 1 74.12 139 THR B C 1
ATOM 2614 O O . THR B 1 139 ? -9.922 14.93 9.836 1 74.12 139 THR B O 1
ATOM 2617 N N . VAL B 1 140 ? -11.328 14.617 8.18 1 73.5 140 VAL B N 1
ATOM 2618 C CA . VAL B 1 140 ? -11.352 16.031 7.836 1 73.5 140 VAL B CA 1
ATOM 2619 C C . VAL B 1 140 ? -12.422 16.75 8.648 1 73.5 140 VAL B C 1
ATOM 2621 O O . VAL B 1 140 ? -12.367 17.969 8.836 1 73.5 140 VAL B O 1
ATOM 2624 N N . HIS B 1 141 ? -13.422 15.93 9.062 1 73.62 141 HIS B N 1
ATOM 2625 C CA . HIS B 1 141 ? -14.523 16.469 9.852 1 73.62 141 HIS B CA 1
ATOM 2626 C C . HIS B 1 141 ? -14.555 15.852 11.25 1 73.62 141 HIS B C 1
ATOM 2628 O O . HIS B 1 141 ? -13.539 15.336 11.727 1 73.62 141 HIS B O 1
ATOM 2634 N N . GLU B 1 142 ? -15.578 16.062 11.852 1 73.5 142 GLU B N 1
ATOM 2635 C CA . GLU B 1 142 ? -15.797 15.367 13.117 1 73.5 142 GLU B CA 1
ATOM 2636 C C . GLU B 1 142 ? -15.727 13.859 12.938 1 73.5 142 GLU B C 1
ATOM 2638 O O . GLU B 1 142 ? -16.297 13.312 11.984 1 73.5 142 GLU B O 1
ATOM 2643 N N . LEU B 1 143 ? -14.883 13.422 13.766 1 78.56 143 LEU B N 1
ATOM 2644 C CA . LEU B 1 143 ? -14.711 11.977 13.703 1 78.56 143 LEU B CA 1
ATOM 2645 C C . LEU B 1 143 ? -16.062 11.266 13.836 1 78.56 143 LEU B C 1
ATOM 2647 O O . LEU B 1 143 ? -16.797 11.492 14.797 1 78.56 143 LEU B O 1
ATOM 2651 N N . ASP B 1 144 ? -16.469 10.617 12.797 1 82.56 144 ASP B N 1
ATOM 2652 C CA . ASP B 1 144 ? -17.656 9.758 12.781 1 82.56 144 ASP B CA 1
ATOM 2653 C C . ASP B 1 144 ? -17.281 8.305 13.07 1 82.56 144 ASP B C 1
ATOM 2655 O O . ASP B 1 144 ? -16.625 7.656 12.25 1 82.56 144 ASP B O 1
ATOM 2659 N N . ARG B 1 145 ? -17.719 7.797 14.148 1 85.88 145 ARG B N 1
ATOM 2660 C CA . ARG B 1 145 ? -17.328 6.48 14.656 1 85.88 145 ARG B CA 1
ATOM 2661 C C . ARG B 1 145 ? -17.859 5.375 13.742 1 85.88 145 ARG B C 1
ATOM 2663 O O . ARG B 1 145 ? -17.391 4.23 13.82 1 85.88 145 ARG B O 1
ATOM 2670 N N . SER B 1 146 ? -18.828 5.684 12.977 1 87.38 146 SER B N 1
ATOM 2671 C CA . SER B 1 146 ? -19.359 4.703 12.039 1 87.38 146 SER B CA 1
ATOM 2672 C C . SER B 1 146 ? -18.375 4.422 10.914 1 87.38 146 SER B C 1
ATOM 2674 O O . SER B 1 146 ? -18.531 3.441 10.18 1 87.38 146 SER B O 1
ATOM 2676 N N . TYR B 1 147 ? -17.297 5.234 10.859 1 89.31 147 TYR B N 1
ATOM 2677 C CA . TYR B 1 147 ? -16.281 5.074 9.812 1 89.31 147 TYR B CA 1
ATOM 2678 C C . TYR B 1 147 ? -14.93 4.723 10.406 1 89.31 147 TYR B C 1
ATOM 2680 O O . TYR B 1 147 ? -13.891 4.949 9.781 1 89.31 147 TYR B O 1
ATOM 2688 N N . VAL B 1 148 ? -15 4.246 11.625 1 91.44 148 VAL B N 1
ATOM 2689 C CA . VAL B 1 148 ? -13.828 3.701 12.312 1 91.44 148 VAL B CA 1
ATOM 2690 C C . VAL B 1 148 ? -14.023 2.207 12.555 1 91.44 148 VAL B C 1
ATOM 2692 O O . VAL B 1 148 ? -14.992 1.796 13.203 1 91.44 148 VAL B O 1
ATOM 2695 N N . TYR B 1 149 ? -13.109 1.412 12.062 1 94.88 149 TYR B N 1
ATOM 2696 C CA . TYR B 1 149 ? -13.312 -0.031 12.133 1 94.88 149 TYR B CA 1
ATOM 2697 C C . TYR B 1 149 ? -12.328 -0.672 13.109 1 94.88 149 TYR B C 1
ATOM 2699 O O . TYR B 1 149 ? -11.164 -0.265 13.18 1 94.88 149 TYR B O 1
ATOM 2707 N N . VAL B 1 150 ? -12.82 -1.656 13.797 1 95.75 150 VAL B N 1
ATOM 2708 C CA . VAL B 1 150 ? -12.039 -2.383 14.797 1 95.75 150 VAL B CA 1
ATOM 2709 C C . VAL B 1 150 ? -11.422 -3.629 14.172 1 95.75 150 VAL B C 1
ATOM 2711 O O . VAL B 1 150 ? -12.141 -4.492 13.656 1 95.75 150 VAL B O 1
ATOM 2714 N N . TYR B 1 151 ? -10.156 -3.717 14.203 1 97.06 151 TYR B N 1
ATOM 2715 C CA . TYR B 1 151 ? -9.43 -4.863 13.664 1 97.06 151 TYR B CA 1
ATOM 2716 C C . TYR B 1 151 ? -8.781 -5.672 14.781 1 97.06 151 TYR B C 1
ATOM 2718 O O . TYR B 1 151 ? -8.094 -5.117 15.641 1 97.06 151 TYR B O 1
ATOM 2726 N N . ARG B 1 152 ? -9.039 -6.957 14.789 1 97.44 152 ARG B N 1
ATOM 2727 C CA . ARG B 1 152 ? -8.422 -7.906 15.711 1 97.44 152 ARG B CA 1
ATOM 2728 C C . ARG B 1 152 ? -7.57 -8.922 14.961 1 97.44 152 ARG B C 1
ATOM 2730 O O . ARG B 1 152 ? -7.5 -8.891 13.727 1 97.44 152 ARG B O 1
ATOM 2737 N N . ALA B 1 153 ? -6.93 -9.773 15.742 1 97.62 153 ALA B N 1
ATOM 2738 C CA . ALA B 1 153 ? -6.004 -10.742 15.172 1 97.62 153 ALA B CA 1
ATOM 2739 C C . ALA B 1 153 ? -6.668 -11.539 14.047 1 97.62 153 ALA B C 1
ATOM 2741 O O . ALA B 1 153 ? -6.09 -11.711 12.977 1 97.62 153 ALA B O 1
ATOM 2742 N N . GLN B 1 154 ? -7.855 -11.922 14.234 1 97.38 154 GLN B N 1
ATOM 2743 C CA . GLN B 1 154 ? -8.539 -12.812 13.297 1 97.38 154 GLN B CA 1
ATOM 2744 C C . GLN B 1 154 ? -8.836 -12.102 11.984 1 97.38 154 GLN B C 1
ATOM 2746 O O . GLN B 1 154 ? -8.883 -12.734 10.922 1 97.38 154 GLN B O 1
ATOM 2751 N N . ASP B 1 155 ? -9.031 -10.82 12.062 1 97.75 155 ASP B N 1
ATOM 2752 C CA . ASP B 1 155 ? -9.297 -10.062 10.844 1 97.75 155 ASP B CA 1
ATOM 2753 C C . ASP B 1 155 ? -8.078 -10.055 9.922 1 97.75 155 ASP B C 1
ATOM 2755 O O . ASP B 1 155 ? -8.211 -10.25 8.711 1 97.75 155 ASP B O 1
ATOM 2759 N N . PHE B 1 156 ? -6.914 -9.891 10.453 1 97.88 156 PHE B N 1
ATOM 2760 C CA . PHE B 1 156 ? -5.684 -9.891 9.672 1 97.88 156 PHE B CA 1
ATOM 2761 C C . PHE B 1 156 ? -5.391 -11.289 9.133 1 97.88 156 PHE B C 1
ATOM 2763 O O . PHE B 1 156 ? -4.988 -11.438 7.973 1 97.88 156 PHE B O 1
ATOM 2770 N N . ILE B 1 157 ? -5.602 -12.273 9.938 1 97.12 157 ILE B N 1
ATOM 2771 C CA . ILE B 1 157 ? -5.371 -13.656 9.547 1 97.12 157 ILE B CA 1
ATOM 2772 C C . ILE B 1 157 ? -6.277 -14.016 8.367 1 97.12 157 ILE B C 1
ATOM 2774 O O . ILE B 1 157 ? -5.828 -14.633 7.395 1 97.12 157 ILE B O 1
ATOM 2778 N N . ALA B 1 158 ? -7.512 -13.57 8.438 1 97.62 158 ALA B N 1
ATOM 2779 C CA . ALA B 1 158 ? -8.477 -13.867 7.379 1 97.62 158 ALA B CA 1
ATOM 2780 C C . ALA B 1 158 ? -8.047 -13.234 6.059 1 97.62 158 ALA B C 1
ATOM 2782 O O . ALA B 1 158 ? -8.18 -13.844 4.996 1 97.62 158 ALA B O 1
ATOM 2783 N N . ILE B 1 159 ? -7.531 -12.031 6.133 1 97.56 159 ILE B N 1
ATOM 2784 C CA . ILE B 1 159 ? -7.074 -11.336 4.938 1 97.56 159 ILE B CA 1
ATOM 2785 C C . ILE B 1 159 ? -5.879 -12.078 4.336 1 97.56 159 ILE B C 1
ATOM 2787 O O . ILE B 1 159 ? -5.828 -12.305 3.127 1 97.56 159 ILE B O 1
ATOM 2791 N N . THR B 1 160 ? -4.957 -12.469 5.141 1 96.94 160 THR B N 1
ATOM 2792 C CA . THR B 1 160 ? -3.781 -13.203 4.688 1 96.94 160 THR B CA 1
ATOM 2793 C C . THR B 1 160 ? -4.188 -14.523 4.031 1 96.94 160 THR B C 1
ATOM 2795 O O . THR B 1 160 ? -3.705 -14.859 2.949 1 96.94 160 THR B O 1
ATOM 2798 N N . GLN B 1 161 ? -5.09 -15.211 4.66 1 96.69 161 GLN B N 1
ATOM 2799 C CA . GLN B 1 161 ? -5.539 -16.5 4.152 1 96.69 161 GLN B CA 1
ATOM 2800 C C . GLN B 1 161 ? -6.266 -16.344 2.818 1 96.69 161 GLN B C 1
ATOM 2802 O O . GLN B 1 161 ? -6.109 -17.172 1.919 1 96.69 161 GLN B O 1
ATOM 2807 N N . ALA B 1 162 ? -7.074 -15.32 2.742 1 97.19 162 ALA B N 1
ATOM 2808 C CA . ALA B 1 162 ? -7.762 -15.047 1.483 1 97.19 162 ALA B CA 1
ATOM 2809 C C . ALA B 1 162 ? -6.766 -14.797 0.356 1 97.19 162 ALA B C 1
ATOM 2811 O O . ALA B 1 162 ? -6.938 -15.297 -0.757 1 97.19 162 ALA B O 1
ATOM 2812 N N . ASN B 1 163 ? -5.73 -14.055 0.643 1 97.12 163 ASN B N 1
ATOM 2813 C CA . ASN B 1 163 ? -4.699 -13.773 -0.348 1 97.12 163 ASN B CA 1
ATOM 2814 C C . ASN B 1 163 ? -3.918 -15.031 -0.721 1 97.12 163 ASN B C 1
ATOM 2816 O O . ASN B 1 163 ? -3.596 -15.242 -1.891 1 97.12 163 ASN B O 1
ATOM 2820 N N . ASP B 1 164 ? -3.67 -15.812 0.271 1 96.19 164 ASP B N 1
ATOM 2821 C CA . ASP B 1 164 ? -2.979 -17.078 0.011 1 96.19 164 ASP B CA 1
ATOM 2822 C C . ASP B 1 164 ? -3.801 -17.969 -0.908 1 96.19 164 ASP B C 1
ATOM 2824 O O . ASP B 1 164 ? -3.262 -18.578 -1.833 1 96.19 164 ASP B O 1
ATOM 2828 N N . ARG B 1 165 ? -5.07 -18.047 -0.604 1 96 165 ARG B N 1
ATOM 2829 C CA . ARG B 1 165 ? -5.938 -18.844 -1.466 1 96 165 ARG B CA 1
ATOM 2830 C C . ARG B 1 165 ? -5.926 -18.312 -2.895 1 96 165 ARG B C 1
ATOM 2832 O O . ARG B 1 165 ? -5.84 -19.094 -3.85 1 96 165 ARG B O 1
ATOM 2839 N N . LEU B 1 166 ? -6.02 -17.062 -3.014 1 96.81 166 LEU B N 1
ATOM 2840 C CA . LEU B 1 166 ? -5.992 -16.422 -4.332 1 96.81 166 LEU B CA 1
ATOM 2841 C C . LEU B 1 166 ? -4.707 -16.766 -5.07 1 96.81 166 LEU B C 1
ATOM 2843 O O . LEU B 1 166 ? -4.734 -17.078 -6.266 1 96.81 166 LEU B O 1
ATOM 2847 N N . CYS B 1 167 ? -3.594 -16.703 -4.379 1 95.44 167 CYS B N 1
ATOM 2848 C CA . CYS B 1 167 ? -2.326 -17.094 -4.98 1 95.44 167 CYS B CA 1
ATOM 2849 C C . CYS B 1 167 ? -2.375 -18.547 -5.457 1 95.44 167 CYS B C 1
ATOM 2851 O O . CYS B 1 167 ? -1.858 -18.859 -6.527 1 95.44 167 CYS B O 1
ATOM 2853 N N . GLY B 1 168 ? -2.992 -19.344 -4.645 1 93.75 168 GLY B N 1
ATOM 2854 C CA . GLY B 1 168 ? -3.17 -20.734 -5.043 1 93.75 168 GLY B CA 1
ATOM 2855 C C . GLY B 1 168 ? -3.961 -20.891 -6.328 1 93.75 168 GLY B C 1
ATOM 2856 O O . GLY B 1 168 ? -3.59 -21.672 -7.199 1 93.75 168 GLY B O 1
ATOM 2857 N N . TYR B 1 169 ? -5.043 -20.172 -6.43 1 95.38 169 TYR B N 1
ATOM 2858 C CA . TYR B 1 169 ? -5.828 -20.172 -7.66 1 95.38 169 TYR B CA 1
ATOM 2859 C C . TYR B 1 169 ? -4.98 -19.75 -8.852 1 95.38 169 TYR B C 1
ATOM 2861 O O . TYR B 1 169 ? -5.031 -20.375 -9.914 1 95.38 169 TYR B O 1
ATOM 2869 N N . GLY B 1 170 ? -4.227 -18.688 -8.609 1 93.06 170 GLY B N 1
ATOM 2870 C CA . GLY B 1 170 ? -3.363 -18.188 -9.672 1 93.06 170 GLY B CA 1
ATOM 2871 C C . GLY B 1 170 ? -2.334 -19.203 -10.125 1 93.06 170 GLY B C 1
ATOM 2872 O O . GLY B 1 170 ? -2.113 -19.375 -11.328 1 93.06 170 GLY B O 1
ATOM 2873 N N . LEU B 1 171 ? -1.716 -19.828 -9.211 1 90.5 171 LEU B N 1
ATOM 2874 C CA . LEU B 1 171 ? -0.708 -20.844 -9.523 1 90.5 171 LEU B CA 1
ATOM 2875 C C . LEU B 1 171 ? -1.319 -21.984 -10.32 1 90.5 171 LEU B C 1
ATOM 2877 O O . LEU B 1 171 ? -0.764 -22.406 -11.336 1 90.5 171 LEU B O 1
ATOM 2881 N N . SER B 1 172 ? -2.434 -22.516 -9.844 1 92.25 172 SER B N 1
ATOM 2882 C CA . SER B 1 172 ? -3.117 -23.594 -10.547 1 92.25 172 SER B CA 1
ATOM 2883 C C . SER B 1 172 ? -3.469 -23.203 -11.977 1 92.25 172 SER B C 1
ATOM 2885 O O . SER B 1 172 ? -3.283 -23.984 -12.914 1 92.25 172 SER B O 1
ATOM 2887 N N . PHE B 1 173 ? -3.91 -22.016 -12.148 1 94.56 173 PHE B N 1
ATOM 2888 C CA . PHE B 1 173 ? -4.305 -21.562 -13.477 1 94.56 173 PHE B CA 1
ATOM 2889 C C . PHE B 1 173 ? -3.09 -21.453 -14.391 1 94.56 173 PHE B C 1
ATOM 2891 O O . PHE B 1 173 ? -3.17 -21.766 -15.578 1 94.56 173 PHE B O 1
ATOM 2898 N N . ARG B 1 174 ? -2.031 -20.953 -13.836 1 90.75 174 ARG B N 1
ATOM 2899 C CA . ARG B 1 174 ? -0.805 -20.875 -14.625 1 90.75 174 ARG B CA 1
ATOM 2900 C C . ARG B 1 174 ? -0.373 -22.25 -15.117 1 90.75 174 ARG B C 1
ATOM 2902 O O . ARG B 1 174 ? 0.105 -22.375 -16.25 1 90.75 174 ARG B O 1
ATOM 2909 N N . LEU B 1 175 ? -0.557 -23.188 -14.289 1 89.56 175 LEU B N 1
ATOM 2910 C CA . LEU B 1 175 ? -0.249 -24.562 -14.695 1 89.56 175 LEU B CA 1
ATOM 2911 C C . LEU B 1 175 ? -1.155 -25 -15.844 1 89.56 175 LEU B C 1
ATOM 2913 O O . LEU B 1 175 ? -0.706 -25.672 -16.766 1 89.56 175 LEU B O 1
ATOM 2917 N N . ILE B 1 176 ? -2.318 -24.625 -15.734 1 90.88 176 ILE B N 1
ATOM 2918 C CA . ILE B 1 176 ? -3.277 -24.938 -16.781 1 90.88 176 ILE B CA 1
ATOM 2919 C C . ILE B 1 176 ? -2.848 -24.281 -18.094 1 90.88 176 ILE B C 1
ATOM 2921 O O . ILE B 1 176 ? -2.836 -24.922 -19.141 1 90.88 176 ILE B O 1
ATOM 2925 N N . LEU B 1 177 ? -2.455 -23.047 -18.047 1 88.62 177 LEU B N 1
ATOM 2926 C CA . LEU B 1 177 ? -2.029 -22.297 -19.234 1 88.62 177 LEU B CA 1
ATOM 2927 C C . LEU B 1 177 ? -0.813 -22.938 -19.875 1 88.62 177 LEU B C 1
ATOM 2929 O O . LEU B 1 177 ? -0.698 -22.969 -21.109 1 88.62 177 LEU B O 1
ATOM 2933 N N . ARG B 1 178 ? 0.052 -23.516 -19.078 1 85.38 178 ARG B N 1
ATOM 2934 C CA . ARG B 1 178 ? 1.303 -24.094 -19.562 1 85.38 178 ARG B CA 1
ATOM 2935 C C . ARG B 1 178 ? 1.078 -25.5 -20.109 1 85.38 178 ARG B C 1
ATOM 2937 O O . ARG B 1 178 ? 2 -26.125 -20.656 1 85.38 178 ARG B O 1
ATOM 2944 N N . GLY B 1 179 ? -0.092 -25.953 -20.016 1 79.12 179 GLY B N 1
ATOM 2945 C CA . GLY B 1 179 ? -0.358 -27.297 -20.469 1 79.12 179 GLY B CA 1
ATOM 2946 C C . GLY B 1 179 ? 0.286 -28.359 -19.578 1 79.12 179 GLY B C 1
ATOM 2947 O O . GLY B 1 179 ? 0.739 -29.391 -20.078 1 79.12 179 GLY B O 1
ATOM 2948 N N . HIS B 1 180 ? 0.382 -28.016 -18.438 1 73.44 180 HIS B N 1
ATOM 2949 C CA . HIS B 1 180 ? 0.987 -28.938 -17.484 1 73.44 180 HIS B CA 1
ATOM 2950 C C . HIS B 1 180 ? 0.23 -30.266 -17.422 1 73.44 180 HIS B C 1
ATOM 2952 O O . HIS B 1 180 ? -0.995 -30.281 -17.562 1 73.44 180 HIS B O 1
ATOM 2958 N N . MET B 1 181 ? 1.029 -31.219 -17.266 1 70.5 181 MET B N 1
ATOM 2959 C CA . MET B 1 181 ? 0.53 -32.594 -17.297 1 70.5 181 MET B CA 1
ATOM 2960 C C . MET B 1 181 ? -0.584 -32.781 -16.266 1 70.5 181 MET B C 1
ATOM 2962 O O . MET B 1 181 ? -1.489 -33.594 -16.484 1 70.5 181 MET B O 1
ATOM 2966 N N . ALA B 1 182 ? -0.452 -32.031 -15.289 1 67.94 182 ALA B N 1
ATOM 2967 C CA . ALA B 1 182 ? -1.45 -32.156 -14.227 1 67.94 182 ALA B CA 1
ATOM 2968 C C . ALA B 1 182 ? -2.838 -31.766 -14.734 1 67.94 182 ALA B C 1
ATOM 2970 O O . ALA B 1 182 ? -3.848 -32.094 -14.117 1 67.94 182 ALA B O 1
ATOM 2971 N N . ASN B 1 183 ? -2.883 -31.078 -15.844 1 73.69 183 ASN B N 1
ATOM 2972 C CA . ASN B 1 183 ? -4.18 -30.672 -16.391 1 73.69 183 ASN B CA 1
ATOM 2973 C C . ASN B 1 183 ? -4.523 -31.469 -17.656 1 73.69 183 ASN B C 1
ATOM 2975 O O . ASN B 1 183 ? -5.359 -31.031 -18.453 1 73.69 183 ASN B O 1
ATOM 2979 N N . ARG B 1 184 ? -3.814 -32.5 -17.906 1 71 184 ARG B N 1
ATOM 2980 C CA . ARG B 1 184 ? -3.992 -33.25 -19.141 1 71 184 ARG B CA 1
ATOM 2981 C C . ARG B 1 184 ? -5.438 -33.719 -19.297 1 71 184 ARG B C 1
ATOM 2983 O O . ARG B 1 184 ? -5.984 -33.688 -20.406 1 71 184 ARG B O 1
ATOM 2990 N N . ASP B 1 185 ? -6.035 -33.969 -18.219 1 78.19 185 ASP B N 1
ATOM 2991 C CA . ASP B 1 185 ? -7.414 -34.438 -18.312 1 78.19 185 ASP B CA 1
ATOM 2992 C C . ASP B 1 185 ? -8.398 -33.344 -17.969 1 78.19 185 ASP B C 1
ATOM 2994 O O . ASP B 1 185 ? -9.602 -33.562 -17.875 1 78.19 185 ASP B O 1
ATOM 2998 N N . GLY B 1 186 ? -7.922 -32.094 -17.797 1 85.94 186 GLY B N 1
ATOM 2999 C CA . GLY B 1 186 ? -8.773 -30.984 -17.438 1 85.94 186 GLY B CA 1
ATOM 3000 C C . GLY B 1 186 ? -9.148 -30.969 -15.969 1 85.94 186 GLY B C 1
ATOM 3001 O O . GLY B 1 186 ? -10.016 -30.203 -15.547 1 85.94 186 GLY B O 1
ATOM 3002 N N . SER B 1 187 ? -8.523 -31.875 -15.258 1 87.81 187 SER B N 1
ATOM 3003 C CA . SER B 1 187 ? -8.867 -32.062 -13.852 1 87.81 187 SER B CA 1
ATOM 3004 C C . SER B 1 187 ? -8.539 -30.812 -13.031 1 87.81 187 SER B C 1
ATOM 3006 O O . SER B 1 187 ? -9.312 -30.422 -12.156 1 87.81 187 SER B O 1
ATOM 3008 N N . LEU B 1 188 ? -7.48 -30.188 -13.359 1 91.69 188 LEU B N 1
ATOM 3009 C CA . LEU B 1 188 ? -7.074 -29.016 -12.602 1 91.69 188 LEU B CA 1
ATOM 3010 C C . LEU B 1 188 ? -8.062 -27.875 -12.805 1 91.69 188 LEU B C 1
ATOM 3012 O O . LEU B 1 188 ? -8.414 -27.172 -11.859 1 91.69 188 LEU B O 1
ATOM 3016 N N . LEU B 1 189 ? -8.5 -27.734 -13.969 1 93.81 189 LEU B N 1
ATOM 3017 C CA . LEU B 1 189 ? -9.492 -26.703 -14.258 1 93.81 189 LEU B CA 1
ATOM 3018 C C . LEU B 1 189 ? -10.805 -27 -13.539 1 93.81 189 LEU B C 1
ATOM 3020 O O . LEU B 1 189 ? -11.43 -26.078 -12.992 1 93.81 189 LEU B O 1
ATOM 3024 N N . ALA B 1 190 ? -11.164 -28.219 -13.57 1 93.62 190 ALA B N 1
ATOM 3025 C CA . ALA B 1 190 ? -12.398 -28.625 -12.906 1 93.62 190 ALA B CA 1
ATOM 3026 C C . ALA B 1 190 ? -12.32 -28.375 -11.406 1 93.62 190 ALA B C 1
ATOM 3028 O O . ALA B 1 190 ? -13.289 -27.938 -10.789 1 93.62 190 ALA B O 1
ATOM 3029 N N . GLU B 1 191 ? -11.219 -28.688 -10.844 1 93.75 191 GLU B N 1
ATOM 3030 C CA . GLU B 1 191 ? -10.992 -28.469 -9.422 1 93.75 191 GLU B CA 1
ATOM 3031 C C . GLU B 1 191 ? -11.07 -26.984 -9.078 1 93.75 191 GLU B C 1
ATOM 3033 O O . GLU B 1 191 ? -11.688 -26.594 -8.086 1 93.75 191 GLU B O 1
ATOM 3038 N N . LEU B 1 192 ? -10.445 -26.219 -9.922 1 94.44 192 LEU B N 1
ATOM 3039 C CA . LEU B 1 192 ? -10.469 -24.781 -9.727 1 94.44 192 LEU B CA 1
ATOM 3040 C C . LEU B 1 192 ? -11.891 -24.234 -9.828 1 94.44 192 LEU B C 1
ATOM 3042 O O . LEU B 1 192 ? -12.312 -23.422 -9 1 94.44 192 LEU B O 1
ATOM 3046 N N . ALA B 1 193 ? -12.594 -24.703 -10.75 1 94.94 193 ALA B N 1
ATOM 3047 C CA . ALA B 1 193 ? -13.961 -24.25 -10.984 1 94.94 193 ALA B CA 1
ATOM 3048 C C . ALA B 1 193 ? -14.883 -24.672 -9.836 1 94.94 193 ALA B C 1
ATOM 3050 O O . ALA B 1 193 ? -15.914 -24.031 -9.602 1 94.94 193 ALA B O 1
ATOM 3051 N N . ALA B 1 194 ? -14.484 -25.672 -9.086 1 94.94 194 ALA B N 1
ATOM 3052 C CA . ALA B 1 194 ? -15.32 -26.219 -8.023 1 94.94 194 ALA B CA 1
ATOM 3053 C C . ALA B 1 194 ? -15.086 -25.484 -6.703 1 94.94 194 ALA B C 1
ATOM 3055 O O . ALA B 1 194 ? -15.875 -25.609 -5.766 1 94.94 194 ALA B O 1
ATOM 3056 N N . GLU B 1 195 ? -14.047 -24.672 -6.664 1 95.94 195 GLU B N 1
ATOM 3057 C CA . GLU B 1 195 ? -13.797 -23.891 -5.457 1 95.94 195 GLU B CA 1
ATOM 3058 C C . GLU B 1 195 ? -14.953 -22.953 -5.16 1 95.94 195 GLU B C 1
ATOM 3060 O O . GLU B 1 195 ? -15.461 -22.281 -6.062 1 95.94 195 GLU B O 1
ATOM 3065 N N . GLN B 1 196 ? -15.359 -22.906 -3.922 1 95.31 196 GLN B N 1
ATOM 3066 C CA . GLN B 1 196 ? -16.531 -22.141 -3.51 1 95.31 196 GLN B CA 1
ATOM 3067 C C . GLN B 1 196 ? -16.422 -20.688 -3.943 1 95.31 196 GLN B C 1
ATOM 3069 O O . GLN B 1 196 ? -17.359 -20.125 -4.512 1 95.31 196 GLN B O 1
ATOM 3074 N N . GLU B 1 197 ? -15.344 -20.062 -3.701 1 95.88 197 GLU B N 1
ATOM 3075 C CA . GLU B 1 197 ? -15.141 -18.656 -4.016 1 95.88 197 GLU B CA 1
ATOM 3076 C C . GLU B 1 197 ? -15.242 -18.406 -5.52 1 95.88 197 GLU B C 1
ATOM 3078 O O . GLU B 1 197 ? -15.734 -17.359 -5.945 1 95.88 197 GLU B O 1
ATOM 3083 N N . ILE B 1 198 ? -14.789 -19.375 -6.281 1 96.69 198 ILE B N 1
ATOM 3084 C CA . ILE B 1 198 ? -14.836 -19.25 -7.734 1 96.69 198 ILE B CA 1
ATOM 3085 C C . ILE B 1 198 ? -16.266 -19.469 -8.227 1 96.69 198 ILE B C 1
ATOM 3087 O O . ILE B 1 198 ? -16.781 -18.688 -9.039 1 96.69 198 ILE B O 1
ATOM 3091 N N . GLN B 1 199 ? -16.891 -20.406 -7.668 1 95.81 199 GLN B N 1
ATOM 3092 C CA . GLN B 1 199 ? -18.266 -20.688 -8.039 1 95.81 199 GLN B CA 1
ATOM 3093 C C . GLN B 1 199 ? -19.156 -19.484 -7.828 1 95.81 199 GLN B C 1
ATOM 3095 O O . GLN B 1 199 ? -20.078 -19.219 -8.625 1 95.81 199 GLN B O 1
ATOM 3100 N N . GLU B 1 200 ? -18.891 -18.781 -6.82 1 95.25 200 GLU B N 1
ATOM 3101 C CA . GLU B 1 200 ? -19.703 -17.609 -6.488 1 95.25 200 GLU B CA 1
ATOM 3102 C C . GLU B 1 200 ? -19.562 -16.531 -7.559 1 95.25 200 GLU B C 1
ATOM 3104 O O . GLU B 1 200 ? -20.438 -15.672 -7.691 1 95.25 200 GLU B O 1
ATOM 3109 N N . ARG B 1 201 ? -18.484 -16.578 -8.281 1 92.5 201 ARG B N 1
ATOM 3110 C CA . ARG B 1 201 ? -18.234 -15.547 -9.281 1 92.5 201 ARG B CA 1
ATOM 3111 C C . ARG B 1 201 ? -18.594 -16.047 -10.68 1 92.5 201 ARG B C 1
ATOM 3113 O O . ARG B 1 201 ? -18.594 -15.258 -11.633 1 92.5 201 ARG B O 1
ATOM 3120 N N . LEU B 1 202 ? -18.844 -17.344 -10.82 1 89.19 202 LEU B N 1
ATOM 3121 C CA . LEU B 1 202 ? -19.219 -17.922 -12.102 1 89.19 202 LEU B CA 1
ATOM 3122 C C . LEU B 1 202 ? -20.719 -17.844 -12.32 1 89.19 202 LEU B C 1
ATOM 3124 O O . LEU B 1 202 ? -21.203 -18.016 -13.445 1 89.19 202 LEU B O 1
ATOM 3128 N N . ARG B 1 203 ? -21.453 -17.641 -11.211 1 77.38 203 ARG B N 1
ATOM 3129 C CA . ARG B 1 203 ? -22.891 -17.516 -11.344 1 77.38 203 ARG B CA 1
ATOM 3130 C C . ARG B 1 203 ? -23.281 -16.156 -11.898 1 77.38 203 ARG B C 1
ATOM 3132 O O . ARG B 1 203 ? -22.578 -15.164 -11.688 1 77.38 203 ARG B O 1
#

Foldseek 3Di:
DWAFCCVVPVPFDWDDKPDPPDDACVLVVLLVVLLVLLLVLLVLVVVLLLVLQCVLVVHPDPVSSVVLVPDPDLVRSLVSSLVSCCVSCVVPVLLSLLSVLLSVLNVVLVVVSCQSVPFIKTDTPVCSQWIKTADPVQVVDPRDRNRITTDGSVNSVVSSVSSVVSSVLSVLSSCVSVVHPVCVVPVSSVVSCPDPSSVVSSD/DWAFCCVVPVPFDWPDWPDDPDDACVLVVVLVVLLVLLLVLLVLVVVLLLVLQCVLVVHPDPVSSVVLVPDPDLVRNLVSSLVSCCVSCVVPVLLSLLSVLLSVLNVVLVVVSCQSVPFIKIDTPVCSQWIKTADPVQVVDPRDRNRITTDGSVNSVVSSVSSVVSSVLSVLSSCVSVVHPVCVVPVSSVVSCPDPSSVVSSD

Organism: Ralstonia solanacearum (NCBI:txid305)

Sequence (406 aa):
MPQPLSRVTPEAGIVVIGNAGDRVLARHPDLAVLAIEAIASWSNVESFMLGLFVELFGGHNSLATEVFLSLDGQAAKSAAINVAAASVLKDRDAELRVLRAILAIAKTNEKDRNKLAHWTWGDSPNLPDAVLLVDPRTTVHELDRSYVYVYRAQDFIAITQANDRLCGYGLSFRLILRGHMANRDGSLLAELAAEQEIQERLRMPQPLSRVTPEAGIVVIGNAGDRVLARHPDLAVLAIEAIASWSNVESFMLGLFVELFGGHNSLATEVFLSLDGQAAKSAAINVAAASVLKDRDAELRVLRAILAIAKTNEKDRNKLAHWTWGDSPNLPDAVLLVDPRTTVHELDRSYVYVYRAQDFIAITQANDRLCGYGLSFRLILRGHMANRDGSLLAELAAEQEIQERLR